Protein AF-A0A7R9Q0D7-F1 (afdb_monomer)

Secondary structure (DSSP, 8-state):
---HHHHHHHHHHHHHHHHHHHHHTTHHHHT-SS--SSPPEEEETTTEEEPTT----HHHHSSPPEEE----TT-EEEEEEEETTSS-SSS-TTPSEEEEEEEEEETT-GGGSEEEE------PPTTS-PPP-EEEEEE-TTS--PPPPGGGS-TT--TT--HHHHHHHTT---S-EEE-TTS-B--TT-B--HHHH-SPPEEE----TT-EEEEEEEESSSSBTTB-TTPPEEEEEEEEEETT-GGGSEEEEPPPP--PPTTS--EEEEEEEEEESS---S-----SHHHHTT--HHHHHHHTT--SEEEEEEEEE---HHHHHHHHHHHHHHTT-TTTT-SS--SSPPEEEETTTEEEPTT----TTTTSSPPEEE----TT-EEEEEEEESSSSBTTB-TT-SEEEEEEEEEETT-GGGSEEEE------PPTTS----EEEEEEEETT----PPPP-SS--SS--HHHHHHHTT-SS-TT-HHHHT-SS--SEE-EEE-TTS-B--TT-B--TTTTSSPPEEE----TT-EEEEEEEES-S-TTT--EEEEEEEEEETT-GGGSEEEE------PPTTS-EEEEEEEEEE-SS---S------HHHHBT--HHHHHHHTT--S--EEEEEEEE--GGG-

pLDDT: mean 83.41, std 13.66, range [27.3, 98.31]

Sequence (643 aa):
FIDLTIVKMFVTVLGYLACIVFQNDHIVPDVINACPSTTSKITFPGKVAVNLGTHLTPDQTSQQPQVEWPTKCGGLYTLAMVDPDAPSRAEPTLRNWRHWLVMNIPGNKINKGDIISAFEGPEPPAGSGYHRYVFLVYEQKQGYIKPPSRDDDDDDHRGSFSIKDFATKYNLGEPVAITFSNNISVNLGNKLTPTQVKSQPRVEWPVVPGSLYTLTMLDLDVPSRANPAHRSVKHWMVINIPDANITDGYILDTFLESLPPRGSGLHRYVTLIYRQSHRIEGLVRNDTIESRLMFNMTKFALDNQLGEPVAGNFYHAQWDEYVDVVETDMMFRGAGIVPDVIDASPRERVKVTFPNNITVNLGTHLTPAQTSQQPAVEWPTVQCALYTLALVDLDAPSRADPIYRNVRHWLVMNIPGKQISYGNIIAGFVGPAPPVGTGVHRYVFLVYEQKQGYIEPPPRDDVNRHNFSMEDFATNYTLGEPQDKIVPDVLDACPRYTLKITFPSKASAKLGNELTLAQVKDEPRVVWPTTCGSLYTLAMMDADIPVTLRSAKHWLVVNIPGNNITDGDILAGFIPSGPPEGSGIHRYVTVVYRQPHRIDGLIRNDTIESRVSFDVTKFARNYKLGKPLAGNFYHAQWEKSSA

Solvent-accessible surface area (backbone atoms only — not comparable to full-atom values): 35718 Å² total; per-residue (Å²): 135,84,59,71,66,61,55,54,53,52,46,52,54,49,13,52,57,46,32,54,52,34,46,74,71,38,39,38,67,76,59,38,87,50,61,61,81,54,68,69,48,40,32,24,75,90,72,51,67,60,55,93,91,64,90,77,53,45,81,63,40,54,50,80,57,51,64,45,57,93,64,54,91,92,32,27,22,34,42,38,30,35,22,61,17,29,65,17,60,90,59,38,83,25,38,19,26,56,30,24,31,34,35,52,11,54,44,64,42,61,95,69,25,52,74,69,39,70,76,50,48,60,75,77,48,93,88,38,69,81,68,58,77,46,79,48,78,35,59,35,82,84,47,83,66,87,76,79,60,72,89,82,52,53,88,87,64,35,51,57,40,54,64,55,59,49,31,58,76,68,60,38,74,76,64,41,48,39,33,22,88,83,74,49,65,60,46,79,66,39,81,48,47,28,76,67,48,52,52,77,58,50,71,46,65,92,66,59,86,90,33,32,23,34,42,40,27,31,32,59,15,35,70,16,56,91,56,38,83,37,33,25,28,59,26,25,29,32,34,54,12,50,44,77,42,63,86,72,22,49,65,42,30,67,77,51,61,61,65,42,44,85,88,29,48,63,31,44,44,40,36,41,30,29,53,39,88,62,82,84,74,94,79,73,66,56,71,49,76,76,70,22,45,53,44,53,66,71,57,53,28,59,80,67,60,37,64,69,68,76,41,60,50,32,32,28,32,34,53,52,75,56,43,57,31,54,53,41,37,51,50,34,39,74,69,55,38,36,62,79,54,38,73,64,60,61,79,68,77,68,46,39,31,23,72,93,77,45,69,58,58,93,89,64,88,77,54,46,80,62,38,52,52,82,56,51,66,48,64,94,70,56,89,91,35,20,24,33,42,38,30,31,30,56,15,30,65,18,61,92,58,39,85,34,27,28,24,53,29,23,30,33,35,53,11,54,52,75,42,61,92,70,21,52,61,32,21,66,80,50,44,61,70,75,53,91,90,38,68,80,70,55,72,46,80,47,77,28,57,30,85,83,46,81,65,91,74,71,79,66,46,78,77,78,31,56,71,41,54,63,49,60,49,27,60,76,67,62,45,50,79,66,82,78,40,51,63,66,79,64,27,90,54,79,44,78,39,71,37,49,37,35,21,86,71,71,41,63,55,58,67,62,41,79,48,53,49,83,40,40,54,54,83,56,51,62,45,65,94,67,53,92,95,36,33,20,33,42,41,27,30,36,60,55,50,62,80,93,42,51,16,31,52,29,26,30,32,34,51,13,51,49,65,44,63,88,71,22,52,60,36,25,67,78,51,55,63,71,52,55,84,88,66,50,76,29,46,41,41,34,41,32,26,49,40,83,63,83,82,77,95,78,70,65,51,76,50,72,79,71,23,39,62,50,53,62,52,60,50,30,58,77,66,58,25,68,68,44,43,23,29,40,25,24,29,28,43,57,62,91,88,73,124

Radius of gyration: 32.62 Å; Cα contacts (8 Å, |Δi|>4): 1388; chains: 1; bounding box: 78×66×90 Å

InterPro domains:
  IPR008914 Phosphatidylethanolamine-binding protein [PF01161] (58-143)
  IPR008914 Phosphatidylethanolamine-binding protein [PF01161] (195-304)
  IPR008914 Phosphatidylethanolamine-binding protein [PF01161] (370-467)
  IPR008914 Phosphatidylethanolamine-binding protein [PF01161] (524-632)
  IPR035810 Phosphatidylethanolamine-binding protein, eukaryotic [PTHR11362] (23-182)
  IPR035810 Phosphatidylethanolamine-binding protein, eukaryotic [cd00866] (41-180)
  IPR035810 Phosphatidylethanolamine-binding protein, eukaryotic [cd00866] (175-315)
  IPR035810 Phosphatidylethanolamine-binding protein, eukaryotic [cd00866] (350-482)
  IPR035810 Phosphatidylethanolamine-binding protein, eukaryotic [cd00866] (498-634)
  IPR036610 PEBP-like superfamily [G3DSA:3.90.280.10] (21-180)
  IPR036610 PEBP-like superfamily [G3DSA:3.90.280.10] (181-329)
  IPR036610 PEBP-like superfamily [G3DSA:3.90.280.10] (330-483)
  IPR036610 PEBP-like superfamily [G3DSA:3.90.280.10] (484-643)
  IPR036610 PEBP-like superfamily [SSF49777] (25-180)
  IPR036610 PEBP-like superfamily [SSF49777] (178-325)
  IPR036610 PEBP-like superfamily [SSF49777] (335-482)
  IPR036610 PEBP-like superfamily [SSF49777] (485-642)

Foldseek 3Di:
DPDPVVVVVVFQVQQVVQQVLCVVVPVVPLAPQGGDRGDKWKAFPVGPTDDRPDDDDLVRFQDHIQIADDFDQQWWKKKWKWWQQPQAVVCSVQGTQTQFIWGRQGTRNRVPTHGLAHHGTDDHDDPRPDIDIDMDMFIQPVHDDDDDDNVVRPNVNRTPDRVPVVCVVRVRDHAKWWADPVRDTFGFAAEDELVRQVDHTQIDGDWDAQWWKKKWKWWQAPLAVVCRPFPTFTQWIWTRQHGRNSVPTHTQEHHHGDQHDVPRPKIKIKMFMFIAPDGDDDRDRDHDRVVRTPDDVVVVCVVRVTDDTSGMGMYIYHDDLVSVQVVQQVLCVVVVVDPNQPPGGDSWDKWKAFPPRRTDDRPDDDDLVRQADHIQIDDDWDAQWFKKKWKFWQAPQAVVCRVQGGFTQWIWTRHGTRNRVPTHTQEHHGGDDHDPPRDDIDIDMDMWTQPVHDDDDDHRDHDPRTPDRPHVVCVVRVTHQDSPCCVPQQFVDDAPAAKWWAAPLRDTFDAAAEDELVRQQDDTQIDDAFDAQWWKWKWKKWQQDPVVQRIFTQFIWTRHHTRNRVPTHTQEHHGTPADDPPSFKIKIKMFMFIAPDGDDDHDRDHDRVVGTPDRVNVVCVVRVRPHTHYMTIYMYDHDPVPD

Organism: NCBI:txid1979941

Mean predicted aligned error: 18.7 Å

Structure (mmCIF, N/CA/C/O backbone):
data_AF-A0A7R9Q0D7-F1
#
_entry.id   AF-A0A7R9Q0D7-F1
#
loop_
_atom_site.group_PDB
_atom_site.id
_atom_site.type_symbol
_atom_site.label_atom_id
_atom_site.label_alt_id
_atom_site.label_comp_id
_atom_site.label_asym_id
_atom_site.label_entity_id
_atom_site.label_seq_id
_atom_site.pdbx_PDB_ins_code
_atom_site.Cartn_x
_atom_site.Cartn_y
_atom_site.Cartn_z
_atom_site.occupancy
_atom_site.B_iso_or_equiv
_atom_site.auth_seq_id
_atom_site.auth_comp_id
_atom_site.auth_asym_id
_atom_site.auth_atom_id
_atom_site.pdbx_PDB_model_num
ATOM 1 N N . PHE A 1 1 ? -9.836 -10.255 54.513 1.00 37.41 1 PHE A N 1
ATOM 2 C CA . PHE A 1 1 ? -9.331 -9.587 53.301 1.00 37.41 1 PHE A CA 1
ATOM 3 C C . PHE A 1 1 ? -9.140 -10.654 52.240 1.00 37.41 1 PHE A C 1
ATOM 5 O O . PHE A 1 1 ? -8.289 -11.510 52.423 1.00 37.41 1 PHE A O 1
ATOM 12 N N . ILE A 1 2 ? -10.004 -10.697 51.222 1.00 29.50 2 ILE A N 1
ATOM 13 C CA . ILE A 1 2 ? -9.836 -11.626 50.096 1.00 29.50 2 ILE A CA 1
ATOM 14 C C . ILE A 1 2 ? -8.770 -11.015 49.181 1.00 29.50 2 ILE A C 1
ATOM 16 O O . ILE A 1 2 ? -8.876 -9.847 48.812 1.00 29.50 2 ILE A O 1
ATOM 20 N N . ASP A 1 3 ? -7.728 -11.786 48.887 1.00 31.64 3 ASP A N 1
ATOM 21 C CA . ASP A 1 3 ? -6.591 -11.394 48.055 1.00 31.64 3 ASP A CA 1
ATOM 22 C C . ASP A 1 3 ? -7.054 -11.049 46.624 1.00 31.64 3 ASP A C 1
ATOM 24 O O . ASP A 1 3 ? -7.633 -11.886 45.922 1.00 31.64 3 ASP A O 1
ATOM 28 N N . LEU A 1 4 ? -6.811 -9.806 46.181 1.00 33.47 4 LEU A N 1
ATOM 29 C CA . LEU A 1 4 ? -7.185 -9.318 44.844 1.00 33.47 4 LEU A CA 1
ATOM 30 C C . LEU A 1 4 ? -6.533 -10.130 43.709 1.00 33.47 4 LEU A C 1
ATOM 32 O O . LEU A 1 4 ? -7.026 -10.104 42.578 1.00 33.47 4 LEU A O 1
ATOM 36 N N . THR A 1 5 ? -5.450 -10.854 43.993 1.00 30.14 5 THR A N 1
ATOM 37 C CA . THR A 1 5 ? -4.728 -11.695 43.029 1.00 30.14 5 THR A CA 1
ATOM 38 C C . THR A 1 5 ? -5.518 -12.965 42.700 1.00 30.14 5 THR A C 1
ATOM 40 O O . THR A 1 5 ? -5.656 -13.323 41.530 1.00 30.14 5 THR A O 1
ATOM 43 N N . ILE A 1 6 ? -6.144 -13.584 43.709 1.00 29.55 6 ILE A N 1
ATOM 44 C CA . ILE A 1 6 ? -6.984 -14.786 43.564 1.00 29.55 6 ILE A CA 1
ATOM 45 C C . ILE A 1 6 ? -8.292 -14.443 42.833 1.00 29.55 6 ILE A C 1
ATOM 47 O O . ILE A 1 6 ? -8.719 -15.177 41.943 1.00 29.55 6 ILE A O 1
ATOM 51 N N . VAL A 1 7 ? -8.890 -13.282 43.129 1.00 32.16 7 VAL A N 1
ATOM 52 C CA . VAL A 1 7 ? -10.113 -12.808 42.451 1.00 32.16 7 VAL A CA 1
ATOM 53 C C . VAL A 1 7 ? -9.859 -12.542 40.960 1.00 32.16 7 VAL A C 1
ATOM 55 O O . VAL A 1 7 ? -10.667 -12.936 40.123 1.00 32.16 7 VAL A O 1
ATOM 58 N N . LYS A 1 8 ? -8.717 -11.941 40.594 1.00 30.94 8 LYS A N 1
ATOM 59 C CA . LYS A 1 8 ? -8.343 -11.714 39.183 1.00 30.94 8 LYS A CA 1
ATOM 60 C C . LYS A 1 8 ? -8.054 -13.016 38.420 1.00 30.94 8 LYS A C 1
ATOM 62 O O . LYS A 1 8 ? -8.395 -13.107 37.240 1.00 30.94 8 LYS A O 1
ATOM 67 N N . MET A 1 9 ? -7.471 -14.021 39.078 1.00 27.30 9 MET A N 1
ATOM 68 C CA . MET A 1 9 ? -7.206 -15.337 38.479 1.00 27.30 9 MET A CA 1
ATOM 69 C C . MET A 1 9 ? -8.518 -16.087 38.175 1.00 27.30 9 MET A C 1
ATOM 71 O O . MET A 1 9 ? -8.692 -16.586 37.065 1.00 27.30 9 MET A O 1
ATOM 75 N N . PHE A 1 10 ? -9.490 -16.061 39.098 1.00 30.64 10 PHE A N 1
ATOM 76 C CA . PHE A 1 10 ? -10.822 -16.656 38.903 1.00 30.64 10 PHE A CA 1
ATOM 77 C C . PHE A 1 10 ? -11.641 -15.977 37.791 1.00 30.64 10 PHE A C 1
ATOM 79 O O . PHE A 1 10 ? -12.272 -16.665 36.991 1.00 30.64 10 PHE A O 1
ATOM 86 N N . VAL A 1 11 ? -11.604 -14.641 37.692 1.00 35.97 11 VAL A N 1
ATOM 87 C CA . VAL A 1 11 ? -12.316 -13.888 36.636 1.00 35.97 11 VAL A CA 1
ATOM 88 C C . VAL A 1 11 ? -11.766 -14.208 35.237 1.00 35.97 11 VAL A C 1
ATOM 90 O O . VAL A 1 11 ? -12.535 -14.318 34.285 1.00 35.97 11 VAL A O 1
ATOM 93 N N . THR A 1 12 ? -10.453 -14.424 35.114 1.00 34.31 12 THR A N 1
ATOM 94 C CA . THR A 1 12 ? -9.795 -14.726 33.827 1.00 34.31 12 THR A CA 1
ATOM 95 C C . THR A 1 12 ? -10.097 -16.155 33.344 1.00 34.31 12 THR A C 1
ATOM 97 O O . THR A 1 12 ? -10.335 -16.365 32.158 1.00 34.31 12 THR A O 1
ATOM 100 N N . VAL A 1 13 ? -10.169 -17.135 34.257 1.00 33.62 13 VAL A N 1
ATOM 101 C CA . VAL A 1 13 ? -10.522 -18.536 33.935 1.00 33.62 13 VAL A CA 1
ATOM 102 C C . VAL A 1 13 ? -12.002 -18.682 33.547 1.00 33.62 13 VAL A C 1
ATOM 104 O O . VAL A 1 13 ? -12.325 -19.426 32.622 1.00 33.62 13 VAL A O 1
ATOM 107 N N . LEU A 1 14 ? -12.906 -17.936 34.195 1.00 41.06 14 LEU A N 1
ATOM 108 C CA . LEU A 1 14 ? -14.337 -17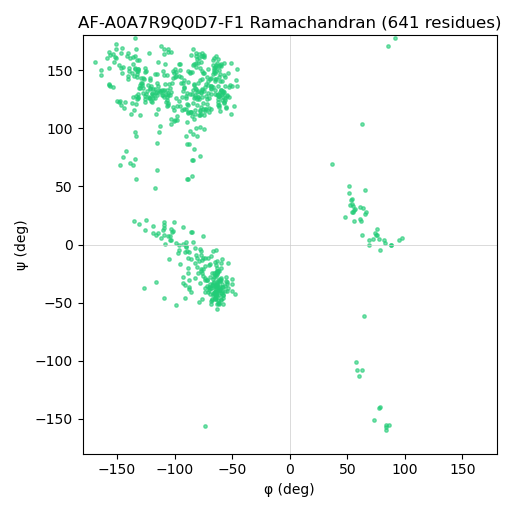.930 33.855 1.00 41.06 14 LEU A CA 1
ATOM 109 C C . LEU A 1 14 ? -14.618 -17.284 32.488 1.00 41.06 14 LEU A C 1
ATOM 111 O O . LEU A 1 14 ? -15.444 -17.802 31.740 1.00 41.06 14 LEU A O 1
ATOM 115 N N . GLY A 1 15 ? -13.902 -16.212 32.120 1.00 42.94 15 GLY A N 1
ATOM 116 C CA . GLY A 1 15 ? -13.989 -15.617 30.778 1.00 42.94 15 GLY A CA 1
ATOM 117 C C . GLY A 1 15 ? -13.531 -16.568 29.660 1.00 42.94 15 GLY A C 1
ATOM 118 O O . GLY A 1 15 ? -14.134 -16.603 28.589 1.00 42.94 15 GLY A O 1
ATOM 119 N N . TYR A 1 16 ? -12.519 -17.400 29.925 1.00 42.44 16 TYR A N 1
ATOM 120 C CA . TYR A 1 16 ? -12.013 -18.403 28.979 1.00 42.44 16 TYR A CA 1
ATOM 121 C C . TYR A 1 16 ? -13.014 -19.544 28.727 1.00 42.44 16 TYR A C 1
ATOM 123 O O . TYR A 1 16 ? -13.344 -19.840 27.579 1.00 42.44 16 TYR A O 1
ATOM 131 N N . LEU A 1 17 ? -13.574 -20.129 29.795 1.00 52.03 17 LEU A N 1
ATOM 132 C CA . LEU A 1 17 ? -14.649 -21.130 29.699 1.00 52.03 17 LEU A CA 1
ATOM 133 C C . LEU A 1 17 ? -15.884 -20.568 28.985 1.00 52.03 17 LEU A C 1
ATOM 135 O O . LEU A 1 17 ? -16.524 -21.272 28.204 1.00 52.03 17 LEU A O 1
ATOM 139 N N . ALA A 1 18 ? -16.189 -19.288 29.204 1.00 57.88 18 ALA A N 1
ATOM 140 C CA . ALA A 1 18 ? -17.302 -18.634 28.540 1.00 57.88 18 ALA A CA 1
ATOM 141 C C . ALA A 1 18 ? -17.120 -18.513 27.034 1.00 57.88 18 ALA A C 1
ATOM 143 O O . ALA A 1 18 ? -18.061 -18.770 26.287 1.00 57.88 18 ALA A O 1
ATOM 144 N N . CYS A 1 19 ? -15.913 -18.179 26.579 1.00 59.66 19 CYS A N 1
ATOM 145 C CA . CYS A 1 19 ? -15.644 -18.068 25.154 1.00 59.66 19 CYS A CA 1
ATOM 146 C C . CYS A 1 19 ? -15.791 -19.412 24.427 1.00 59.66 19 CYS A C 1
ATOM 148 O O . CYS A 1 19 ? -16.388 -19.457 23.354 1.00 59.66 19 CYS A O 1
ATOM 150 N N . ILE A 1 20 ? -15.338 -20.511 25.042 1.00 62.56 20 ILE A N 1
ATOM 151 C CA . ILE A 1 20 ? -15.506 -21.864 24.489 1.00 62.56 20 ILE A CA 1
ATOM 152 C C . ILE A 1 20 ? -16.993 -22.196 24.311 1.00 62.56 20 ILE A C 1
ATOM 154 O O . ILE A 1 20 ? -17.395 -22.651 23.243 1.00 62.56 20 ILE A O 1
ATOM 158 N N . VAL A 1 21 ? -17.826 -21.927 25.323 1.00 68.19 21 VAL A N 1
ATOM 159 C CA . VAL A 1 21 ? -19.276 -22.177 25.229 1.00 68.19 21 VAL A CA 1
ATOM 160 C C . VAL A 1 21 ? -19.921 -21.280 24.168 1.00 68.19 21 VAL A C 1
ATOM 162 O O . VAL A 1 21 ? -20.683 -21.765 23.339 1.00 68.19 21 VAL A O 1
ATOM 165 N N . PHE A 1 22 ? -19.562 -19.994 24.116 1.00 71.88 22 PHE A N 1
ATOM 166 C CA . PHE A 1 22 ? -20.100 -19.053 23.128 1.00 71.88 22 PHE A CA 1
ATOM 167 C C . PHE A 1 22 ? -19.745 -19.434 21.685 1.00 71.88 22 PHE A C 1
ATOM 169 O O . PHE A 1 22 ? -20.544 -19.199 20.781 1.00 71.88 22 PHE A O 1
ATOM 176 N N . GLN A 1 23 ? -18.569 -20.015 21.453 1.00 72.19 23 GLN A N 1
ATOM 177 C CA . GLN A 1 23 ? -18.167 -20.509 20.136 1.00 72.19 23 GLN A CA 1
ATOM 178 C C . GLN A 1 23 ? -18.863 -21.828 19.785 1.00 72.19 23 GLN A C 1
ATOM 180 O O . GLN A 1 23 ? -19.406 -21.952 18.689 1.00 72.19 23 GLN A O 1
ATOM 185 N N . ASN A 1 24 ? -18.891 -22.789 20.715 1.00 77.56 24 ASN A N 1
ATOM 186 C CA . ASN A 1 24 ? -19.519 -24.097 20.503 1.00 77.56 24 ASN A CA 1
ATOM 187 C C . ASN A 1 24 ? -21.022 -23.978 20.236 1.00 77.56 24 ASN A C 1
ATOM 189 O O . ASN A 1 24 ? -21.552 -24.649 19.354 1.00 77.56 24 ASN A O 1
ATOM 193 N N . ASP A 1 25 ? -21.694 -23.080 20.952 1.00 77.56 25 ASP A N 1
ATOM 194 C CA . ASP A 1 25 ? -23.118 -22.825 20.767 1.00 77.56 25 ASP A CA 1
ATOM 195 C C . ASP A 1 25 ? -23.393 -21.802 19.665 1.00 77.56 25 ASP A C 1
ATOM 197 O O . ASP A 1 25 ? -24.527 -21.354 19.544 1.00 77.56 25 ASP A O 1
ATOM 201 N N . HIS A 1 26 ? -22.400 -21.424 18.852 1.00 79.44 26 HIS A N 1
ATOM 202 C CA . HIS A 1 26 ? -22.506 -20.453 17.756 1.00 79.44 26 HIS A CA 1
ATOM 203 C C . HIS A 1 26 ? -23.035 -19.068 18.163 1.00 79.44 26 HIS A C 1
ATOM 205 O O . HIS A 1 26 ? -23.486 -18.311 17.311 1.00 79.44 26 HIS A O 1
ATOM 211 N N . ILE A 1 27 ? -22.968 -18.693 19.444 1.00 82.31 27 ILE A N 1
ATOM 212 C CA . ILE A 1 27 ? -23.267 -17.322 19.897 1.00 82.31 27 ILE A CA 1
ATOM 213 C C . ILE A 1 27 ? -22.290 -16.336 19.251 1.00 82.31 27 ILE A C 1
ATOM 215 O O . ILE A 1 27 ? -22.683 -15.255 18.809 1.00 82.31 27 ILE A O 1
ATOM 219 N N . VAL A 1 28 ? -21.028 -16.751 19.134 1.00 74.25 28 VAL A N 1
ATOM 220 C CA . VAL A 1 28 ? -20.072 -16.195 18.178 1.00 74.25 28 VAL A CA 1
ATOM 221 C C . VAL A 1 28 ? -20.050 -17.133 16.959 1.00 74.25 28 VAL A C 1
ATOM 223 O O . VAL A 1 28 ? -19.706 -18.303 17.131 1.00 74.25 28 VAL A O 1
ATOM 226 N N . PRO A 1 29 ? -20.392 -16.684 15.736 1.00 71.75 29 PRO A N 1
ATOM 227 C CA . PRO A 1 29 ? -20.649 -15.302 15.333 1.00 71.75 29 PRO A CA 1
ATOM 228 C C . PRO A 1 29 ? -22.137 -14.902 15.263 1.00 71.75 29 PRO A C 1
ATOM 230 O O . PRO A 1 29 ? -22.401 -13.774 14.854 1.00 71.75 29 PRO A O 1
ATOM 233 N N . ASP A 1 30 ? -23.113 -15.766 15.578 1.00 77.50 30 ASP A N 1
ATOM 234 C CA . ASP A 1 30 ? -24.532 -15.498 15.260 1.00 77.50 30 ASP A CA 1
ATOM 235 C C . ASP A 1 30 ? -25.084 -14.234 15.934 1.00 77.50 30 ASP A C 1
ATOM 237 O O . ASP A 1 30 ? -25.852 -13.489 15.327 1.00 77.50 30 ASP A O 1
ATOM 241 N N . VAL A 1 31 ? -24.692 -13.994 17.187 1.00 80.25 31 VAL A N 1
ATOM 242 C CA . VAL A 1 31 ? -25.268 -12.958 18.058 1.00 80.25 31 VAL A CA 1
ATOM 243 C C . VAL A 1 31 ? -24.289 -11.810 18.265 1.00 80.25 31 VAL A C 1
ATOM 245 O O . VAL A 1 31 ? -24.657 -10.651 18.102 1.00 80.25 31 VAL A O 1
ATOM 248 N N . ILE A 1 32 ? -23.026 -12.119 18.559 1.00 73.88 32 ILE A N 1
ATOM 249 C CA . ILE A 1 32 ? -21.953 -11.139 18.787 1.00 73.88 32 ILE A CA 1
ATOM 250 C C . ILE A 1 32 ? -20.699 -11.515 17.996 1.00 73.88 32 ILE A C 1
ATOM 252 O O . ILE A 1 32 ? -20.531 -12.663 17.588 1.00 73.88 32 ILE A O 1
ATOM 256 N N . ASN A 1 33 ? -19.820 -10.543 17.747 1.00 63.25 33 ASN A N 1
ATOM 257 C CA . ASN A 1 33 ? -18.661 -10.745 16.872 1.00 63.25 33 ASN A CA 1
ATOM 258 C C . ASN A 1 33 ? -17.425 -11.283 17.603 1.00 63.25 33 ASN A C 1
ATOM 260 O O . ASN A 1 33 ? -16.553 -11.867 16.963 1.00 63.25 33 ASN A O 1
ATOM 264 N N . ALA A 1 34 ? -17.356 -11.134 18.927 1.00 63.03 34 ALA A N 1
ATOM 265 C CA . ALA A 1 34 ? -16.311 -11.742 19.738 1.00 63.03 34 ALA A CA 1
ATOM 266 C C . ALA A 1 34 ? -16.777 -12.024 21.172 1.00 63.03 34 ALA A C 1
ATOM 268 O O . ALA A 1 34 ? -17.782 -11.495 21.647 1.00 63.03 34 ALA A O 1
ATOM 269 N N . CYS A 1 35 ? -16.040 -12.903 21.849 1.00 62.56 35 CYS A N 1
ATOM 270 C CA . CYS A 1 35 ? -16.367 -13.353 23.194 1.00 62.56 35 CYS A CA 1
ATOM 271 C C . CYS A 1 35 ? -16.276 -12.213 24.223 1.00 62.56 35 CYS A C 1
ATOM 273 O O . CYS A 1 35 ? -15.342 -11.405 24.165 1.00 62.56 35 CYS A O 1
ATOM 275 N N . PRO A 1 36 ? -17.183 -12.169 25.212 1.00 64.56 36 PRO A N 1
ATOM 276 C CA . PRO A 1 36 ? -17.055 -11.246 26.328 1.00 64.56 36 PRO A CA 1
ATOM 277 C C . PRO A 1 36 ? -15.833 -11.607 27.188 1.00 64.56 36 PRO A C 1
ATOM 279 O O . PRO A 1 36 ? -15.492 -12.775 27.361 1.00 64.56 36 PRO A O 1
ATOM 282 N N . SER A 1 37 ? -15.181 -10.598 27.766 1.00 56.44 37 SER A N 1
ATOM 283 C CA . SER A 1 37 ? -13.986 -10.775 28.608 1.00 56.44 37 SER A CA 1
ATOM 284 C C . SER A 1 37 ? -14.289 -11.275 30.028 1.00 56.44 37 SER A C 1
ATOM 286 O O . SER A 1 37 ? -13.369 -11.538 30.801 1.00 56.44 37 SER A O 1
ATOM 288 N N . THR A 1 38 ? -15.570 -11.382 30.394 1.00 61.16 38 THR A N 1
ATOM 289 C CA . THR A 1 38 ? -16.049 -11.862 31.695 1.00 61.16 38 THR A CA 1
ATOM 290 C C . THR A 1 38 ? -17.483 -12.384 31.584 1.00 61.16 38 THR A C 1
ATOM 292 O O . THR A 1 38 ? -18.180 -12.108 30.608 1.00 61.16 38 THR A O 1
ATOM 295 N N . THR A 1 39 ? -17.940 -13.116 32.598 1.00 66.25 39 THR A N 1
ATOM 296 C CA . THR A 1 39 ? -19.304 -13.652 32.693 1.00 66.25 39 THR A CA 1
ATOM 297 C C . THR A 1 39 ? -20.166 -12.827 33.641 1.00 66.25 39 THR A C 1
ATOM 299 O O . THR A 1 39 ? -19.729 -12.488 34.743 1.00 66.25 39 THR A O 1
ATOM 302 N N . SER A 1 40 ? -21.422 -12.581 33.270 1.00 76.88 40 SER A N 1
ATOM 303 C CA . SER A 1 40 ? -22.460 -12.171 34.219 1.00 76.88 40 S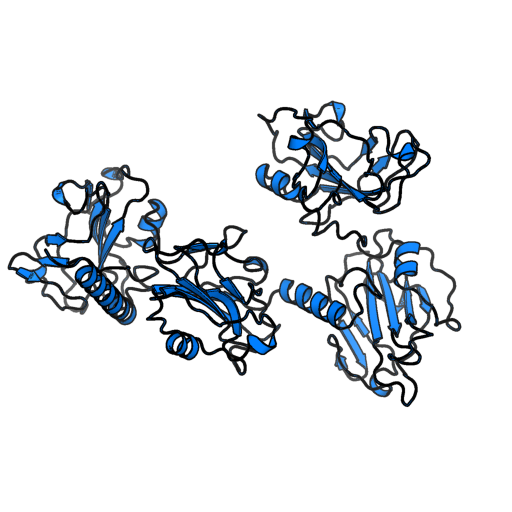ER A CA 1
ATOM 304 C C . SER A 1 40 ? -22.965 -13.377 35.010 1.00 76.88 40 SER A C 1
ATOM 306 O O . SER A 1 40 ? -23.150 -14.457 34.452 1.00 76.88 40 SER A O 1
ATOM 308 N N . LYS A 1 41 ? -23.240 -13.190 36.298 1.00 81.56 41 LYS A N 1
ATOM 309 C CA . LYS A 1 41 ? -23.922 -14.171 37.139 1.00 81.56 41 LYS A CA 1
ATOM 310 C C . LYS A 1 41 ? -25.425 -13.927 37.059 1.00 81.56 41 LYS A C 1
ATOM 312 O O . LYS A 1 41 ? -25.886 -12.847 37.418 1.00 81.56 41 LYS A O 1
ATOM 317 N N . ILE A 1 42 ? -26.178 -14.930 36.614 1.00 83.50 42 ILE A N 1
ATOM 318 C CA . ILE A 1 42 ? -27.642 -14.876 36.507 1.00 83.50 42 ILE A CA 1
ATOM 319 C C . ILE A 1 42 ? -28.248 -15.824 37.542 1.00 83.50 42 ILE A C 1
ATOM 321 O O . ILE A 1 42 ? -27.794 -16.957 37.705 1.00 83.50 42 ILE A O 1
ATOM 325 N N . THR A 1 43 ? -29.249 -15.359 38.283 1.00 85.56 43 THR A N 1
ATOM 326 C CA . THR A 1 43 ? -29.982 -16.169 39.265 1.00 85.56 43 THR A CA 1
ATOM 327 C C . THR A 1 43 ? -31.476 -15.916 39.125 1.00 85.56 43 THR A C 1
ATOM 329 O O . THR A 1 43 ? -31.943 -14.806 39.382 1.00 85.56 43 THR A O 1
ATOM 332 N N . PHE A 1 44 ? -32.230 -16.944 38.743 1.00 84.38 44 PHE A N 1
ATOM 333 C CA . PHE A 1 44 ? -33.689 -16.869 38.702 1.00 84.38 44 PHE A CA 1
ATOM 334 C C . PHE A 1 44 ? -34.294 -17.001 40.115 1.00 84.38 44 PHE A C 1
ATOM 336 O O . PHE A 1 44 ? -33.681 -17.626 40.999 1.00 84.38 44 PHE A O 1
ATOM 343 N N . PRO A 1 45 ? -35.480 -16.412 40.371 1.00 82.69 45 PRO A N 1
ATOM 344 C CA . PRO A 1 45 ? -36.209 -16.603 41.625 1.00 82.69 45 PRO A CA 1
ATOM 345 C C . PRO A 1 45 ? -36.354 -18.092 41.978 1.00 82.69 45 PRO A C 1
ATOM 347 O O . PRO A 1 45 ? -36.592 -18.926 41.114 1.00 82.69 45 PRO A O 1
ATOM 350 N N . GLY A 1 46 ? -36.135 -18.441 43.250 1.00 75.38 46 GLY A N 1
ATOM 351 C CA . GLY A 1 46 ? -35.959 -19.840 43.680 1.00 75.38 46 GLY A CA 1
ATOM 352 C C . GLY A 1 46 ? -34.496 -20.308 43.766 1.00 75.38 46 GLY A C 1
ATOM 353 O O . GLY A 1 46 ? -34.251 -21.459 44.113 1.00 75.38 46 GLY A O 1
ATOM 354 N N . LYS A 1 47 ? -33.525 -19.405 43.536 1.00 59.84 47 LYS A N 1
ATOM 355 C CA . LYS A 1 47 ? -32.062 -19.627 43.629 1.00 59.84 47 LYS A CA 1
ATOM 356 C C . LYS A 1 47 ? -31.488 -20.600 42.592 1.00 59.84 47 LYS A C 1
ATOM 358 O O . LYS A 1 47 ? -30.441 -21.201 42.830 1.00 59.84 47 LYS A O 1
ATOM 363 N N . VAL A 1 48 ? -32.119 -20.720 41.426 1.00 66.56 48 VAL A N 1
ATOM 364 C CA . VAL A 1 48 ? -31.522 -21.443 40.296 1.00 66.56 48 VAL A CA 1
ATOM 365 C C . VAL A 1 48 ? -30.420 -20.561 39.704 1.00 66.56 48 VAL A C 1
ATOM 367 O O . VAL A 1 48 ? -30.692 -19.593 38.992 1.00 66.56 48 VAL A O 1
ATOM 370 N N . ALA A 1 49 ? -29.170 -20.845 40.074 1.00 68.50 49 ALA A N 1
ATOM 371 C CA . ALA A 1 49 ? -28.004 -20.201 39.482 1.00 68.50 49 ALA A CA 1
ATOM 372 C C . ALA A 1 49 ? -27.795 -20.745 38.064 1.00 68.50 49 ALA A C 1
ATOM 374 O O . ALA A 1 49 ? -27.746 -21.959 37.862 1.00 68.50 49 ALA A O 1
ATOM 375 N N . VAL A 1 50 ? -27.673 -19.848 37.091 1.00 70.38 50 VAL A N 1
ATOM 376 C CA . VAL A 1 50 ? -27.471 -20.220 35.689 1.00 70.38 50 VAL A CA 1
ATOM 377 C C . VAL A 1 50 ? -25.976 -20.355 35.426 1.00 70.38 50 VAL A C 1
ATOM 379 O O . VAL A 1 50 ? -25.233 -19.383 35.565 1.00 70.38 50 VAL A O 1
ATOM 382 N N . ASN A 1 51 ? -25.539 -21.546 35.016 1.00 71.88 51 ASN A N 1
ATOM 383 C CA . ASN A 1 51 ? -24.227 -21.738 34.400 1.00 71.88 51 ASN A CA 1
ATOM 384 C C . ASN A 1 51 ? -24.372 -21.700 32.873 1.00 71.88 51 ASN A C 1
ATOM 386 O O . ASN A 1 51 ? -25.437 -22.007 32.332 1.00 71.88 51 ASN A O 1
ATOM 390 N N . LEU A 1 52 ? -23.302 -21.348 32.166 1.00 68.50 52 LEU A N 1
ATOM 391 C CA . LEU A 1 52 ? -23.303 -21.309 30.702 1.00 68.50 52 LEU A CA 1
ATOM 392 C C . LEU A 1 52 ? -23.688 -22.670 30.104 1.00 68.50 52 LEU A C 1
ATOM 394 O O . LEU A 1 52 ? -23.167 -23.698 30.530 1.00 68.50 52 LEU A O 1
ATOM 398 N N . GLY A 1 53 ? -24.620 -22.660 29.147 1.00 67.38 53 GLY A N 1
ATOM 399 C CA . GLY A 1 53 ? -25.145 -23.869 28.500 1.00 67.38 53 GLY A CA 1
ATOM 400 C C . GLY A 1 53 ? -26.123 -24.698 29.351 1.00 67.38 53 GLY A C 1
ATOM 401 O O . GLY A 1 53 ? -26.489 -25.799 28.955 1.00 67.38 53 GLY A O 1
ATOM 402 N N . THR A 1 54 ? -26.560 -24.214 30.521 1.00 77.94 54 THR A N 1
ATOM 403 C CA . THR A 1 54 ? -27.530 -24.951 31.357 1.00 77.94 54 THR A CA 1
ATOM 404 C C . THR A 1 54 ? -28.919 -24.946 30.720 1.00 77.94 54 THR A C 1
ATOM 406 O O . THR A 1 54 ? -29.446 -23.885 30.395 1.00 77.94 54 THR A O 1
ATOM 409 N N . HIS A 1 55 ? -29.546 -26.119 30.607 1.00 84.00 55 HIS A N 1
ATOM 410 C CA . HIS A 1 55 ? -30.946 -26.228 30.196 1.00 84.00 55 HIS A CA 1
ATOM 411 C C . HIS A 1 55 ? -31.881 -25.925 31.370 1.00 84.00 55 HIS A C 1
ATOM 413 O O . HIS A 1 55 ? -31.771 -26.544 32.429 1.00 84.00 55 HIS A O 1
ATOM 419 N N . LEU A 1 56 ? -32.813 -24.998 31.162 1.00 85.38 56 LEU A N 1
ATOM 420 C CA . LEU A 1 56 ? -33.848 -24.616 32.122 1.00 85.38 56 LEU A CA 1
ATOM 421 C C . LEU A 1 56 ? -35.225 -24.738 31.469 1.00 85.38 56 LEU A C 1
ATOM 423 O O . LEU A 1 56 ? -35.349 -24.607 30.251 1.00 85.38 56 LEU A O 1
ATOM 427 N N . THR A 1 57 ? -36.254 -24.997 32.274 1.00 88.06 57 THR A N 1
ATOM 428 C CA . THR A 1 57 ? -37.641 -25.030 31.793 1.00 88.06 57 THR A CA 1
ATOM 429 C C . THR A 1 57 ? -38.246 -23.620 31.752 1.00 88.06 57 THR A C 1
ATOM 431 O O . THR A 1 57 ? -37.828 -22.773 32.546 1.00 88.06 57 THR A O 1
ATOM 434 N N . PRO A 1 58 ? -39.256 -23.363 30.897 1.00 89.31 58 PRO A N 1
ATOM 435 C CA . PRO A 1 58 ? -39.992 -22.091 30.887 1.00 89.31 58 PRO A CA 1
ATOM 436 C C . PRO A 1 58 ? -40.499 -21.669 32.275 1.00 89.31 58 PRO A C 1
ATOM 438 O O . PRO A 1 58 ? -40.349 -20.518 32.676 1.00 89.31 58 PRO A O 1
ATOM 441 N N . ASP A 1 59 ? -40.995 -22.617 33.076 1.00 88.94 59 ASP A N 1
ATOM 442 C CA . ASP A 1 59 ? -41.451 -22.335 34.443 1.00 88.94 59 ASP A CA 1
ATOM 443 C C . ASP A 1 59 ? -40.331 -21.769 35.333 1.00 88.94 59 ASP A C 1
ATOM 445 O O . ASP A 1 59 ? -40.554 -20.813 36.082 1.00 88.94 59 ASP A O 1
ATOM 449 N N . GLN A 1 60 ? -39.112 -22.320 35.228 1.00 86.62 60 GLN A N 1
ATOM 450 C CA . GLN A 1 60 ? -37.940 -21.876 35.997 1.00 86.62 60 GLN A CA 1
ATOM 451 C C . GLN A 1 60 ? -37.461 -20.478 35.595 1.00 86.62 60 GLN A C 1
ATOM 453 O O . GLN A 1 60 ? -36.809 -19.806 36.396 1.00 86.62 60 GLN A O 1
ATOM 458 N N . THR A 1 61 ? -37.760 -20.047 34.370 1.00 89.50 61 THR A N 1
ATOM 459 C CA . THR A 1 61 ? -37.294 -18.782 33.788 1.00 89.50 61 THR A CA 1
ATOM 460 C C . THR A 1 61 ? -38.411 -17.756 33.581 1.00 89.50 61 THR A C 1
ATOM 462 O O . THR A 1 61 ? -38.160 -16.669 33.063 1.00 89.50 61 THR A O 1
ATOM 465 N N . SER A 1 62 ? -39.625 -18.063 34.048 1.00 86.88 62 SER A N 1
ATOM 466 C CA . SER A 1 62 ? -40.831 -17.237 33.895 1.00 86.88 62 SER A CA 1
ATOM 467 C C . SER A 1 62 ? -40.757 -15.875 34.595 1.00 86.88 62 SER A C 1
ATOM 469 O O . SER A 1 62 ? -41.461 -14.941 34.220 1.00 86.88 62 SER A O 1
ATOM 471 N N . GLN A 1 63 ? -39.918 -15.744 35.624 1.00 89.62 63 GLN A N 1
ATOM 472 C CA . GLN A 1 63 ? -39.764 -14.520 36.412 1.00 89.62 63 GLN A CA 1
ATOM 473 C C . GLN A 1 63 ? -38.417 -13.849 36.135 1.00 89.62 63 GLN A C 1
ATOM 475 O O . GLN A 1 63 ? -37.406 -14.527 35.969 1.00 89.62 63 GLN A O 1
ATOM 480 N N . GLN A 1 64 ? -38.379 -12.513 36.159 1.00 93.00 64 GLN A N 1
ATOM 481 C CA . GLN A 1 64 ? -37.156 -11.746 35.902 1.00 93.00 64 GLN A CA 1
ATOM 482 C C . GLN A 1 64 ? -36.005 -12.180 36.838 1.00 93.00 64 GLN A C 1
ATOM 484 O O . GLN A 1 64 ? -36.177 -12.181 38.063 1.00 93.00 64 GLN A O 1
ATOM 489 N N . PRO A 1 65 ? -34.813 -12.509 36.304 1.00 91.50 65 PRO A N 1
ATOM 490 C CA . PRO A 1 65 ? -33.682 -12.924 37.119 1.00 91.50 65 PRO A CA 1
ATOM 491 C C . PRO A 1 65 ? -32.967 -11.737 37.772 1.00 91.50 65 PRO A C 1
ATOM 493 O O . PRO A 1 65 ? -33.023 -10.593 37.313 1.00 91.50 65 PRO A O 1
ATOM 496 N N . GLN A 1 66 ? -32.204 -12.033 38.822 1.00 89.94 66 GLN A N 1
ATOM 497 C CA . GLN A 1 66 ? -31.126 -11.159 39.274 1.00 89.94 66 GLN A CA 1
ATOM 498 C C . GLN A 1 66 ? -29.902 -11.373 38.384 1.00 89.94 66 GLN A C 1
ATOM 500 O O . GLN A 1 66 ? -29.504 -12.514 38.140 1.00 89.94 66 GLN A O 1
ATOM 505 N N . VAL A 1 67 ? -29.304 -10.279 37.912 1.00 89.25 67 VAL A N 1
ATOM 506 C CA . VAL A 1 67 ? -28.111 -10.307 37.061 1.00 89.25 67 VAL A CA 1
ATOM 507 C C . VAL A 1 67 ? -27.032 -9.440 37.702 1.00 89.25 67 VAL A C 1
ATOM 509 O O . VAL A 1 67 ? -27.246 -8.259 37.969 1.00 89.25 67 VAL A O 1
ATOM 512 N N . GLU A 1 68 ? -25.873 -10.035 37.962 1.00 83.94 68 GLU A N 1
ATOM 513 C CA . GLU A 1 68 ? -24.715 -9.380 38.570 1.00 83.94 68 GLU A CA 1
ATOM 514 C C . GLU A 1 68 ? -23.516 -9.459 37.616 1.00 83.94 68 GLU A C 1
ATOM 516 O O . GLU A 1 68 ? -23.234 -10.507 37.037 1.00 83.94 68 GLU A O 1
ATOM 521 N N . TRP A 1 69 ? -22.773 -8.365 37.464 1.00 82.81 69 TRP A N 1
ATOM 522 C CA . TRP A 1 69 ? -21.524 -8.317 36.697 1.00 82.81 69 TRP A CA 1
ATOM 523 C C . TRP A 1 69 ? -20.499 -7.417 37.395 1.00 82.81 69 TRP A C 1
ATOM 525 O O . TRP A 1 69 ? -20.872 -6.608 38.250 1.00 82.81 69 TRP A O 1
ATOM 535 N N . PRO A 1 70 ? -19.202 -7.528 37.057 1.00 75.31 70 PRO A N 1
ATOM 536 C CA . PRO A 1 70 ? -18.191 -6.597 37.545 1.00 75.31 70 PRO A CA 1
ATOM 537 C C . PRO A 1 70 ? -18.453 -5.163 37.059 1.00 75.31 70 PRO A C 1
ATOM 539 O O . PRO A 1 70 ? -18.598 -4.927 35.861 1.00 75.31 70 PRO A O 1
ATOM 542 N N . THR A 1 71 ? -18.462 -4.191 37.975 1.00 75.31 71 THR A N 1
ATOM 543 C CA . THR A 1 71 ? -18.752 -2.778 37.667 1.00 75.31 71 THR A CA 1
ATOM 544 C C . THR A 1 71 ? -17.566 -1.865 37.960 1.00 75.31 71 THR A C 1
ATOM 546 O O . THR A 1 71 ? -16.860 -2.064 38.950 1.00 75.31 71 THR A O 1
ATOM 549 N N . LYS A 1 72 ? -17.398 -0.796 37.178 1.00 71.31 72 LYS A N 1
ATOM 550 C CA . LYS A 1 72 ? -16.497 0.323 37.483 1.00 71.31 72 LYS A CA 1
ATOM 551 C C . LYS A 1 72 ? -17.217 1.381 38.316 1.00 71.31 72 LYS A C 1
ATOM 553 O O . LYS A 1 72 ? -18.426 1.576 38.184 1.00 71.31 72 LYS A O 1
ATOM 558 N N . CYS A 1 73 ? -16.468 2.082 39.167 1.00 67.62 73 CYS A N 1
ATOM 559 C CA . CYS A 1 73 ? -17.007 3.187 39.958 1.00 67.62 73 CYS A CA 1
ATOM 560 C C . CYS A 1 73 ? -17.576 4.271 39.027 1.00 67.62 73 CYS A C 1
ATOM 562 O O . CYS A 1 73 ? -16.873 4.743 38.138 1.00 67.62 73 CYS A O 1
ATOM 564 N N . GLY A 1 74 ? -18.852 4.622 39.208 1.00 77.25 74 GLY A N 1
ATOM 565 C CA . GLY A 1 74 ? -19.552 5.602 38.367 1.00 77.25 74 GLY A CA 1
ATOM 566 C C . GLY A 1 74 ? -19.897 5.132 36.946 1.00 77.25 74 GLY A C 1
ATOM 567 O O . GLY A 1 74 ? -20.409 5.931 36.170 1.00 77.25 74 GLY A O 1
ATOM 568 N N . GLY A 1 75 ? -19.637 3.867 36.594 1.00 81.69 75 GLY A N 1
ATOM 569 C CA . GLY A 1 75 ? -19.925 3.332 35.261 1.00 81.69 75 GLY A CA 1
ATOM 570 C C . GLY A 1 75 ? -21.422 3.137 34.999 1.00 81.69 75 GLY A C 1
ATOM 571 O O . GLY A 1 75 ? -22.171 2.737 35.896 1.00 81.69 75 GLY A O 1
ATOM 572 N N . LEU A 1 76 ? -21.833 3.381 33.752 1.00 91.69 76 LEU A N 1
ATOM 573 C CA . LEU A 1 76 ? -23.165 3.068 33.233 1.00 91.69 76 LEU A CA 1
ATOM 574 C C . LEU A 1 76 ? -23.098 1.861 32.296 1.00 91.69 76 LEU A C 1
ATOM 576 O O . LEU A 1 76 ? -22.114 1.684 31.578 1.00 91.69 76 LEU A O 1
ATOM 580 N N . TYR A 1 77 ? -24.148 1.045 32.302 1.00 91.31 77 TYR A N 1
ATOM 581 C CA . TYR A 1 77 ? -24.192 -0.215 31.568 1.00 91.31 77 TYR A CA 1
ATOM 582 C C . TYR A 1 77 ? -25.506 -0.392 30.806 1.00 91.31 77 TYR A C 1
ATOM 584 O O . TYR A 1 77 ? -26.555 0.090 31.230 1.00 91.31 77 TYR A O 1
ATOM 592 N N . THR A 1 78 ? -25.438 -1.123 29.698 1.00 93.19 78 THR A N 1
ATOM 593 C CA . THR A 1 78 ? -26.600 -1.651 28.975 1.00 93.19 78 THR A CA 1
ATOM 594 C C . THR A 1 78 ? -26.656 -3.164 29.166 1.00 93.19 78 THR A C 1
ATOM 596 O O . THR A 1 78 ? -25.640 -3.834 28.988 1.00 93.19 78 THR A O 1
ATOM 599 N N . LEU A 1 79 ? -27.830 -3.698 29.501 1.00 93.69 79 LEU A N 1
ATOM 600 C CA . LEU A 1 79 ? -28.119 -5.129 29.599 1.00 93.69 79 LEU A CA 1
ATOM 601 C C . LEU A 1 79 ? -29.111 -5.521 28.503 1.00 93.69 79 LEU A C 1
ATOM 603 O O . LEU A 1 79 ? -30.161 -4.892 28.382 1.00 93.69 79 LEU A O 1
ATOM 607 N N . ALA A 1 80 ? -28.807 -6.585 27.765 1.00 92.81 80 ALA A N 1
ATOM 608 C CA . ALA A 1 80 ? -29.713 -7.203 26.805 1.00 92.81 80 ALA A CA 1
ATOM 609 C C . ALA A 1 80 ? -29.854 -8.708 27.074 1.00 92.81 80 ALA A C 1
ATOM 611 O O . ALA A 1 80 ? -28.871 -9.374 27.396 1.00 92.81 80 ALA A O 1
ATOM 612 N N . MET A 1 81 ? -31.062 -9.243 26.903 1.00 93.44 81 MET A N 1
ATOM 613 C CA . MET A 1 81 ? -31.342 -10.675 26.797 1.00 93.44 81 MET A CA 1
ATOM 614 C C . MET A 1 81 ? -31.975 -10.941 25.434 1.00 93.44 81 MET A C 1
ATOM 616 O O . MET A 1 81 ? -33.001 -10.340 25.105 1.00 93.44 81 MET A O 1
ATOM 620 N N . VAL A 1 82 ? -31.358 -11.816 24.641 1.00 93.44 82 VAL A N 1
ATOM 621 C CA . VAL A 1 82 ? -31.777 -12.091 23.260 1.00 93.44 82 VAL A CA 1
ATOM 622 C C . VAL A 1 82 ? -31.864 -13.586 22.967 1.00 93.44 82 VAL A C 1
ATOM 624 O O . VAL A 1 82 ? -31.068 -14.366 23.490 1.00 93.44 82 VAL A O 1
ATOM 627 N N . ASP A 1 83 ? -32.806 -13.961 22.108 1.00 94.50 83 ASP A N 1
ATOM 628 C CA . ASP A 1 83 ? -32.997 -15.319 21.594 1.00 94.50 83 ASP A CA 1
ATOM 629 C C . ASP A 1 83 ? -32.689 -15.367 20.083 1.00 94.50 83 ASP A C 1
ATOM 631 O O . ASP A 1 83 ? -33.508 -14.924 19.270 1.00 94.50 83 ASP A O 1
ATOM 635 N N . PRO A 1 84 ? -31.508 -15.861 19.660 1.00 93.06 84 PRO A N 1
ATOM 636 C CA . PRO A 1 84 ? -31.194 -16.070 18.247 1.00 93.06 84 PRO A CA 1
ATOM 637 C C . PRO A 1 84 ? -31.990 -17.176 17.558 1.00 93.06 84 PRO A C 1
ATOM 639 O O . PRO A 1 84 ? -31.870 -17.333 16.342 1.00 93.06 84 PRO A O 1
ATOM 642 N N . ASP A 1 85 ? -32.731 -17.985 18.297 1.00 95.12 85 ASP A N 1
ATOM 643 C CA . ASP A 1 85 ? -33.376 -19.182 17.783 1.00 95.12 85 ASP A CA 1
ATOM 644 C C . ASP A 1 85 ? -34.877 -18.988 17.569 1.00 95.12 85 ASP A C 1
ATOM 646 O O . ASP A 1 85 ? -35.544 -19.920 17.156 1.00 95.12 85 ASP A O 1
ATOM 650 N N . ALA A 1 86 ? -35.437 -17.798 17.777 1.00 92.75 86 ALA A N 1
ATOM 651 C CA . ALA A 1 86 ? -36.853 -17.554 17.511 1.00 92.75 86 ALA A CA 1
ATOM 652 C C . ALA A 1 86 ? -37.202 -17.598 16.000 1.00 92.75 86 ALA A C 1
ATOM 654 O O . ALA A 1 86 ? -36.504 -16.967 15.196 1.00 92.75 86 ALA A O 1
ATOM 655 N N . PRO A 1 87 ? -38.314 -18.249 15.581 1.00 92.44 87 PRO A N 1
ATOM 656 C CA . PRO A 1 87 ? -39.224 -19.093 16.369 1.00 92.44 87 PRO A CA 1
ATOM 657 C C . PRO A 1 87 ? -38.738 -20.541 16.560 1.00 92.44 87 PRO A C 1
ATOM 659 O O . PRO A 1 87 ? -39.275 -21.242 17.411 1.00 92.44 87 PRO A O 1
ATOM 662 N N . SER A 1 88 ? -37.768 -21.008 15.771 1.00 94.12 88 SER A N 1
ATOM 663 C CA . SER A 1 88 ? -37.034 -22.251 16.038 1.00 94.12 88 SER A CA 1
ATOM 664 C C . SER A 1 88 ? -35.587 -22.149 15.561 1.00 94.12 88 SER A C 1
ATOM 666 O O . SER A 1 88 ? -35.293 -21.460 14.584 1.00 94.12 88 SER A O 1
ATOM 668 N N . ARG A 1 89 ? -34.667 -22.883 16.197 1.00 89.31 89 ARG A N 1
ATOM 669 C CA . ARG A 1 89 ? -33.251 -22.887 15.786 1.00 89.31 89 ARG A CA 1
ATOM 670 C C . ARG A 1 89 ? -33.050 -23.376 14.346 1.00 89.31 89 ARG A C 1
ATOM 672 O O . ARG A 1 89 ? -32.093 -22.965 13.694 1.00 89.31 89 ARG A O 1
ATOM 679 N N . ALA A 1 90 ? -33.929 -24.258 13.866 1.00 90.19 90 ALA A N 1
ATOM 680 C CA . ALA A 1 90 ? -33.899 -24.774 12.499 1.00 90.19 90 ALA A CA 1
ATOM 681 C C . ALA A 1 90 ? -34.337 -23.718 11.468 1.00 90.19 90 ALA A C 1
ATOM 683 O O . ALA A 1 90 ? -33.767 -23.652 10.382 1.00 90.19 90 ALA A O 1
ATOM 684 N N . GLU A 1 91 ? -35.303 -22.870 11.830 1.00 91.31 91 GLU A N 1
ATOM 685 C CA . GLU A 1 91 ? -35.853 -21.808 10.982 1.00 91.31 91 GLU A CA 1
ATOM 686 C C . GLU A 1 91 ? -35.983 -20.492 11.778 1.00 91.31 91 GLU A C 1
ATOM 688 O O . GLU A 1 91 ? -37.093 -20.102 12.152 1.00 91.31 91 GLU A O 1
ATOM 693 N N . PRO A 1 92 ? -34.867 -19.792 12.072 1.00 92.31 92 PRO A N 1
ATOM 694 C CA . PRO A 1 92 ? -34.849 -18.661 13.000 1.00 92.31 92 PRO A CA 1
ATOM 695 C C . PRO A 1 92 ? -35.241 -17.342 12.309 1.00 92.31 92 PRO A C 1
ATOM 697 O O . PRO A 1 92 ? -34.466 -16.385 12.249 1.00 92.31 92 PRO A O 1
ATOM 700 N N . THR A 1 93 ? -36.443 -17.291 11.733 1.00 91.62 93 THR A N 1
ATOM 701 C CA . THR A 1 93 ? -36.949 -16.153 10.941 1.00 91.62 93 THR A CA 1
ATOM 702 C C . THR A 1 93 ? -37.147 -14.864 11.741 1.00 91.62 93 THR A C 1
ATOM 704 O O . THR A 1 93 ? -37.260 -13.799 11.142 1.00 91.62 93 THR A O 1
ATOM 707 N N . LEU A 1 94 ? -37.153 -14.939 13.076 1.00 89.69 94 LEU A N 1
ATOM 708 C CA . LEU A 1 94 ? -37.324 -13.800 13.981 1.00 89.69 94 LEU A CA 1
ATOM 709 C C . LEU A 1 94 ? -36.031 -13.451 14.736 1.00 89.69 94 LEU A C 1
ATOM 711 O O . LEU A 1 94 ? -36.076 -12.686 15.701 1.00 89.69 94 LEU A O 1
ATOM 715 N N . ARG A 1 95 ? -34.875 -13.982 14.310 1.00 89.94 95 ARG A N 1
ATOM 716 C CA . ARG A 1 95 ? -33.571 -13.747 14.947 1.00 89.94 95 ARG A CA 1
ATOM 717 C C . ARG A 1 95 ? -33.189 -12.254 14.987 1.00 89.94 95 ARG A C 1
ATOM 719 O O . ARG A 1 95 ? -33.150 -11.610 13.947 1.00 89.94 95 ARG A O 1
ATOM 726 N N . ASN A 1 96 ? -32.755 -11.695 16.118 1.00 89.62 96 ASN A N 1
ATOM 727 C CA . ASN A 1 96 ? -32.940 -12.209 17.479 1.00 89.62 96 ASN A CA 1
ATOM 728 C C . ASN A 1 96 ? -34.289 -11.724 18.027 1.00 89.62 96 ASN A C 1
ATOM 730 O O . ASN A 1 96 ? -34.687 -10.597 17.739 1.00 89.62 96 ASN A O 1
ATOM 734 N N . TRP A 1 97 ? -34.940 -12.513 18.879 1.00 92.12 97 TRP A N 1
ATOM 735 C CA . TRP A 1 97 ? -36.053 -12.020 19.689 1.00 92.12 97 TRP A CA 1
ATOM 736 C C . TRP A 1 97 ? -35.522 -11.327 20.944 1.00 92.12 97 TRP A C 1
ATOM 738 O O . TRP A 1 97 ? -34.709 -11.881 21.688 1.00 92.12 97 TRP A O 1
ATOM 748 N N . ARG A 1 98 ? -35.941 -10.084 21.173 1.00 93.12 98 ARG A N 1
ATOM 749 C CA . ARG A 1 98 ? -35.497 -9.246 22.292 1.00 93.12 98 ARG A CA 1
ATOM 750 C C . ARG A 1 98 ? -36.351 -9.504 23.537 1.00 93.12 98 ARG A C 1
ATOM 752 O O . ARG A 1 98 ? -37.414 -8.915 23.705 1.00 93.12 98 ARG A O 1
ATOM 759 N N . HIS A 1 99 ? -35.851 -10.338 24.446 1.00 92.88 99 HIS A N 1
ATOM 760 C CA . HIS A 1 99 ? -36.531 -10.673 25.706 1.00 92.88 99 HIS A CA 1
ATOM 761 C C . HIS A 1 99 ? -36.399 -9.585 26.772 1.00 92.88 99 HIS A C 1
ATOM 763 O O . HIS A 1 99 ? -37.301 -9.396 27.582 1.00 92.88 99 HIS A O 1
ATOM 769 N N . TRP A 1 100 ? -35.277 -8.867 26.802 1.00 93.56 100 TRP A N 1
ATOM 770 C CA . TRP A 1 100 ? -35.052 -7.819 27.796 1.00 93.56 100 TRP A CA 1
ATOM 771 C C . TRP A 1 100 ? -34.031 -6.807 27.288 1.00 93.56 100 TRP A C 1
ATOM 773 O O . TRP A 1 100 ? -33.006 -7.206 26.735 1.00 93.56 100 TRP A O 1
ATOM 783 N N . LEU A 1 101 ? -34.279 -5.510 27.481 1.00 92.94 101 LEU A N 1
ATOM 784 C CA . LEU A 1 101 ? -33.311 -4.461 27.156 1.00 92.94 101 LEU A CA 1
ATOM 785 C C . LEU A 1 101 ? -33.426 -3.299 28.143 1.00 92.94 101 LEU A C 1
ATOM 787 O O . LEU A 1 101 ? -34.475 -2.662 28.251 1.00 92.94 101 LEU A O 1
ATOM 791 N N . VAL A 1 102 ? -32.334 -3.008 28.847 1.00 94.00 102 VAL A N 1
ATOM 792 C CA . VAL A 1 102 ? -32.252 -1.919 29.828 1.00 94.00 102 VAL A CA 1
ATOM 793 C C . VAL A 1 102 ? -30.965 -1.135 29.596 1.00 94.00 102 VAL A C 1
ATOM 795 O O . VAL A 1 102 ? -29.881 -1.714 29.547 1.00 94.00 102 VAL A O 1
ATOM 798 N N . MET A 1 103 ? -31.079 0.182 29.462 1.00 94.38 103 MET A N 1
ATOM 799 C CA . MET A 1 103 ? -29.959 1.103 29.255 1.00 94.38 103 MET A CA 1
ATOM 800 C C . MET A 1 103 ? -29.659 1.900 30.526 1.00 94.38 103 MET A C 1
ATOM 802 O O . MET A 1 103 ? -30.443 1.912 31.472 1.00 94.38 103 MET A O 1
ATOM 806 N N . ASN A 1 104 ? -28.522 2.597 30.547 1.00 96.12 104 ASN A N 1
ATOM 807 C CA . ASN A 1 104 ? -28.151 3.554 31.593 1.00 96.12 104 ASN A CA 1
ATOM 808 C C . ASN A 1 104 ? -28.197 2.984 33.017 1.00 96.12 104 ASN A C 1
ATOM 810 O O . ASN A 1 104 ? -28.524 3.692 33.965 1.00 96.12 104 ASN A O 1
ATOM 814 N N . ILE A 1 105 ? -27.846 1.711 33.185 1.00 96.06 105 ILE A N 1
ATOM 815 C CA . ILE A 1 105 ? -27.828 1.042 34.485 1.00 96.06 105 ILE A CA 1
ATOM 816 C C . ILE A 1 105 ? -26.623 1.557 35.287 1.00 96.06 105 ILE A C 1
ATOM 818 O O . ILE A 1 105 ? -25.487 1.316 34.873 1.00 96.06 105 ILE A O 1
ATOM 822 N N . PRO A 1 106 ? -26.810 2.230 36.438 1.00 94.50 106 PRO A N 1
ATOM 823 C CA . PRO A 1 106 ? -25.692 2.663 37.268 1.00 94.50 106 PRO A CA 1
ATOM 824 C C . PRO A 1 106 ? -25.092 1.473 38.019 1.00 94.50 106 PRO A C 1
ATOM 826 O O . PRO A 1 106 ? -25.712 0.899 38.923 1.00 94.50 106 PRO A O 1
ATOM 829 N N . GLY A 1 107 ? -23.866 1.101 37.647 1.00 89.88 107 GLY A N 1
ATOM 830 C CA . GLY A 1 107 ? -23.227 -0.129 38.107 1.00 89.88 107 GLY A CA 1
ATOM 831 C C . GLY A 1 107 ? -24.039 -1.359 37.692 1.00 89.88 107 GLY A C 1
ATOM 832 O O . GLY A 1 107 ? -24.151 -1.664 36.513 1.00 89.88 107 GLY A O 1
ATOM 833 N N . ASN A 1 108 ? -24.608 -2.062 38.668 1.00 86.75 108 ASN A N 1
ATOM 834 C CA . ASN A 1 108 ? -25.464 -3.239 38.479 1.00 86.75 108 ASN A CA 1
ATOM 835 C C . ASN A 1 108 ? -26.889 -3.021 39.030 1.00 86.75 108 ASN A C 1
ATOM 837 O O . ASN A 1 108 ? -27.639 -3.970 39.251 1.00 86.75 108 ASN A O 1
ATOM 841 N N . LYS A 1 109 ? -27.282 -1.765 39.283 1.00 93.06 109 LYS A N 1
ATOM 842 C CA . LYS A 1 109 ? -28.602 -1.416 39.831 1.00 93.06 109 LYS A CA 1
ATOM 843 C C . LYS A 1 109 ? -29.638 -1.340 38.711 1.00 93.06 109 LYS A C 1
ATOM 845 O O . LYS A 1 109 ? -30.053 -0.252 38.323 1.00 93.06 109 LYS A O 1
ATOM 850 N N . ILE A 1 110 ? -30.037 -2.495 38.176 1.00 92.62 110 ILE A N 1
ATOM 851 C CA . ILE A 1 110 ? -30.924 -2.609 36.999 1.00 92.62 110 ILE A CA 1
ATOM 852 C C . ILE A 1 110 ? -32.228 -1.817 37.175 1.00 92.62 110 ILE A C 1
ATOM 854 O O . ILE A 1 110 ? -32.678 -1.151 36.253 1.00 92.62 110 ILE A O 1
ATOM 858 N N . ASN A 1 111 ? -32.788 -1.800 38.387 1.00 92.50 111 ASN A N 1
ATOM 859 C CA . ASN A 1 111 ? -33.995 -1.039 38.736 1.00 92.50 111 ASN A CA 1
ATOM 860 C C . ASN A 1 111 ? -33.839 0.496 38.686 1.00 92.50 111 ASN A C 1
ATOM 862 O O . ASN A 1 111 ? -34.803 1.217 38.934 1.00 92.50 111 ASN A O 1
ATOM 866 N N . LYS A 1 112 ? -32.626 1.000 38.446 1.00 94.81 112 LYS A N 1
ATOM 867 C CA . LYS A 1 112 ? -32.318 2.418 38.237 1.00 94.81 112 LYS A CA 1
ATOM 868 C C . LYS A 1 112 ? -31.952 2.737 36.784 1.00 94.81 112 LYS A C 1
ATOM 870 O O . LYS A 1 112 ? -31.626 3.888 36.519 1.00 94.81 112 LYS A O 1
ATOM 875 N N . GLY A 1 113 ? -31.957 1.745 35.893 1.00 94.50 113 GLY A N 1
ATOM 876 C CA . GLY A 1 113 ? -31.758 1.946 34.461 1.00 94.50 113 GLY A CA 1
ATOM 877 C C . GLY A 1 113 ? -33.049 2.327 33.734 1.00 94.50 113 GLY A C 1
ATOM 878 O O . GLY A 1 113 ? -34.150 2.197 34.272 1.00 94.50 113 GLY A O 1
ATOM 879 N N . ASP A 1 114 ? -32.892 2.762 32.490 1.00 94.06 114 ASP A N 1
ATOM 880 C CA . ASP A 1 114 ? -33.977 3.063 31.564 1.00 94.06 114 ASP A CA 1
ATOM 881 C C . ASP A 1 114 ? -34.415 1.767 30.865 1.00 94.06 114 ASP A C 1
ATOM 883 O O . ASP A 1 114 ? -33.666 1.181 30.080 1.00 94.06 114 ASP A O 1
ATOM 887 N N . ILE A 1 115 ? -35.618 1.284 31.181 1.00 92.06 115 ILE A N 1
ATOM 888 C CA . ILE A 1 115 ? -36.172 0.053 30.601 1.00 92.06 115 ILE A CA 1
ATOM 889 C C . ILE A 1 115 ? -36.681 0.362 29.192 1.00 92.06 115 ILE A C 1
ATOM 891 O O . ILE A 1 115 ? -37.629 1.131 29.042 1.00 92.06 115 ILE A O 1
ATOM 895 N N . ILE A 1 116 ? -36.060 -0.253 28.185 1.00 89.62 116 ILE A N 1
ATOM 896 C CA . ILE A 1 116 ? -36.451 -0.122 26.775 1.00 89.62 116 ILE A CA 1
ATOM 897 C C . ILE A 1 116 ? -37.448 -1.214 26.400 1.00 89.62 116 ILE A C 1
ATOM 899 O O . ILE A 1 116 ? -38.485 -0.935 25.819 1.00 89.62 116 ILE A O 1
ATOM 903 N N . SER A 1 117 ? -37.168 -2.455 26.796 1.00 89.06 117 SER A N 1
ATOM 904 C CA . SER A 1 117 ? -38.113 -3.569 26.685 1.00 89.06 117 SER A CA 1
ATOM 905 C C . SER A 1 117 ? -38.141 -4.295 28.012 1.00 89.06 117 SER A C 1
ATOM 907 O O . SER A 1 117 ? -37.083 -4.675 28.520 1.00 89.06 117 SER A O 1
ATOM 909 N N . ALA A 1 118 ? -39.331 -4.459 28.592 1.00 91.44 118 ALA A N 1
ATOM 910 C CA . ALA A 1 118 ? -39.499 -5.176 29.851 1.00 91.44 118 ALA A CA 1
ATOM 911 C C . ALA A 1 118 ? -39.113 -6.652 29.688 1.00 91.44 118 ALA A C 1
ATOM 913 O O . ALA A 1 118 ? -39.162 -7.182 28.576 1.00 91.44 118 ALA A O 1
ATOM 914 N N . PHE A 1 119 ? -38.711 -7.291 30.789 1.00 93.00 119 PHE A N 1
ATOM 915 C CA . PHE A 1 119 ? -38.350 -8.704 30.782 1.00 93.00 119 PHE A CA 1
ATOM 916 C C . PHE A 1 119 ? -39.558 -9.553 30.384 1.00 93.00 119 PHE A C 1
ATOM 918 O O . PHE A 1 119 ? -40.603 -9.485 31.028 1.00 93.00 119 PHE A O 1
ATOM 925 N N . GLU A 1 120 ? -39.367 -10.374 29.362 1.00 92.38 120 GLU A N 1
ATOM 926 C CA . GLU A 1 120 ? -40.290 -11.413 28.930 1.00 92.38 120 GLU A CA 1
ATOM 927 C C . GLU A 1 120 ? -39.601 -12.770 29.094 1.00 92.38 120 GLU A C 1
ATOM 929 O O . GLU A 1 120 ? -38.475 -12.965 28.625 1.00 92.38 120 GLU A O 1
ATOM 934 N N . GLY A 1 121 ? -40.249 -13.696 29.802 1.00 90.50 121 GLY A N 1
ATOM 935 C CA . GLY A 1 121 ? -39.692 -15.019 30.073 1.00 90.50 121 GLY A CA 1
ATOM 936 C C . GLY A 1 121 ? -39.502 -15.853 28.795 1.00 90.50 121 GLY A C 1
ATOM 937 O O . GLY A 1 121 ? -40.221 -15.656 27.818 1.00 90.50 121 GLY A O 1
ATOM 938 N N . PRO A 1 122 ? -38.542 -16.791 28.772 1.00 92.19 122 PRO A N 1
ATOM 939 C CA . PRO A 1 122 ? -38.441 -17.808 27.728 1.00 92.19 122 PRO A CA 1
ATOM 940 C C . PRO A 1 122 ? -39.722 -18.641 27.567 1.00 92.19 122 PRO A C 1
ATOM 942 O O . PRO A 1 122 ? -40.082 -19.391 28.472 1.00 92.19 122 PRO A O 1
ATOM 945 N N . GLU A 1 123 ? -40.354 -18.582 26.395 1.00 90.25 123 GLU A N 1
ATOM 946 C CA . GLU A 1 123 ? -41.505 -19.424 26.032 1.00 90.25 123 GLU A CA 1
ATOM 947 C C . GLU A 1 123 ? -41.346 -19.963 24.593 1.00 90.25 123 GLU A C 1
ATOM 949 O O . GLU A 1 123 ? -42.045 -19.536 23.672 1.00 90.25 123 GLU A O 1
ATOM 954 N N . PRO A 1 124 ? -40.369 -20.860 24.344 1.00 91.31 124 PRO A N 1
ATOM 955 C CA . PRO A 1 124 ? -40.134 -21.386 23.003 1.00 91.31 124 PRO A CA 1
ATOM 956 C C . PRO A 1 124 ? -41.342 -22.218 22.519 1.00 91.31 124 PRO A C 1
ATOM 958 O O . PRO A 1 124 ? -41.908 -22.981 23.311 1.00 91.31 124 PRO A O 1
ATOM 961 N N . PRO A 1 125 ? -41.738 -22.124 21.233 1.00 92.62 125 PRO A N 1
ATOM 962 C CA . PRO A 1 125 ? -42.887 -22.859 20.705 1.00 92.62 125 PRO A CA 1
ATOM 963 C C . PRO A 1 125 ? -42.787 -24.381 20.885 1.00 92.62 125 PRO A C 1
ATOM 965 O O . PRO A 1 125 ? -41.722 -24.987 20.759 1.00 92.62 125 PRO A O 1
ATOM 968 N N . ALA A 1 126 ? -43.925 -25.042 21.113 1.00 91.00 126 ALA A N 1
ATOM 969 C CA . ALA A 1 126 ? -43.960 -26.497 21.240 1.00 91.00 126 ALA A CA 1
ATOM 970 C C . ALA A 1 126 ? -43.388 -27.180 19.981 1.00 91.00 126 ALA A C 1
ATOM 972 O O . ALA A 1 126 ? -43.885 -26.990 18.873 1.00 91.00 126 ALA A O 1
ATOM 973 N N . GLY A 1 127 ? -42.343 -27.993 20.160 1.00 89.06 127 GLY A N 1
ATOM 974 C CA . GLY A 1 127 ? -41.668 -28.698 19.067 1.00 89.06 127 GLY A CA 1
ATOM 975 C C . GLY A 1 127 ? -40.536 -27.924 18.375 1.00 89.06 127 GLY A C 1
ATOM 976 O O . GLY A 1 127 ? -39.901 -28.502 17.497 1.00 89.06 127 GLY A O 1
ATOM 977 N N . SER A 1 128 ? -40.223 -26.682 18.775 1.00 92.44 128 SER A N 1
ATOM 978 C CA . SER A 1 128 ? -39.112 -25.898 18.195 1.00 92.44 128 SER A CA 1
ATOM 979 C C . SER A 1 128 ? -37.715 -26.346 18.657 1.00 92.44 128 SER A C 1
ATOM 981 O O . SER A 1 128 ? -36.703 -25.952 18.071 1.00 92.44 128 SER A O 1
ATOM 983 N N . GLY A 1 129 ? -37.653 -27.199 19.685 1.00 91.25 129 GLY A N 1
ATOM 984 C CA . GLY A 1 129 ? -36.414 -27.660 20.310 1.00 91.25 129 GLY A CA 1
ATOM 985 C C . GLY A 1 129 ? -35.878 -26.678 21.356 1.00 91.25 129 GLY A C 1
ATOM 986 O O . GLY A 1 129 ? -36.616 -25.868 21.909 1.00 91.25 129 GLY A O 1
ATOM 987 N N . TYR A 1 130 ? -34.583 -26.773 21.668 1.00 89.38 130 TYR A N 1
ATOM 988 C CA . TYR A 1 130 ? -33.929 -25.848 22.598 1.00 89.38 130 TYR A CA 1
ATOM 989 C C . TYR A 1 130 ? -33.572 -24.530 21.909 1.00 89.38 130 TYR A C 1
ATOM 991 O O . TYR A 1 130 ? -32.929 -24.535 20.857 1.00 89.38 130 TYR A O 1
ATOM 999 N N . HIS A 1 131 ? -33.932 -23.419 22.550 1.00 92.94 131 HIS A N 1
ATOM 1000 C CA . HIS A 1 131 ? -33.508 -22.072 22.179 1.00 92.94 131 HIS A CA 1
ATOM 1001 C C . HIS A 1 131 ? -32.359 -21.609 23.075 1.00 92.94 131 HIS A C 1
ATOM 1003 O O . HIS A 1 131 ? -32.311 -21.918 24.271 1.00 92.94 131 HIS A O 1
ATOM 1009 N N . ARG A 1 132 ? -31.423 -20.859 22.496 1.00 93.25 132 ARG A N 1
ATOM 1010 C CA . ARG A 1 132 ? -30.340 -20.188 23.217 1.00 93.25 132 ARG A CA 1
ATOM 1011 C C . ARG A 1 132 ? -30.858 -18.846 23.730 1.00 93.25 132 ARG A C 1
ATOM 1013 O O . ARG A 1 132 ? -31.357 -18.052 22.953 1.00 93.25 132 ARG A O 1
ATOM 1020 N N . TYR A 1 133 ? -30.672 -18.549 25.013 1.00 90.06 133 TYR A N 1
ATOM 1021 C CA . TYR A 1 133 ? -31.003 -17.239 25.588 1.00 90.06 133 TYR A CA 1
ATOM 1022 C C . TYR A 1 133 ? -29.731 -16.567 26.095 1.00 90.06 133 TYR A C 1
ATOM 1024 O O . TYR A 1 133 ? -29.094 -17.039 27.038 1.00 90.06 133 TYR A O 1
ATOM 1032 N N . VAL A 1 134 ? -29.335 -15.476 25.445 1.00 89.88 134 VAL A N 1
ATOM 1033 C CA . VAL A 1 134 ? -28.023 -14.850 25.631 1.00 89.88 134 VAL A CA 1
ATOM 1034 C C . VAL A 1 134 ? -28.169 -13.554 26.412 1.00 89.88 134 VAL A C 1
ATOM 1036 O O . VAL A 1 134 ? -28.809 -12.617 25.941 1.00 89.88 134 VAL A O 1
ATOM 1039 N N . PHE A 1 135 ? -27.531 -13.483 27.580 1.00 89.62 135 PHE A N 1
ATOM 1040 C CA . PHE A 1 135 ? -27.380 -12.247 28.345 1.00 89.62 135 PHE A CA 1
ATOM 1041 C C . PHE A 1 135 ? -26.089 -11.536 27.934 1.00 89.62 135 PHE A C 1
ATOM 1043 O O . PHE A 1 135 ? -25.008 -12.126 27.971 1.00 89.62 135 PHE A O 1
ATOM 1050 N N . LEU A 1 136 ? -26.198 -10.265 27.558 1.00 89.12 136 LEU A N 1
ATOM 1051 C CA . LEU A 1 136 ? -25.091 -9.422 27.117 1.00 89.12 136 LEU A CA 1
ATOM 1052 C C . LEU A 1 136 ? -25.082 -8.133 27.932 1.00 89.12 136 LEU A C 1
ATOM 1054 O O . LEU A 1 136 ? -26.108 -7.467 28.064 1.00 89.12 136 LEU A O 1
ATOM 1058 N N . VAL A 1 137 ? -23.915 -7.774 28.465 1.00 88.31 137 VAL A N 1
ATOM 1059 C CA . VAL A 1 137 ? -23.716 -6.534 29.219 1.00 88.31 137 VAL A CA 1
ATOM 1060 C C . VAL A 1 137 ? -22.633 -5.707 28.544 1.00 88.31 137 VAL A C 1
ATOM 1062 O O . VAL A 1 137 ? -21.514 -6.183 28.357 1.00 88.31 137 VAL A O 1
ATOM 1065 N N . TYR A 1 138 ? -22.953 -4.455 28.232 1.00 85.38 138 TYR A N 1
ATOM 1066 C CA . TYR A 1 138 ? -22.034 -3.493 27.636 1.00 85.38 138 TYR A CA 1
ATOM 1067 C C . TYR A 1 138 ? -21.759 -2.344 28.603 1.00 85.38 138 TYR A C 1
ATOM 1069 O O . TYR A 1 138 ? -22.680 -1.801 29.212 1.00 85.38 138 TYR A O 1
ATOM 1077 N N . GLU A 1 139 ? -20.497 -1.938 28.722 1.00 85.12 139 GLU A N 1
ATOM 1078 C CA . GLU A 1 139 ? -20.125 -0.695 29.403 1.00 85.12 139 GLU A CA 1
ATOM 1079 C C . GLU A 1 139 ? -20.363 0.500 28.469 1.00 85.12 139 GLU A C 1
ATOM 1081 O O . GLU A 1 139 ? -19.847 0.538 27.352 1.00 85.12 139 GLU A O 1
ATOM 1086 N N . GLN A 1 140 ? -21.105 1.506 28.930 1.00 87.50 140 GLN A N 1
ATOM 1087 C CA . GLN A 1 140 ? -21.378 2.722 28.165 1.00 87.50 140 GLN A CA 1
ATOM 1088 C C . GLN A 1 140 ? -20.231 3.722 28.329 1.00 87.50 140 GLN A C 1
ATOM 1090 O O . GLN A 1 140 ? -20.199 4.514 29.274 1.00 87.50 140 GLN A O 1
ATOM 1095 N N . LYS A 1 141 ? -19.282 3.707 27.390 1.00 79.94 141 LYS A N 1
ATOM 1096 C CA . LYS A 1 141 ? -18.081 4.565 27.442 1.00 79.94 141 LYS A CA 1
ATOM 1097 C C . LYS A 1 141 ? -18.395 6.059 27.315 1.00 79.94 141 LYS A C 1
ATOM 1099 O O . LYS A 1 141 ? -17.668 6.891 27.842 1.00 79.94 141 LYS A O 1
ATOM 1104 N N . GLN A 1 142 ? -19.487 6.388 26.637 1.00 81.56 142 GLN A N 1
ATOM 1105 C CA . GLN A 1 142 ? -19.990 7.747 26.419 1.00 81.56 142 GLN A CA 1
ATOM 1106 C C . GLN A 1 142 ? -20.840 8.295 27.578 1.00 81.56 142 GLN A C 1
ATOM 1108 O O . GLN A 1 142 ? -21.361 9.403 27.480 1.00 81.56 142 GLN A O 1
ATOM 1113 N N . GLY A 1 143 ? -21.005 7.541 28.668 1.00 86.94 143 GLY A N 1
ATOM 1114 C CA . GLY A 1 143 ? -21.870 7.938 29.776 1.00 86.94 143 GLY A CA 1
ATOM 1115 C C . GLY A 1 143 ? -23.353 7.718 29.471 1.00 86.94 143 GLY A C 1
ATOM 1116 O O . GLY A 1 143 ? -23.726 6.683 28.916 1.00 86.94 143 GLY A O 1
ATOM 1117 N N . TYR A 1 144 ? -24.205 8.654 29.903 1.00 92.94 144 TYR A N 1
ATOM 1118 C CA . TYR A 1 144 ? -25.660 8.546 29.763 1.00 92.94 144 TYR A CA 1
ATOM 1119 C C . TYR A 1 144 ? -26.075 8.650 28.293 1.00 92.94 144 TYR A C 1
ATOM 1121 O O . TYR A 1 144 ? -25.695 9.585 27.591 1.00 92.94 144 TYR A O 1
ATOM 1129 N N . ILE A 1 145 ? -26.879 7.696 27.838 1.00 91.50 145 ILE A N 1
ATOM 1130 C CA . ILE A 1 145 ? -27.402 7.626 26.477 1.00 91.50 145 ILE A CA 1
ATOM 1131 C C . ILE A 1 145 ? -28.875 8.001 26.532 1.00 91.50 145 ILE A C 1
ATOM 1133 O O . ILE A 1 145 ? -29.632 7.394 27.278 1.00 91.50 145 ILE A O 1
ATOM 1137 N N . LYS A 1 146 ? -29.320 8.968 25.731 1.00 90.56 146 LYS A N 1
ATOM 1138 C CA . LYS A 1 146 ? -30.750 9.286 25.666 1.00 90.56 146 LYS A CA 1
ATOM 1139 C C . LYS A 1 146 ? -31.526 8.058 25.141 1.00 90.56 146 LYS A C 1
ATOM 1141 O O . LYS A 1 146 ? -31.226 7.631 24.022 1.00 90.56 146 LYS A O 1
ATOM 1146 N N . PRO A 1 147 ? -32.485 7.496 25.903 1.00 84.50 147 PRO A N 1
ATOM 1147 C CA . PRO A 1 147 ? -33.250 6.340 25.451 1.00 84.50 147 PRO A CA 1
ATOM 1148 C C . PRO A 1 147 ? -34.128 6.701 24.235 1.00 84.50 147 PRO A C 1
ATOM 1150 O O . PRO A 1 147 ? -34.515 7.870 24.092 1.00 84.50 147 PRO A O 1
ATOM 1153 N N . PRO A 1 148 ? -34.410 5.738 23.335 1.00 79.88 148 PRO A N 1
ATOM 1154 C CA . PRO A 1 148 ? -35.352 5.924 22.228 1.00 79.88 148 PRO A CA 1
ATOM 1155 C C . PRO A 1 148 ? -36.751 6.330 22.727 1.00 79.88 148 PRO A C 1
ATOM 1157 O O . PRO A 1 148 ? -37.097 6.112 23.890 1.00 79.88 148 PRO A O 1
ATOM 1160 N N . SER A 1 149 ? -37.537 6.985 21.863 1.00 67.25 149 SER A N 1
ATOM 1161 C CA . SER A 1 149 ? -38.910 7.375 22.203 1.00 67.25 149 SER A CA 1
ATOM 1162 C C . SER A 1 149 ? -39.793 6.125 22.294 1.00 67.25 149 SER A C 1
ATOM 1164 O O . SER A 1 149 ? -39.604 5.183 21.530 1.00 67.25 149 SER A O 1
ATOM 1166 N N . ARG A 1 150 ? -40.741 6.098 23.240 1.00 56.19 150 ARG A N 1
ATOM 1167 C CA . ARG A 1 150 ? -41.613 4.932 23.475 1.00 56.19 150 ARG A CA 1
ATOM 1168 C C . ARG A 1 150 ? -42.514 4.588 22.283 1.00 56.19 150 ARG A C 1
ATOM 1170 O O . ARG A 1 150 ? -42.916 3.441 22.174 1.00 56.19 150 ARG A O 1
ATOM 1177 N N . ASP A 1 151 ? -42.780 5.552 21.403 1.00 50.50 151 ASP A N 1
ATOM 1178 C CA . ASP A 1 151 ? -43.598 5.356 20.200 1.00 50.50 151 ASP A CA 1
ATOM 1179 C C . ASP A 1 151 ? -42.813 4.667 19.060 1.00 50.50 151 ASP A C 1
ATOM 1181 O O . ASP A 1 151 ? -43.421 4.180 18.111 1.00 50.50 151 ASP A O 1
ATOM 1185 N N . ASP A 1 152 ? -41.475 4.592 19.152 1.00 47.16 152 ASP A N 1
ATOM 1186 C CA . ASP A 1 152 ? -40.598 3.937 18.163 1.00 47.16 152 ASP A CA 1
ATOM 1187 C C . ASP A 1 152 ? -40.199 2.494 18.550 1.00 47.16 152 ASP A C 1
ATOM 1189 O O . ASP A 1 152 ? -39.553 1.801 17.765 1.00 47.16 152 ASP A O 1
ATOM 1193 N N . ASP A 1 153 ? -40.537 2.046 19.764 1.00 53.84 153 ASP A N 1
ATOM 1194 C CA . ASP A 1 153 ? -40.133 0.757 20.351 1.00 53.84 153 ASP A CA 1
ATOM 1195 C C . ASP A 1 153 ? -41.356 0.071 20.993 1.00 53.84 153 ASP A C 1
ATOM 1197 O O . ASP A 1 153 ? -41.377 -0.243 22.184 1.00 53.84 153 ASP A O 1
ATOM 1201 N N . ASP A 1 154 ? -42.403 -0.125 20.187 1.00 54.16 154 ASP A N 1
ATOM 1202 C CA . ASP A 1 154 ? -43.613 -0.836 20.604 1.00 54.16 154 ASP A CA 1
ATOM 1203 C C . ASP A 1 154 ? -43.255 -2.276 21.017 1.00 54.16 154 ASP A C 1
ATOM 1205 O O . ASP A 1 154 ? -42.521 -2.974 20.304 1.00 54.16 154 ASP A O 1
ATOM 1209 N N . ASP A 1 155 ? -43.764 -2.729 22.168 1.00 52.50 155 ASP A N 1
ATOM 1210 C CA . ASP A 1 155 ? -43.498 -4.068 22.730 1.00 52.50 155 ASP A CA 1
ATOM 1211 C C . ASP A 1 155 ? -43.930 -5.202 21.768 1.00 52.50 155 ASP A C 1
ATOM 1213 O O . ASP A 1 155 ? -43.496 -6.344 21.926 1.00 52.50 155 ASP A O 1
ATOM 1217 N N . ASP A 1 156 ? -44.694 -4.863 20.725 1.00 57.31 156 ASP A N 1
ATOM 1218 C CA . ASP A 1 156 ? -45.156 -5.730 19.640 1.00 57.31 156 ASP A CA 1
ATOM 1219 C C . ASP A 1 156 ? -44.077 -6.057 18.571 1.00 57.31 156 ASP A C 1
ATOM 1221 O O . ASP A 1 156 ? -44.287 -6.937 17.735 1.00 57.31 156 ASP A O 1
ATOM 1225 N N . HIS A 1 157 ? -42.894 -5.415 18.591 1.00 68.69 157 HIS A N 1
ATOM 1226 C CA . HIS A 1 157 ? -41.816 -5.604 17.592 1.00 68.69 157 HIS A CA 1
ATOM 1227 C C . HIS A 1 157 ? -40.508 -6.171 18.181 1.00 68.69 157 HIS A C 1
ATOM 1229 O O . HIS A 1 157 ? -39.410 -5.668 17.930 1.00 68.69 157 HIS A O 1
ATOM 1235 N N . ARG A 1 158 ? -40.594 -7.240 18.980 1.00 85.62 158 ARG A N 1
ATOM 1236 C CA . ARG A 1 158 ? -39.416 -7.863 19.626 1.00 85.62 158 ARG A CA 1
ATOM 1237 C C . ARG A 1 158 ? -38.555 -8.726 18.707 1.00 85.62 158 ARG A C 1
ATOM 1239 O O . ARG A 1 158 ? -37.373 -8.916 19.000 1.00 85.62 158 ARG A O 1
ATOM 1246 N N . GLY A 1 159 ? -39.125 -9.260 17.630 1.00 86.88 159 GLY A N 1
ATOM 1247 C CA . GLY A 1 159 ? -38.403 -10.067 16.646 1.00 86.88 159 GLY A CA 1
ATOM 1248 C C . GLY A 1 159 ? -37.494 -9.237 15.735 1.00 86.88 159 GLY A C 1
ATOM 1249 O O . GLY A 1 159 ? -37.651 -8.028 15.600 1.00 86.88 159 GLY A O 1
ATOM 1250 N N . SER A 1 160 ? -36.559 -9.904 15.055 1.00 87.44 160 SER A N 1
ATOM 1251 C CA . SER A 1 160 ? -35.603 -9.282 14.118 1.00 87.44 160 SER A CA 1
ATOM 1252 C C . SER A 1 160 ? -34.666 -8.241 14.750 1.00 87.44 160 SER A C 1
ATOM 1254 O O . SER A 1 160 ? -34.103 -7.388 14.063 1.00 87.44 160 SER A O 1
ATOM 1256 N N . PHE A 1 161 ? -34.460 -8.302 16.067 1.00 88.81 161 PHE A N 1
ATOM 1257 C CA . PHE A 1 161 ? -33.554 -7.405 16.768 1.00 88.81 161 PHE A CA 1
ATOM 1258 C C . PHE A 1 161 ? -32.087 -7.797 16.531 1.00 88.81 161 PHE A C 1
ATOM 1260 O O . PHE A 1 161 ? -31.654 -8.924 16.794 1.00 88.81 161 PHE A O 1
ATOM 1267 N N . SER A 1 162 ? -31.284 -6.830 16.088 1.00 85.94 162 SER A N 1
ATOM 1268 C CA . SER A 1 162 ? -29.840 -6.982 15.904 1.00 85.94 162 SER A CA 1
ATOM 1269 C C . SER A 1 162 ? -29.084 -6.296 17.038 1.00 85.94 162 SER A C 1
ATOM 1271 O O . SER A 1 162 ? -28.931 -5.072 17.062 1.00 85.94 162 SER A O 1
ATOM 1273 N N . ILE A 1 163 ? -28.562 -7.088 17.982 1.00 85.00 163 ILE A N 1
ATOM 1274 C CA . ILE A 1 163 ? -27.742 -6.547 19.076 1.00 85.00 163 ILE A CA 1
ATOM 1275 C C . ILE A 1 163 ? -26.431 -5.929 18.562 1.00 85.00 163 ILE A C 1
ATOM 1277 O O . ILE A 1 163 ? -25.919 -4.990 19.166 1.00 85.00 163 ILE A O 1
ATOM 1281 N N . LYS A 1 164 ? -25.927 -6.385 17.408 1.00 82.19 164 LYS A N 1
ATOM 1282 C CA . LYS A 1 164 ? -24.743 -5.821 16.741 1.00 82.19 164 LYS A CA 1
ATOM 1283 C C . LYS A 1 164 ? -25.005 -4.411 16.220 1.00 82.19 164 LYS A C 1
ATOM 1285 O O . LYS A 1 164 ? -24.213 -3.501 16.472 1.00 82.19 164 LYS A O 1
ATOM 1290 N N . ASP A 1 165 ? -26.136 -4.214 15.545 1.00 83.31 165 ASP A N 1
ATOM 1291 C CA . ASP A 1 165 ? -26.515 -2.894 15.031 1.00 83.31 165 ASP A CA 1
ATOM 1292 C C . ASP A 1 165 ? -26.843 -1.948 16.180 1.00 83.31 165 ASP A C 1
ATOM 1294 O O . ASP A 1 165 ? -26.457 -0.782 16.150 1.00 83.31 165 ASP A O 1
ATOM 1298 N N . PHE A 1 166 ? -27.473 -2.459 17.240 1.00 85.12 166 PHE A N 1
ATOM 1299 C CA . PHE A 1 166 ? -27.712 -1.697 18.460 1.00 85.12 166 PHE A CA 1
ATOM 1300 C C . PHE A 1 166 ? -26.399 -1.254 19.126 1.00 85.12 166 PHE A C 1
ATOM 1302 O O . PHE A 1 166 ? -26.217 -0.068 19.410 1.00 85.12 166 PHE A O 1
ATOM 1309 N N . ALA A 1 167 ? -25.453 -2.178 19.329 1.00 82.00 167 ALA A N 1
ATOM 1310 C CA . ALA A 1 167 ? -24.143 -1.873 19.901 1.00 82.00 167 ALA A CA 1
ATOM 1311 C C . ALA A 1 167 ? -23.360 -0.872 19.042 1.00 82.00 167 ALA A C 1
ATOM 1313 O O . ALA A 1 167 ? -22.712 0.023 19.583 1.00 82.00 167 ALA A O 1
ATOM 1314 N N . THR A 1 168 ? -23.482 -0.963 17.718 1.00 78.31 168 THR A N 1
ATOM 1315 C CA . THR A 1 168 ? -22.875 -0.014 16.778 1.00 78.31 168 THR A CA 1
ATOM 1316 C C . THR A 1 168 ? -23.536 1.365 16.868 1.00 78.31 168 THR A C 1
ATOM 1318 O O . THR A 1 168 ? -22.847 2.363 17.073 1.00 78.31 168 THR A O 1
ATOM 1321 N N . LYS A 1 169 ? -24.873 1.431 16.791 1.00 82.56 169 LYS A N 1
ATOM 1322 C CA . LYS A 1 169 ? -25.675 2.667 16.859 1.00 82.56 169 LYS A CA 1
ATOM 1323 C C . LYS A 1 169 ? -25.371 3.482 18.113 1.00 82.56 169 LYS A C 1
ATOM 1325 O O . LYS A 1 169 ? -25.300 4.707 18.050 1.00 82.56 169 LYS A O 1
ATOM 1330 N N . TYR A 1 170 ? -25.185 2.802 19.241 1.00 81.94 170 TYR A N 1
ATOM 1331 C CA . TYR A 1 170 ? -24.931 3.428 20.535 1.00 81.94 170 TYR A CA 1
ATOM 1332 C C . TYR A 1 170 ? -23.462 3.357 20.980 1.00 81.94 170 TYR A C 1
ATOM 1334 O O . TYR A 1 170 ? -23.175 3.649 22.136 1.00 81.94 170 TYR A O 1
ATOM 1342 N N . ASN A 1 171 ? -22.527 3.010 20.087 1.00 75.12 171 ASN A N 1
ATOM 1343 C CA . ASN A 1 171 ? -21.082 2.972 20.349 1.00 75.12 171 ASN A CA 1
ATOM 1344 C C . ASN A 1 171 ? -20.680 2.175 21.612 1.00 75.12 171 ASN A C 1
ATOM 1346 O O . ASN A 1 171 ? -19.867 2.609 22.428 1.00 75.12 171 ASN A O 1
ATOM 1350 N N . LEU A 1 172 ? -21.271 0.996 21.791 1.00 75.56 172 LEU A N 1
ATOM 1351 C CA . LEU A 1 172 ? -21.057 0.133 22.956 1.00 75.56 172 LEU A CA 1
ATOM 1352 C C . LEU A 1 172 ? -19.754 -0.700 22.869 1.00 75.56 172 LEU A C 1
ATOM 1354 O O . LEU A 1 172 ? -19.302 -1.234 23.882 1.00 75.56 172 LEU A O 1
ATOM 1358 N N . GLY A 1 173 ? -19.105 -0.735 21.694 1.00 63.06 173 GLY A N 1
ATOM 1359 C CA . GLY A 1 173 ? -17.795 -1.360 21.438 1.00 63.06 173 GLY A CA 1
ATOM 1360 C C . GLY A 1 173 ? -17.820 -2.867 21.116 1.00 63.06 173 GLY A C 1
ATOM 1361 O O . GLY A 1 173 ? -18.845 -3.522 21.269 1.00 63.06 173 GLY A O 1
ATOM 1362 N N . GLU A 1 174 ? -16.664 -3.405 20.693 1.00 56.28 174 GLU A N 1
ATOM 1363 C CA . GLU A 1 174 ? -16.399 -4.826 20.367 1.00 56.28 174 GLU A CA 1
ATOM 1364 C C . GLU A 1 174 ? -15.031 -5.283 20.955 1.00 56.28 174 GLU A C 1
ATOM 1366 O O . GLU A 1 174 ? -14.148 -4.439 21.165 1.00 56.28 174 GLU A O 1
ATOM 1371 N N . PRO A 1 175 ? -14.797 -6.586 21.223 1.00 49.91 175 PRO A N 1
ATOM 1372 C CA . PRO A 1 175 ? -13.475 -7.128 21.557 1.00 49.91 175 PRO A CA 1
ATOM 1373 C C . PRO A 1 175 ? -12.538 -7.155 20.332 1.00 49.91 175 PRO A C 1
ATOM 1375 O O . PRO A 1 175 ? -12.803 -7.827 19.346 1.00 49.91 175 PRO A O 1
ATOM 1378 N N . VAL A 1 176 ? -11.406 -6.455 20.441 1.00 51.84 176 VAL A N 1
ATOM 1379 C CA . VAL A 1 176 ? -10.338 -6.266 19.434 1.00 51.84 176 VAL A CA 1
ATOM 1380 C C . VAL A 1 176 ? -10.735 -5.550 18.143 1.00 51.84 176 VAL A C 1
ATOM 1382 O O . VAL A 1 176 ? -11.254 -6.154 17.207 1.00 51.84 176 VAL A O 1
ATOM 1385 N N . ALA A 1 177 ? -10.354 -4.275 18.034 1.00 64.19 177 ALA A N 1
ATOM 1386 C CA . ALA A 1 177 ? -10.503 -3.499 16.807 1.00 64.19 177 ALA A CA 1
ATOM 1387 C C . ALA A 1 177 ? -9.162 -3.417 16.063 1.00 64.19 177 ALA A C 1
ATOM 1389 O O . ALA A 1 177 ? -8.193 -2.861 16.578 1.00 64.19 177 ALA A O 1
ATOM 1390 N N . ILE A 1 178 ? -9.109 -3.949 14.839 1.00 71.75 178 ILE A N 1
ATOM 1391 C CA . ILE A 1 178 ? -8.001 -3.723 13.901 1.00 71.75 178 ILE A CA 1
ATOM 1392 C C . ILE A 1 178 ? -8.514 -2.756 12.841 1.00 71.75 178 ILE A C 1
ATOM 1394 O O . ILE A 1 178 ? -9.495 -3.060 12.165 1.00 71.75 178 ILE A O 1
ATOM 1398 N N . THR A 1 179 ? -7.880 -1.594 12.706 1.00 69.62 179 THR A N 1
ATOM 1399 C CA . THR A 1 179 ? -8.275 -0.564 11.737 1.00 69.62 179 THR A CA 1
ATOM 1400 C C . THR A 1 179 ? -7.064 -0.075 10.956 1.00 69.62 179 THR A C 1
ATOM 1402 O O . THR A 1 179 ? -6.060 0.333 11.537 1.00 69.62 179 THR A O 1
ATOM 1405 N N . PHE A 1 180 ? -7.151 -0.110 9.633 1.00 71.56 180 PHE A N 1
ATOM 1406 C CA . PHE A 1 180 ? -6.119 0.380 8.726 1.00 71.56 180 PHE A CA 1
ATOM 1407 C C . PHE A 1 180 ? -6.205 1.903 8.544 1.00 71.56 180 PHE A C 1
ATOM 1409 O O . PHE A 1 180 ? -7.219 2.531 8.848 1.00 71.56 180 PHE A O 1
ATOM 1416 N N . SER A 1 181 ? -5.129 2.517 8.042 1.00 55.94 181 SER A N 1
ATOM 1417 C CA . SER A 1 181 ? -4.981 3.982 7.913 1.00 55.94 181 SER A CA 1
ATOM 1418 C C . SER A 1 181 ? -6.045 4.674 7.040 1.00 55.94 181 SER A C 1
ATOM 1420 O O . SER A 1 181 ? -6.229 5.888 7.114 1.00 55.94 181 SER A O 1
ATOM 1422 N N . ASN A 1 182 ? -6.771 3.902 6.236 1.00 52.66 182 ASN A N 1
ATOM 1423 C CA . ASN A 1 182 ? -7.898 4.306 5.396 1.00 52.66 182 ASN A CA 1
ATOM 1424 C C . ASN A 1 182 ? -9.273 4.149 6.086 1.00 52.66 182 ASN A C 1
ATOM 1426 O O . ASN A 1 182 ? -10.293 4.183 5.402 1.00 52.66 182 ASN A O 1
ATOM 1430 N N . ASN A 1 183 ? -9.310 3.973 7.413 1.00 55.47 183 ASN A N 1
ATOM 1431 C CA . ASN A 1 183 ? -10.509 3.690 8.216 1.00 55.47 183 ASN A CA 1
ATOM 1432 C C . ASN A 1 183 ? -11.219 2.370 7.863 1.00 55.47 183 ASN A C 1
ATOM 1434 O O . ASN A 1 183 ? -12.394 2.195 8.184 1.00 55.47 183 ASN A O 1
ATOM 1438 N N . ILE A 1 184 ? -10.528 1.427 7.217 1.00 63.50 184 ILE A N 1
ATOM 1439 C CA . ILE A 1 184 ? -11.050 0.075 7.008 1.00 63.50 184 ILE A CA 1
ATOM 1440 C C . ILE A 1 184 ? -10.839 -0.739 8.279 1.00 63.50 184 ILE A C 1
ATOM 1442 O O . ILE A 1 184 ? -9.703 -0.939 8.711 1.00 63.50 184 ILE A O 1
ATOM 1446 N N . SER A 1 185 ? -11.928 -1.232 8.861 1.00 69.06 185 SER A N 1
ATOM 1447 C CA . SER A 1 185 ? -11.887 -2.121 10.021 1.00 69.06 185 SER A CA 1
ATOM 1448 C C . SER A 1 185 ? -11.935 -3.593 9.609 1.00 69.06 185 SER A C 1
ATOM 1450 O O . SER A 1 185 ? -12.610 -3.982 8.651 1.00 69.06 185 SER A O 1
ATOM 1452 N N . VAL A 1 186 ? -11.213 -4.427 10.353 1.00 66.44 186 VAL A N 1
ATOM 1453 C CA . VAL A 1 186 ? -11.282 -5.882 10.225 1.00 66.44 186 VAL A CA 1
ATOM 1454 C C . VAL A 1 186 ? -12.478 -6.392 11.015 1.00 66.44 186 VAL A C 1
ATOM 1456 O O . VAL A 1 186 ? -12.503 -6.322 12.244 1.00 66.44 186 VAL A O 1
ATOM 1459 N N . ASN A 1 187 ? -13.435 -6.964 10.294 1.00 65.44 187 ASN A N 1
ATOM 1460 C CA . ASN A 1 187 ? -14.489 -7.784 10.873 1.00 65.44 187 ASN A CA 1
ATOM 1461 C C . ASN A 1 187 ? -14.073 -9.248 10.748 1.00 65.44 187 ASN A C 1
ATOM 1463 O O . ASN A 1 187 ? -13.466 -9.618 9.745 1.00 65.44 187 ASN A O 1
ATOM 1467 N N . LEU A 1 188 ? -14.423 -10.079 11.728 1.00 58.47 188 LEU A N 1
ATOM 1468 C CA . LEU A 1 188 ? -13.977 -11.469 11.787 1.00 58.47 188 LEU A CA 1
ATOM 1469 C C . LEU A 1 188 ? -14.239 -12.214 10.464 1.00 58.47 188 LEU A C 1
ATOM 1471 O O . LEU A 1 188 ? -15.382 -12.453 10.076 1.00 58.47 188 LEU A O 1
ATOM 1475 N N . GLY A 1 189 ? -13.161 -12.570 9.765 1.00 63.50 189 GLY A N 1
ATOM 1476 C CA . GLY A 1 189 ? -13.188 -13.318 8.511 1.00 63.50 189 GLY A CA 1
ATOM 1477 C C . GLY A 1 189 ? -13.608 -12.529 7.268 1.00 63.50 189 GLY A C 1
ATOM 1478 O O . GLY A 1 189 ? -13.774 -13.145 6.210 1.00 63.50 189 GLY A O 1
ATOM 1479 N N . ASN A 1 190 ? -13.760 -11.202 7.339 1.00 75.31 190 ASN A N 1
ATOM 1480 C CA . ASN A 1 190 ? -14.098 -10.398 6.164 1.00 75.31 190 ASN A CA 1
ATOM 1481 C C . ASN A 1 190 ? -13.006 -10.473 5.081 1.00 75.31 190 ASN A C 1
ATOM 1483 O O . ASN A 1 190 ? -11.864 -10.856 5.333 1.00 75.31 190 ASN A O 1
ATOM 1487 N N . LYS A 1 191 ? -13.380 -10.151 3.840 1.00 88.38 191 LYS A N 1
ATOM 1488 C CA . LYS A 1 191 ? -12.447 -10.098 2.709 1.00 88.38 191 LYS A CA 1
ATOM 1489 C C . LYS A 1 191 ? -11.993 -8.660 2.506 1.00 88.38 191 LYS A C 1
ATOM 1491 O O . LYS A 1 191 ? -12.837 -7.792 2.298 1.00 88.38 191 LYS A O 1
ATOM 1496 N N . LEU A 1 192 ? -10.687 -8.437 2.538 1.00 83.62 192 LEU A N 1
ATOM 1497 C CA . LEU A 1 192 ? -10.047 -7.153 2.281 1.00 83.62 192 LEU A CA 1
ATOM 1498 C C . LEU A 1 192 ? -9.001 -7.327 1.173 1.00 83.62 192 LEU A C 1
ATOM 1500 O O . LEU A 1 192 ? -8.417 -8.397 1.018 1.00 83.62 192 LEU A O 1
ATOM 1504 N N . THR A 1 193 ? -8.786 -6.288 0.376 1.00 88.19 193 THR A N 1
ATOM 1505 C CA . THR A 1 193 ? -7.776 -6.297 -0.697 1.00 88.19 193 THR A CA 1
ATOM 1506 C C . THR A 1 193 ? -6.396 -5.919 -0.151 1.00 88.19 193 THR A C 1
ATOM 1508 O O . THR A 1 193 ? -6.340 -5.099 0.771 1.00 88.19 193 THR A O 1
ATOM 1511 N N . PRO A 1 194 ? -5.286 -6.436 -0.714 1.00 87.81 194 PRO A N 1
ATOM 1512 C CA . PRO A 1 194 ? -3.929 -5.984 -0.394 1.00 87.81 194 PRO A CA 1
ATOM 1513 C C . PRO A 1 194 ? -3.798 -4.456 -0.409 1.00 87.81 194 PRO A C 1
ATOM 1515 O O . PRO A 1 194 ? -3.277 -3.875 0.542 1.00 87.81 194 PRO A O 1
ATOM 1518 N N . THR A 1 195 ? -4.397 -3.783 -1.398 1.00 80.75 195 THR A N 1
ATOM 1519 C CA . THR A 1 195 ? -4.452 -2.312 -1.465 1.00 80.75 195 THR A CA 1
ATOM 1520 C C . THR A 1 195 ? -5.074 -1.671 -0.216 1.00 80.75 195 THR A C 1
ATOM 1522 O O . THR A 1 195 ? -4.609 -0.625 0.244 1.00 80.75 195 THR A O 1
ATOM 1525 N N . GLN A 1 196 ? -6.132 -2.267 0.348 1.00 78.44 196 GLN A N 1
ATOM 1526 C CA . GLN A 1 196 ? -6.800 -1.760 1.553 1.00 78.44 196 GLN A CA 1
ATOM 1527 C C . GLN A 1 196 ? -5.989 -1.993 2.831 1.00 78.44 196 GLN A C 1
ATOM 1529 O O . GLN A 1 196 ? -6.129 -1.201 3.763 1.00 78.44 196 GLN A O 1
ATOM 1534 N N . VAL A 1 197 ? -5.167 -3.045 2.877 1.00 82.94 197 VAL A N 1
ATOM 1535 C CA . VAL A 1 197 ? -4.443 -3.489 4.084 1.00 82.94 197 VAL A CA 1
ATOM 1536 C C . VAL A 1 197 ? -2.927 -3.263 4.021 1.00 82.94 197 VAL A C 1
ATOM 1538 O O . VAL A 1 197 ? -2.184 -3.770 4.858 1.00 82.94 197 VAL A O 1
ATOM 1541 N N . LYS A 1 198 ? -2.455 -2.483 3.044 1.00 80.19 198 LYS A N 1
ATOM 1542 C CA . LYS A 1 198 ? -1.025 -2.239 2.790 1.00 80.19 198 LYS A CA 1
ATOM 1543 C C . LYS A 1 198 ? -0.272 -1.526 3.917 1.00 80.19 198 LYS A C 1
ATOM 1545 O O . LYS A 1 198 ? 0.937 -1.639 4.021 1.00 80.19 198 LYS A O 1
ATOM 1550 N N . SER A 1 199 ? -0.960 -0.759 4.762 1.00 78.94 199 SER A N 1
ATOM 1551 C CA . SER A 1 199 ? -0.324 -0.032 5.870 1.00 78.94 199 SER A CA 1
ATOM 1552 C C . SER A 1 199 ? -0.397 -0.827 7.168 1.00 78.94 199 SER A C 1
ATOM 1554 O O . SER A 1 199 ? -1.410 -1.476 7.409 1.00 78.94 199 SER A O 1
ATOM 1556 N N . GLN A 1 200 ? 0.571 -0.662 8.070 1.00 85.81 200 GLN A N 1
ATOM 1557 C CA . GLN A 1 200 ? 0.456 -1.197 9.429 1.00 85.81 200 GLN A CA 1
ATOM 1558 C C . GLN A 1 200 ? -0.867 -0.742 10.086 1.00 85.81 200 GLN A C 1
ATOM 1560 O O . GLN A 1 200 ? -1.154 0.461 10.100 1.00 85.81 200 GLN A O 1
ATOM 1565 N N . PRO A 1 201 ? -1.694 -1.663 10.612 1.00 84.94 201 PRO A N 1
ATOM 1566 C CA . PRO A 1 201 ? -2.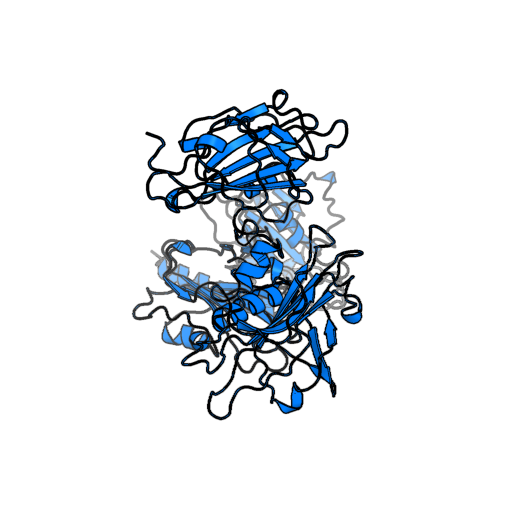965 -1.303 11.219 1.00 84.94 201 PRO A CA 1
ATOM 1567 C C . PRO A 1 201 ? -2.787 -0.767 12.642 1.00 84.94 201 PRO A C 1
ATOM 1569 O O . PRO A 1 201 ? -1.851 -1.116 13.363 1.00 84.94 201 PRO A O 1
ATOM 1572 N N . ARG A 1 202 ? -3.760 0.028 13.086 1.00 81.50 202 ARG A N 1
ATOM 1573 C CA . ARG A 1 202 ? -4.005 0.289 14.503 1.00 81.50 202 ARG A CA 1
ATOM 1574 C C . ARG A 1 202 ? -4.713 -0.919 15.100 1.00 81.50 202 ARG A C 1
ATOM 1576 O O . ARG A 1 202 ? -5.708 -1.376 14.543 1.00 81.50 202 ARG A O 1
ATOM 1583 N N . VAL A 1 203 ? -4.218 -1.409 16.231 1.00 83.88 203 VAL A N 1
ATOM 1584 C CA . VAL A 1 203 ? -4.804 -2.548 16.943 1.00 83.88 203 VAL A CA 1
ATOM 1585 C C . VAL A 1 203 ? -5.147 -2.112 18.358 1.00 83.88 203 VAL A C 1
ATOM 1587 O O . VAL A 1 203 ? -4.302 -1.574 19.066 1.00 83.88 203 VAL A O 1
ATOM 1590 N N . GLU A 1 204 ? -6.395 -2.324 18.756 1.00 75.06 204 GLU A N 1
ATOM 1591 C CA . GLU A 1 204 ? -6.895 -2.037 20.097 1.00 75.06 204 GLU A CA 1
ATOM 1592 C C . GLU A 1 204 ? -7.442 -3.305 20.724 1.00 75.06 204 GLU A C 1
ATOM 1594 O O . GLU A 1 204 ? -8.091 -4.089 20.044 1.00 75.06 204 GLU A O 1
ATOM 1599 N N . TRP A 1 205 ? -7.247 -3.481 22.026 1.00 76.94 205 TRP A N 1
ATOM 1600 C CA . TRP A 1 205 ? -7.838 -4.565 22.808 1.00 76.94 205 TRP A CA 1
ATOM 1601 C C . TRP A 1 205 ? -8.131 -4.086 24.236 1.00 76.94 205 TRP A C 1
ATOM 1603 O O . TRP A 1 205 ? -7.626 -3.041 24.655 1.00 76.94 205 TRP A O 1
ATOM 1613 N N . PRO A 1 206 ? -8.944 -4.822 25.011 1.00 66.81 206 PRO A N 1
ATOM 1614 C CA . PRO A 1 206 ? -9.114 -4.543 26.432 1.00 66.81 206 PRO A CA 1
ATOM 1615 C C . PRO A 1 206 ? -7.792 -4.693 27.203 1.00 66.81 206 PRO A C 1
ATOM 1617 O O . PRO A 1 206 ? -7.216 -5.778 27.276 1.00 66.81 206 PRO A O 1
ATOM 1620 N N . VAL A 1 207 ? -7.327 -3.600 27.807 1.00 72.25 207 VAL A N 1
ATOM 1621 C CA . VAL A 1 207 ? -6.064 -3.548 28.556 1.00 72.25 207 VAL A CA 1
ATOM 1622 C C . VAL A 1 207 ? -6.289 -3.781 30.045 1.00 72.25 207 VAL A C 1
ATOM 1624 O O . VAL A 1 207 ? -7.211 -3.228 30.646 1.00 72.25 207 VAL A O 1
ATOM 1627 N N . VAL A 1 208 ? -5.391 -4.548 30.661 1.00 75.44 208 VAL A N 1
ATOM 1628 C CA . VAL A 1 208 ? -5.213 -4.609 32.112 1.00 75.44 208 VAL A CA 1
ATOM 1629 C C . VAL A 1 208 ? -4.047 -3.684 32.480 1.00 75.44 208 VAL A C 1
ATOM 1631 O O . VAL A 1 208 ? -2.913 -4.037 32.156 1.00 75.44 208 VAL A O 1
ATOM 1634 N N . PRO A 1 209 ? -4.294 -2.547 33.161 1.00 76.69 209 PRO A N 1
ATOM 1635 C CA . PRO A 1 209 ? -3.262 -1.552 33.447 1.00 76.69 209 PRO A CA 1
ATOM 1636 C C . PRO A 1 209 ? -2.004 -2.134 34.102 1.00 76.69 209 PRO A C 1
ATOM 1638 O O . PRO A 1 209 ? -2.105 -2.961 35.015 1.00 76.69 209 PRO A O 1
ATOM 1641 N N . GLY A 1 210 ? -0.838 -1.684 33.643 1.00 79.94 210 GLY A N 1
ATOM 1642 C CA . GLY A 1 210 ? 0.482 -2.127 34.088 1.00 79.94 210 GLY A CA 1
ATOM 1643 C C . GLY A 1 210 ? 0.901 -3.501 33.557 1.00 79.94 210 GLY A C 1
ATOM 1644 O O . GLY A 1 210 ? 1.844 -4.085 34.086 1.00 79.94 210 GLY A O 1
ATOM 1645 N N . SER A 1 211 ? 0.199 -4.054 32.562 1.00 86.94 211 SER A N 1
ATOM 1646 C CA . SER A 1 211 ? 0.545 -5.359 31.979 1.00 86.94 211 SER A CA 1
ATOM 1647 C C . SER A 1 211 ? 1.395 -5.216 30.724 1.00 86.94 211 SER A C 1
ATOM 1649 O O . SER A 1 211 ? 1.313 -4.215 30.019 1.00 86.94 211 SER A O 1
ATOM 1651 N N . LEU A 1 212 ? 2.168 -6.258 30.419 1.00 95.69 212 LEU A N 1
ATOM 1652 C CA . LEU A 1 212 ? 2.867 -6.391 29.145 1.00 95.69 212 LEU A CA 1
ATOM 1653 C C . LEU A 1 212 ? 2.089 -7.308 28.201 1.00 95.69 212 LEU A C 1
ATOM 1655 O O . LEU A 1 212 ? 1.447 -8.263 28.647 1.00 95.69 212 LEU A O 1
ATOM 1659 N N . TYR A 1 213 ? 2.181 -7.041 26.903 1.00 95.50 213 TYR A N 1
ATOM 1660 C CA . TYR A 1 213 ? 1.526 -7.826 25.863 1.00 95.50 213 TYR A CA 1
ATOM 1661 C C . TYR A 1 213 ? 2.478 -8.184 24.719 1.00 95.50 213 TYR A C 1
ATOM 1663 O O . TYR A 1 213 ? 3.418 -7.454 24.408 1.00 95.50 213 TYR A O 1
ATOM 1671 N N . THR A 1 214 ? 2.195 -9.313 24.079 1.00 97.50 214 THR A N 1
ATOM 1672 C CA . THR A 1 214 ? 2.749 -9.711 22.786 1.00 97.50 214 THR A CA 1
ATOM 1673 C C . THR A 1 214 ? 1.644 -9.626 21.739 1.00 97.50 214 THR A C 1
ATOM 1675 O O . THR A 1 214 ? 0.581 -10.218 21.917 1.00 97.50 214 THR A O 1
ATOM 1678 N N . LEU A 1 215 ? 1.901 -8.918 20.645 1.00 97.06 215 LEU A N 1
ATOM 1679 C CA . LEU A 1 215 ? 1.084 -8.910 19.437 1.00 97.06 215 LEU A CA 1
ATOM 1680 C C . LEU A 1 215 ? 1.784 -9.744 18.369 1.00 97.06 215 LEU A C 1
ATOM 1682 O O . LEU A 1 215 ? 2.978 -9.567 18.130 1.00 97.06 215 LEU A O 1
ATOM 1686 N N . THR A 1 216 ? 1.033 -10.602 17.684 1.00 96.31 216 THR A N 1
ATOM 1687 C CA . THR A 1 216 ? 1.494 -11.270 16.465 1.00 96.31 216 THR A CA 1
ATOM 1688 C C . THR A 1 216 ? 0.442 -11.185 15.365 1.00 96.31 216 THR A C 1
ATOM 1690 O O . THR A 1 216 ? -0.750 -11.247 15.649 1.00 96.31 216 THR A O 1
ATOM 1693 N N . MET A 1 217 ? 0.880 -11.052 14.116 1.00 95.88 217 MET A N 1
ATOM 1694 C CA . MET A 1 217 ? 0.072 -11.202 12.911 1.00 95.88 217 MET A CA 1
ATOM 1695 C C . MET A 1 217 ? 0.724 -12.251 12.013 1.00 95.88 217 MET A C 1
ATOM 1697 O O . MET A 1 217 ? 1.923 -12.162 11.741 1.00 95.88 217 MET A O 1
ATOM 1701 N N . LEU A 1 218 ? -0.053 -13.231 11.560 1.00 94.19 218 LEU A N 1
ATOM 1702 C CA . LEU A 1 218 ? 0.428 -14.420 10.858 1.00 94.19 218 LEU A CA 1
ATOM 1703 C C . LEU A 1 218 ? -0.341 -14.650 9.556 1.00 94.19 218 LEU A C 1
ATOM 1705 O O . LEU A 1 218 ? -1.566 -14.560 9.558 1.00 94.19 218 LEU A O 1
ATOM 1709 N N . ASP A 1 219 ? 0.359 -15.031 8.489 1.00 94.25 219 ASP A N 1
ATOM 1710 C CA . ASP A 1 219 ? -0.242 -15.622 7.288 1.00 94.25 219 ASP A CA 1
ATOM 1711 C C . ASP A 1 219 ? -0.176 -17.152 7.384 1.00 94.25 219 ASP A C 1
ATOM 1713 O O . ASP A 1 219 ? 0.901 -17.748 7.495 1.00 94.25 219 ASP A O 1
ATOM 1717 N N . LEU A 1 220 ? -1.342 -17.797 7.380 1.00 92.00 220 LEU A N 1
ATOM 1718 C CA . LEU A 1 220 ? -1.468 -19.246 7.557 1.00 92.00 220 LEU A CA 1
ATOM 1719 C C . LEU A 1 220 ? -1.428 -20.043 6.249 1.00 92.00 220 LEU A C 1
ATOM 1721 O O . LEU A 1 220 ? -1.537 -21.274 6.286 1.00 92.00 220 LEU A O 1
ATOM 1725 N N . ASP A 1 221 ? -1.316 -19.363 5.111 1.00 89.62 221 ASP A N 1
ATOM 1726 C CA . ASP A 1 221 ? -1.607 -19.932 3.801 1.00 89.62 221 ASP A CA 1
ATOM 1727 C C . ASP A 1 221 ? -0.440 -19.792 2.811 1.00 89.62 221 ASP A C 1
ATOM 1729 O O . ASP A 1 221 ? -0.614 -20.061 1.635 1.00 89.62 221 ASP A O 1
ATOM 1733 N N . VAL A 1 222 ? 0.774 -19.432 3.238 1.00 85.00 222 VAL A N 1
ATOM 1734 C CA . VAL A 1 222 ? 1.933 -19.323 2.325 1.00 85.00 222 VAL A CA 1
ATOM 1735 C C . VAL A 1 222 ? 2.459 -20.702 1.881 1.00 85.00 222 VAL A C 1
ATOM 1737 O O . VAL A 1 222 ? 2.684 -21.564 2.737 1.00 85.00 222 VAL A O 1
ATOM 1740 N N . PRO A 1 223 ? 2.765 -20.919 0.580 1.00 86.00 223 PRO A N 1
ATOM 1741 C CA . PRO A 1 223 ? 2.597 -19.990 -0.550 1.00 86.00 223 PRO A CA 1
ATOM 1742 C C . PRO A 1 223 ? 1.176 -19.917 -1.122 1.00 86.00 223 PRO A C 1
ATOM 1744 O O . PRO A 1 223 ? 0.871 -18.964 -1.830 1.00 86.00 223 PRO A O 1
ATOM 1747 N N . SER A 1 224 ? 0.331 -20.916 -0.860 1.00 88.62 224 SER A N 1
ATOM 1748 C CA . SER A 1 224 ? -1.093 -20.884 -1.208 1.00 88.62 224 SER A CA 1
ATOM 1749 C C . SER A 1 224 ? -1.928 -21.667 -0.202 1.00 88.62 224 SER A C 1
ATOM 1751 O O . SER A 1 224 ? -1.460 -22.643 0.385 1.00 88.62 224 SER A O 1
ATOM 1753 N N . ARG A 1 225 ? -3.209 -21.323 -0.070 1.00 83.06 225 ARG A N 1
ATOM 1754 C CA . ARG A 1 225 ? -4.131 -22.053 0.814 1.00 83.06 225 ARG A CA 1
ATOM 1755 C C . ARG A 1 225 ? -4.277 -23.533 0.445 1.00 83.06 225 ARG A C 1
ATOM 1757 O O . ARG A 1 225 ? -4.513 -24.363 1.319 1.00 83.06 225 ARG A O 1
ATOM 1764 N N . ALA A 1 226 ? -4.141 -23.861 -0.840 1.00 88.12 226 ALA A N 1
ATOM 1765 C CA . ALA A 1 226 ? -4.182 -25.237 -1.329 1.00 88.12 226 ALA A CA 1
ATOM 1766 C C . ALA A 1 226 ? -2.922 -26.037 -0.954 1.00 88.12 226 ALA A C 1
ATOM 1768 O O . ALA A 1 226 ? -3.001 -27.245 -0.749 1.00 88.12 226 ALA A O 1
ATOM 1769 N N . ASN A 1 227 ? -1.771 -25.369 -0.843 1.00 90.88 227 ASN A N 1
ATOM 1770 C CA . ASN A 1 227 ? -0.496 -25.972 -0.470 1.00 90.88 227 ASN A CA 1
ATOM 1771 C C . ASN A 1 227 ? 0.307 -25.012 0.426 1.00 90.88 227 ASN A C 1
ATOM 1773 O O . ASN A 1 227 ? 1.196 -24.315 -0.073 1.00 90.88 227 ASN A O 1
ATOM 1777 N N . PRO A 1 228 ? -0.003 -24.938 1.734 1.00 89.62 228 PRO A N 1
ATOM 1778 C CA . PRO A 1 228 ? 0.572 -23.935 2.621 1.00 89.62 228 PRO A CA 1
ATOM 1779 C C . PRO A 1 228 ? 1.886 -24.436 3.241 1.00 89.62 228 PRO A C 1
ATOM 1781 O O . PRO A 1 228 ? 2.028 -24.536 4.460 1.00 89.62 228 PRO A O 1
ATOM 1784 N N . ALA A 1 229 ? 2.839 -24.816 2.388 1.00 87.88 229 ALA A N 1
ATOM 1785 C CA . ALA A 1 229 ? 4.085 -25.477 2.775 1.00 87.88 229 ALA A CA 1
ATOM 1786 C C . ALA A 1 229 ? 4.987 -24.641 3.703 1.00 87.88 229 ALA A C 1
ATOM 1788 O O . ALA A 1 229 ? 5.812 -25.209 4.412 1.00 87.88 229 ALA A O 1
ATOM 1789 N N . HIS A 1 230 ? 4.842 -23.311 3.717 1.00 84.44 230 HIS A N 1
ATOM 1790 C CA . HIS A 1 230 ? 5.685 -22.403 4.505 1.00 84.44 230 HIS A CA 1
ATOM 1791 C C . HIS A 1 230 ? 4.948 -21.772 5.695 1.00 84.44 230 HIS A C 1
ATOM 1793 O O . HIS A 1 230 ? 5.482 -20.865 6.340 1.00 84.44 230 HIS A O 1
ATOM 1799 N N . ARG A 1 231 ? 3.723 -22.224 5.997 1.00 85.31 231 ARG A N 1
ATOM 1800 C CA . ARG A 1 231 ? 2.934 -21.679 7.107 1.00 85.31 231 ARG A CA 1
ATOM 1801 C C . ARG A 1 231 ? 3.577 -21.972 8.474 1.00 85.31 231 ARG A C 1
ATOM 1803 O O . ARG A 1 231 ? 4.155 -23.036 8.671 1.00 85.31 231 ARG A O 1
ATOM 1810 N N . SER A 1 232 ? 3.418 -21.113 9.476 1.00 91.44 232 SER A N 1
ATOM 1811 C CA . SER A 1 232 ? 2.801 -19.777 9.402 1.00 91.44 232 SER A CA 1
ATOM 1812 C C . SER A 1 232 ? 3.883 -18.736 9.137 1.00 91.44 232 SER A C 1
ATOM 1814 O O . SER A 1 232 ? 4.968 -18.850 9.698 1.00 91.44 232 SER A O 1
ATOM 1816 N N . VAL A 1 233 ? 3.619 -17.723 8.317 1.00 90.31 233 VAL A N 1
ATOM 1817 C CA . VAL A 1 233 ? 4.585 -16.640 8.085 1.00 90.31 233 VAL A CA 1
ATOM 1818 C C . VAL A 1 233 ? 4.298 -15.488 9.033 1.00 90.31 233 VAL A C 1
ATOM 1820 O O . VAL A 1 233 ? 3.169 -15.005 9.090 1.00 90.31 233 VAL A O 1
ATOM 1823 N N . LYS A 1 234 ? 5.307 -15.031 9.780 1.00 94.88 234 LYS A N 1
ATOM 1824 C CA . LYS A 1 234 ? 5.177 -13.825 10.609 1.00 94.88 234 LYS A CA 1
ATOM 1825 C C . LYS A 1 234 ? 5.040 -12.597 9.717 1.00 94.88 234 LYS A C 1
ATOM 1827 O O . LYS A 1 234 ? 5.978 -12.244 9.006 1.00 94.88 234 LYS A O 1
ATOM 1832 N N . HIS A 1 235 ? 3.901 -11.923 9.802 1.00 93.00 235 HIS A N 1
ATOM 1833 C CA . HIS A 1 235 ? 3.680 -10.616 9.191 1.00 93.00 235 HIS A CA 1
ATOM 1834 C C . HIS A 1 235 ? 4.022 -9.482 10.143 1.00 93.00 235 HIS A C 1
ATOM 1836 O O . HIS A 1 235 ? 4.545 -8.474 9.702 1.00 93.00 235 HIS A O 1
ATOM 1842 N N . TRP A 1 236 ? 3.784 -9.630 11.442 1.00 96.12 236 TRP A N 1
ATOM 1843 C CA . TRP A 1 236 ? 4.123 -8.597 12.417 1.00 96.12 236 TRP A CA 1
ATOM 1844 C C . TRP A 1 236 ? 4.286 -9.226 13.792 1.00 96.12 236 TRP A C 1
ATOM 1846 O O . TRP A 1 236 ? 3.488 -10.089 14.159 1.00 96.12 236 TRP A O 1
ATOM 1856 N N . MET A 1 237 ? 5.300 -8.823 14.554 1.00 96.75 237 MET A N 1
ATOM 1857 C CA . MET A 1 237 ? 5.477 -9.319 15.912 1.00 96.75 237 MET A CA 1
ATOM 1858 C C . MET A 1 237 ? 6.123 -8.276 16.815 1.00 96.75 237 MET A C 1
ATOM 1860 O O . MET A 1 237 ? 7.235 -7.806 16.564 1.00 96.75 237 MET A O 1
ATOM 1864 N N . VAL A 1 238 ? 5.428 -7.941 17.899 1.00 97.75 238 VAL A N 1
ATOM 1865 C CA . VAL A 1 238 ? 5.891 -6.986 18.908 1.00 97.75 238 VAL A CA 1
ATOM 1866 C C . VAL A 1 238 ? 5.671 -7.606 20.279 1.00 97.75 238 VAL A C 1
ATOM 1868 O O . VAL A 1 238 ? 4.563 -8.026 20.598 1.00 97.75 238 VAL A O 1
ATOM 1871 N N . ILE A 1 239 ? 6.724 -7.676 21.083 1.00 98.06 239 ILE A N 1
ATOM 1872 C CA . ILE A 1 239 ? 6.687 -8.195 22.455 1.00 98.06 239 ILE A CA 1
ATOM 1873 C C . ILE A 1 239 ? 6.861 -7.049 23.446 1.00 98.06 239 ILE A C 1
ATOM 1875 O O . ILE A 1 239 ? 7.267 -5.949 23.076 1.00 98.06 239 ILE A O 1
ATOM 1879 N N . ASN A 1 240 ? 6.620 -7.311 24.727 1.00 97.81 240 ASN A N 1
ATOM 1880 C CA . ASN A 1 240 ? 6.821 -6.349 25.808 1.00 97.81 240 ASN A CA 1
ATOM 1881 C C . ASN A 1 240 ? 6.074 -5.024 25.586 1.00 97.81 240 ASN A C 1
ATOM 1883 O O . ASN A 1 240 ? 6.572 -3.977 25.986 1.00 97.81 240 ASN A O 1
ATOM 1887 N N . ILE A 1 241 ? 4.899 -5.063 24.953 1.00 97.25 241 ILE A N 1
ATOM 1888 C CA . ILE A 1 241 ? 4.045 -3.892 24.736 1.00 97.25 241 ILE A CA 1
ATOM 1889 C C . ILE A 1 241 ? 3.476 -3.469 26.093 1.00 97.25 241 ILE A C 1
ATOM 1891 O O . ILE A 1 241 ? 2.696 -4.241 26.659 1.00 97.25 241 ILE A O 1
ATOM 1895 N N . PRO A 1 242 ? 3.823 -2.292 26.635 1.00 94.38 242 PRO A N 1
ATOM 1896 C CA . PRO A 1 242 ? 3.208 -1.814 27.862 1.00 94.38 242 PRO A CA 1
ATOM 1897 C C . PRO A 1 242 ? 1.765 -1.394 27.581 1.00 94.38 242 PRO A C 1
ATOM 1899 O O . PRO A 1 242 ? 1.497 -0.578 26.697 1.00 94.38 242 PRO A O 1
ATOM 1902 N N . ASP A 1 243 ? 0.830 -1.960 28.342 1.00 85.19 243 ASP A N 1
ATOM 1903 C CA . ASP A 1 243 ? -0.601 -1.691 28.234 1.00 85.19 243 ASP A CA 1
ATOM 1904 C C . ASP A 1 243 ? -1.161 -1.987 26.828 1.00 85.19 243 ASP A C 1
ATOM 1906 O O . ASP A 1 243 ? -1.405 -3.139 26.483 1.00 85.19 243 ASP A O 1
ATOM 1910 N N . ALA A 1 244 ? -1.364 -0.968 25.996 1.00 79.81 244 ALA A N 1
ATOM 1911 C CA . ALA A 1 244 ? -1.616 -1.125 24.559 1.00 79.81 244 ALA A CA 1
ATOM 1912 C C . ALA A 1 244 ? -0.804 -0.128 23.723 1.00 79.81 244 ALA A C 1
ATOM 1914 O O . ALA A 1 244 ? -1.150 0.156 22.574 1.00 79.81 244 ALA A O 1
ATOM 1915 N N . ASN A 1 245 ? 0.280 0.423 24.280 1.00 87.62 245 ASN A N 1
ATOM 1916 C CA . ASN A 1 245 ? 1.156 1.308 23.530 1.00 87.62 245 ASN A CA 1
ATOM 1917 C C . ASN A 1 245 ? 2.158 0.491 22.711 1.00 87.62 245 ASN A C 1
ATOM 1919 O O . ASN A 1 245 ? 3.298 0.278 23.114 1.00 87.62 245 ASN A O 1
ATOM 1923 N N . ILE A 1 246 ? 1.711 0.023 21.545 1.00 90.44 246 ILE A N 1
ATOM 1924 C CA . ILE A 1 246 ? 2.512 -0.809 20.634 1.00 90.44 246 ILE A CA 1
ATOM 1925 C C . ILE A 1 246 ? 3.849 -0.141 20.271 1.00 90.44 246 ILE A C 1
ATOM 1927 O O . ILE A 1 246 ? 4.843 -0.839 20.091 1.00 90.44 246 ILE A O 1
ATOM 1931 N N . THR A 1 247 ? 3.888 1.195 20.207 1.00 88.75 247 THR A N 1
ATOM 1932 C CA . THR A 1 247 ? 5.095 1.982 19.891 1.00 88.75 247 THR A CA 1
ATOM 1933 C C . THR A 1 247 ? 6.211 1.798 20.918 1.00 88.75 247 THR A C 1
ATOM 1935 O O . THR A 1 247 ? 7.382 1.849 20.555 1.00 88.75 247 THR A O 1
ATOM 1938 N N . ASP A 1 248 ? 5.853 1.545 22.177 1.00 92.38 248 ASP A N 1
ATOM 1939 C CA . ASP A 1 248 ? 6.806 1.341 23.274 1.00 92.38 248 ASP A CA 1
ATOM 1940 C C . ASP A 1 248 ? 7.200 -0.141 23.433 1.00 92.38 248 ASP A C 1
ATOM 1942 O O . ASP A 1 248 ? 8.002 -0.493 24.301 1.00 92.38 248 ASP A O 1
ATOM 1946 N N . GLY A 1 249 ? 6.625 -1.030 22.615 1.00 93.81 249 GLY A N 1
ATOM 1947 C CA . GLY A 1 249 ? 6.972 -2.445 22.579 1.00 93.81 249 GLY A CA 1
ATOM 1948 C C . GLY A 1 249 ? 8.299 -2.716 21.864 1.00 93.81 249 GLY A C 1
ATOM 1949 O O . GLY A 1 249 ? 8.805 -1.918 21.076 1.00 93.81 249 GLY A O 1
ATOM 1950 N N . TYR A 1 250 ? 8.864 -3.895 22.106 1.00 96.00 250 TYR A N 1
ATOM 1951 C CA . TYR A 1 250 ? 10.049 -4.376 21.406 1.00 96.00 250 TYR A CA 1
ATOM 1952 C C . TYR A 1 250 ? 9.645 -5.116 20.126 1.00 96.00 250 TYR A C 1
ATOM 1954 O O . TYR A 1 250 ? 9.026 -6.181 20.172 1.00 96.00 250 TYR A O 1
ATOM 1962 N N . ILE A 1 251 ? 9.984 -4.545 18.971 1.00 94.12 251 ILE A N 1
ATOM 1963 C CA . ILE A 1 251 ? 9.647 -5.102 17.655 1.00 94.12 251 ILE A CA 1
ATOM 1964 C C . ILE A 1 251 ? 10.602 -6.259 17.328 1.00 94.12 251 ILE A C 1
ATOM 1966 O O . ILE A 1 251 ? 11.797 -6.034 17.129 1.00 94.12 251 ILE A O 1
ATOM 1970 N N . LEU A 1 252 ? 10.068 -7.481 17.236 1.00 93.88 252 LEU A N 1
ATOM 1971 C CA . LEU A 1 252 ? 10.806 -8.655 16.750 1.00 93.88 252 LEU A CA 1
ATOM 1972 C C . LEU A 1 252 ? 10.761 -8.766 15.230 1.00 93.88 252 LEU A C 1
ATOM 1974 O O . LEU A 1 252 ? 11.778 -9.061 14.606 1.00 93.88 252 LEU A O 1
ATOM 1978 N N . ASP A 1 253 ? 9.592 -8.494 14.657 1.00 91.56 253 ASP A N 1
ATOM 1979 C CA . ASP A 1 253 ? 9.340 -8.561 13.225 1.00 91.56 253 ASP A CA 1
ATOM 1980 C C . ASP A 1 253 ? 8.510 -7.336 12.846 1.00 91.56 253 ASP A C 1
ATOM 1982 O O . ASP A 1 253 ? 7.428 -7.120 13.402 1.00 91.56 253 ASP A O 1
ATOM 1986 N N . THR A 1 254 ? 9.007 -6.509 11.926 1.00 86.56 254 THR A N 1
ATOM 1987 C CA . THR A 1 254 ? 8.249 -5.339 11.454 1.00 86.56 254 THR A CA 1
ATOM 1988 C C . THR A 1 254 ? 6.998 -5.757 10.699 1.00 86.56 254 THR A C 1
ATOM 1990 O O . THR A 1 254 ? 6.874 -6.900 10.259 1.00 86.56 254 THR A O 1
ATOM 1993 N N . PHE A 1 255 ? 6.041 -4.842 10.570 1.00 88.00 255 PHE A N 1
ATOM 1994 C CA . PHE A 1 255 ? 4.848 -5.110 9.783 1.00 88.00 255 PHE A CA 1
ATOM 1995 C C . PHE A 1 255 ? 5.219 -5.360 8.312 1.00 88.00 255 PHE A C 1
ATOM 1997 O O . PHE A 1 255 ? 5.820 -4.508 7.663 1.00 88.00 255 PHE A O 1
ATOM 2004 N N . LEU A 1 256 ? 4.834 -6.530 7.811 1.00 85.56 256 LEU A N 1
ATOM 2005 C CA . LEU A 1 256 ? 4.914 -6.955 6.423 1.00 85.56 256 LEU A CA 1
ATOM 2006 C C . LEU A 1 256 ? 3.517 -6.865 5.808 1.00 85.56 256 LEU A C 1
ATOM 2008 O O . LEU A 1 256 ? 2.540 -7.390 6.355 1.00 85.56 256 LEU A O 1
ATOM 2012 N N . GLU A 1 257 ? 3.436 -6.240 4.643 1.00 85.00 257 GLU A N 1
ATOM 2013 C CA . GLU A 1 257 ? 2.193 -6.096 3.897 1.00 85.00 257 GLU A CA 1
ATOM 2014 C C . GLU A 1 257 ? 1.598 -7.454 3.506 1.00 85.00 257 GLU A C 1
ATOM 2016 O O . GLU A 1 257 ? 2.306 -8.440 3.300 1.00 85.00 257 GLU A O 1
ATOM 2021 N N . SER A 1 258 ? 0.271 -7.515 3.399 1.00 89.19 258 SER A N 1
ATOM 2022 C CA . SER A 1 258 ? -0.431 -8.733 2.982 1.00 89.19 258 SER A CA 1
ATOM 2023 C C . SER A 1 258 ? -0.381 -8.871 1.464 1.00 89.19 258 SER A C 1
ATOM 2025 O O . SER A 1 258 ? -1.224 -8.311 0.768 1.00 89.19 258 SER A O 1
ATOM 2027 N N . LEU A 1 259 ? 0.623 -9.596 0.965 1.00 85.25 259 LEU A N 1
ATOM 2028 C CA . LEU A 1 259 ? 0.947 -9.728 -0.461 1.00 85.25 259 LEU A CA 1
ATOM 2029 C C . LEU A 1 259 ? 0.753 -11.176 -0.961 1.00 85.25 259 LEU A C 1
ATOM 2031 O O . LEU A 1 259 ? 1.727 -11.838 -1.324 1.00 85.25 259 LEU A O 1
ATOM 2035 N N . PRO A 1 260 ? -0.482 -11.712 -0.959 1.00 89.69 260 PRO A N 1
ATOM 2036 C CA . PRO A 1 260 ? -0.750 -13.052 -1.473 1.00 89.69 260 PRO A CA 1
ATOM 2037 C C . PRO A 1 260 ? -0.393 -13.127 -2.972 1.00 89.69 260 PRO A C 1
ATOM 2039 O O . PRO A 1 260 ? -0.875 -12.291 -3.746 1.00 89.69 260 PRO A O 1
ATOM 2042 N N . PRO A 1 261 ? 0.429 -14.104 -3.410 1.00 83.69 261 PRO A N 1
ATOM 2043 C CA . PRO A 1 261 ? 0.866 -14.197 -4.800 1.00 83.69 261 PRO A CA 1
ATOM 2044 C C . PRO A 1 261 ? -0.283 -14.358 -5.799 1.00 83.69 261 PRO A C 1
ATOM 2046 O O . PRO A 1 261 ? -1.336 -14.934 -5.509 1.00 83.69 261 PRO A O 1
ATOM 2049 N N . ARG A 1 262 ? -0.060 -13.917 -7.040 1.00 84.25 262 ARG A N 1
ATOM 2050 C CA . ARG A 1 262 ? -1.045 -14.090 -8.110 1.00 84.25 262 ARG A CA 1
ATOM 2051 C C . ARG A 1 262 ? -1.391 -15.568 -8.301 1.00 84.25 262 ARG A C 1
ATOM 2053 O O . ARG A 1 262 ? -0.527 -16.394 -8.571 1.00 84.25 262 ARG A O 1
ATOM 2060 N N . GLY A 1 263 ? -2.678 -15.894 -8.180 1.00 85.56 263 GLY A N 1
ATOM 2061 C CA . GLY A 1 263 ? -3.181 -17.262 -8.331 1.00 85.56 263 GLY A CA 1
ATOM 2062 C C . GLY A 1 263 ? -3.066 -18.154 -7.086 1.00 85.56 263 GLY A C 1
ATOM 2063 O O . GLY A 1 263 ? -3.496 -19.302 -7.155 1.00 85.56 263 GLY A O 1
ATOM 2064 N N . SER A 1 264 ? -2.564 -17.661 -5.945 1.00 87.62 264 SER A N 1
ATOM 2065 C CA . SER A 1 264 ? -2.479 -18.448 -4.698 1.00 87.62 264 SER A CA 1
ATOM 2066 C C . SER A 1 264 ? -3.821 -18.618 -3.964 1.00 87.62 264 SER A C 1
ATOM 2068 O O . SER A 1 264 ? -3.952 -19.460 -3.069 1.00 87.62 264 SER A O 1
ATOM 2070 N N . GLY A 1 265 ? -4.835 -17.842 -4.358 1.00 92.19 265 GLY A N 1
ATOM 2071 C CA . GLY A 1 265 ? -6.153 -17.809 -3.727 1.00 92.19 265 GLY A CA 1
ATOM 2072 C C . GLY A 1 265 ? -6.207 -16.887 -2.504 1.00 92.19 265 GLY A C 1
ATOM 2073 O O . GLY A 1 265 ? -5.437 -15.939 -2.386 1.00 92.19 265 GLY A O 1
ATOM 2074 N N . LEU A 1 266 ? -7.164 -17.141 -1.606 1.00 90.69 266 LEU A N 1
ATOM 2075 C CA . LEU A 1 266 ? -7.335 -16.367 -0.371 1.00 90.69 266 LEU A CA 1
ATOM 2076 C C . LEU A 1 266 ? -6.376 -16.852 0.718 1.00 90.69 266 LEU A C 1
ATOM 2078 O O . LEU A 1 266 ? -6.423 -18.026 1.086 1.00 90.69 266 LEU A O 1
ATOM 2082 N N . HIS A 1 267 ? -5.609 -15.926 1.283 1.00 91.94 267 HIS A N 1
ATOM 2083 C CA . HIS A 1 267 ? -4.770 -16.100 2.464 1.00 91.94 267 HIS A CA 1
ATOM 2084 C C . HIS A 1 267 ? -5.471 -15.561 3.714 1.00 91.94 267 HIS A C 1
ATOM 2086 O O . HIS A 1 267 ? -6.202 -14.570 3.639 1.00 91.94 267 HIS A O 1
ATOM 2092 N N . ARG A 1 268 ? -5.265 -16.216 4.860 1.00 92.69 268 ARG A N 1
ATOM 2093 C CA . ARG A 1 268 ? -5.788 -15.836 6.178 1.00 92.69 268 ARG A CA 1
ATOM 2094 C C . ARG A 1 268 ? -4.708 -15.132 6.981 1.00 92.69 268 ARG A C 1
ATOM 2096 O O . ARG A 1 268 ? -3.732 -15.762 7.389 1.00 92.69 268 ARG A O 1
ATOM 2103 N N . TYR A 1 269 ? -4.966 -13.864 7.277 1.00 92.00 269 TYR A N 1
ATOM 2104 C CA . TYR A 1 269 ? -4.120 -13.026 8.113 1.00 92.00 269 TYR A CA 1
ATOM 2105 C C . TYR A 1 269 ? -4.712 -12.942 9.513 1.00 92.00 269 TYR A C 1
ATOM 2107 O O . TYR A 1 269 ? -5.737 -12.292 9.722 1.00 92.00 269 TYR A O 1
ATOM 2115 N N . VAL A 1 270 ? -4.089 -13.639 10.460 1.00 85.81 270 VAL A N 1
ATOM 2116 C CA . VAL A 1 270 ? -4.578 -13.800 11.833 1.00 85.81 270 VAL A CA 1
ATOM 2117 C C . VAL A 1 270 ? -3.751 -12.948 12.778 1.00 85.81 270 VAL A C 1
ATOM 2119 O O . VAL A 1 270 ? -2.545 -13.149 12.881 1.00 85.81 270 VAL A O 1
ATOM 2122 N N . THR A 1 271 ? -4.404 -12.046 13.504 1.00 92.12 271 THR A N 1
ATOM 2123 C CA . THR A 1 271 ? -3.785 -11.245 14.561 1.00 92.12 271 THR A CA 1
ATOM 2124 C C . THR A 1 271 ? -4.190 -11.790 15.922 1.00 92.12 271 THR A C 1
ATOM 2126 O O . THR A 1 271 ? -5.379 -11.950 16.195 1.00 92.12 271 THR A O 1
ATOM 2129 N N . LEU A 1 272 ? -3.211 -12.039 16.788 1.00 86.19 272 LEU A N 1
ATOM 2130 C CA . LEU A 1 272 ? -3.402 -12.529 18.151 1.00 86.19 272 LEU A CA 1
ATOM 2131 C C . LEU A 1 272 ? -2.673 -11.627 19.145 1.00 86.19 272 LEU A C 1
ATOM 2133 O O . LEU A 1 272 ? -1.570 -11.148 18.876 1.00 86.19 272 LEU A O 1
ATOM 2137 N N . ILE A 1 273 ? -3.284 -11.440 20.311 1.00 89.12 273 ILE A N 1
ATOM 2138 C CA . ILE A 1 273 ? -2.729 -10.708 21.445 1.00 89.12 273 ILE A CA 1
ATOM 2139 C C . ILE A 1 273 ? -2.607 -11.662 22.626 1.00 89.12 273 ILE A C 1
ATOM 2141 O O . ILE A 1 273 ? -3.578 -12.303 23.024 1.00 89.12 273 ILE A O 1
ATOM 2145 N N . TYR A 1 274 ? -1.427 -11.703 23.228 1.00 90.19 274 TYR A N 1
ATOM 2146 C CA . TYR A 1 274 ? -1.123 -12.477 24.423 1.00 90.19 274 TYR A CA 1
ATOM 2147 C C . TYR A 1 274 ? -0.749 -11.525 25.546 1.00 90.19 274 TYR A C 1
ATOM 2149 O O . TYR A 1 274 ? 0.060 -10.621 25.352 1.00 90.19 274 TYR A O 1
ATOM 2157 N N . ARG A 1 275 ? -1.309 -11.730 26.736 1.00 88.38 275 ARG A N 1
ATOM 2158 C CA . ARG A 1 275 ? -0.826 -11.041 27.934 1.00 88.38 275 ARG A CA 1
ATOM 2159 C C . ARG A 1 275 ? 0.387 -11.791 28.471 1.00 88.38 275 ARG A C 1
ATOM 2161 O O . ARG A 1 275 ? 0.352 -13.012 28.591 1.00 88.38 275 ARG A O 1
ATOM 2168 N N . GLN A 1 276 ? 1.437 -11.063 28.817 1.00 93.44 276 GLN A N 1
ATOM 2169 C CA . GLN A 1 276 ? 2.653 -11.637 29.373 1.00 93.44 276 GLN A CA 1
ATOM 2170 C C . GLN A 1 276 ? 2.596 -11.631 30.902 1.00 93.44 276 GLN A C 1
ATOM 2172 O O . GLN A 1 276 ? 2.178 -10.647 31.518 1.00 93.44 276 GLN A O 1
ATOM 2177 N N . SER A 1 277 ? 3.049 -12.718 31.521 1.00 90.06 277 SER A N 1
ATOM 2178 C CA . SER A 1 277 ? 3.267 -12.790 32.972 1.00 90.06 277 SER A CA 1
ATOM 2179 C C . SER A 1 277 ? 4.551 -12.087 33.415 1.00 90.06 277 SER A C 1
ATOM 2181 O O . SER A 1 277 ? 4.689 -11.739 34.584 1.00 90.06 277 SER A O 1
ATOM 2183 N N . HIS A 1 278 ? 5.492 -11.889 32.494 1.00 93.62 278 HIS A N 1
ATOM 2184 C CA . HIS A 1 278 ? 6.795 -11.274 32.727 1.00 93.62 278 HIS A CA 1
ATOM 2185 C C . HIS A 1 278 ? 7.293 -10.577 31.458 1.00 93.62 278 HIS A C 1
ATOM 2187 O O . HIS A 1 278 ? 6.667 -10.634 30.396 1.00 93.62 278 HIS A O 1
ATOM 2193 N N . ARG A 1 279 ? 8.401 -9.850 31.580 1.00 96.62 279 ARG A N 1
ATOM 2194 C CA . ARG A 1 279 ? 9.090 -9.282 30.424 1.00 96.62 279 ARG A CA 1
ATOM 2195 C C . ARG A 1 279 ? 9.881 -10.390 29.735 1.00 96.62 279 ARG A C 1
ATOM 2197 O O . ARG A 1 279 ? 10.639 -11.094 30.390 1.00 96.62 279 ARG A O 1
ATOM 2204 N N . ILE A 1 280 ? 9.723 -10.513 28.423 1.00 96.94 280 ILE A N 1
ATOM 2205 C CA . ILE A 1 280 ? 10.494 -11.450 27.607 1.00 96.94 280 ILE A CA 1
ATOM 2206 C C . ILE A 1 280 ? 11.856 -10.816 27.312 1.00 96.94 280 ILE A C 1
ATOM 2208 O O . ILE A 1 280 ? 11.919 -9.704 26.782 1.00 96.94 280 ILE A O 1
ATOM 2212 N N . GLU A 1 281 ? 12.937 -11.515 27.641 1.00 94.44 281 GLU A N 1
ATOM 2213 C CA . GLU A 1 281 ? 14.319 -11.059 27.452 1.00 94.44 281 GLU A CA 1
ATOM 2214 C C . GLU A 1 281 ? 15.116 -12.034 26.572 1.00 94.44 281 GLU A C 1
ATOM 2216 O O . GLU A 1 281 ? 14.694 -13.161 26.327 1.00 94.44 281 GLU A O 1
ATOM 2221 N N . GLY A 1 282 ? 16.272 -11.596 26.062 1.00 90.81 282 GLY A N 1
ATOM 2222 C CA . GLY A 1 282 ? 17.195 -12.449 25.298 1.00 90.81 282 GLY A CA 1
ATOM 2223 C C . GLY A 1 282 ? 16.810 -12.720 23.839 1.00 90.81 282 GLY A C 1
ATOM 2224 O O . GLY A 1 282 ? 17.599 -13.317 23.109 1.00 90.81 282 GLY A O 1
ATOM 2225 N N . LEU A 1 283 ? 15.644 -12.256 23.381 1.00 92.62 283 LEU A N 1
ATOM 2226 C CA . LEU A 1 283 ? 15.272 -12.308 21.967 1.00 92.62 283 LEU A CA 1
ATOM 2227 C C . LEU A 1 283 ? 15.897 -11.143 21.198 1.00 92.62 283 LEU A C 1
ATOM 2229 O O . LEU A 1 283 ? 15.825 -9.989 21.619 1.00 92.62 283 LEU A O 1
ATOM 2233 N N . VAL A 1 284 ? 16.484 -11.457 20.045 1.00 89.56 284 VAL A N 1
ATOM 2234 C CA . VAL A 1 284 ? 17.089 -10.480 19.136 1.00 89.56 284 VAL A CA 1
ATOM 2235 C C . VAL A 1 284 ? 16.183 -10.312 17.926 1.00 89.56 284 VAL A C 1
ATOM 2237 O O . VAL A 1 284 ? 15.742 -11.300 17.336 1.00 89.56 284 VAL A O 1
ATOM 2240 N N . ARG A 1 285 ? 15.927 -9.059 17.541 1.00 89.00 285 ARG A N 1
ATOM 2241 C CA . ARG A 1 285 ? 15.233 -8.736 16.293 1.00 89.00 285 ARG A CA 1
ATOM 2242 C C . ARG A 1 285 ? 15.959 -9.382 15.108 1.00 89.00 285 ARG A C 1
ATOM 2244 O O . ARG A 1 285 ? 17.106 -9.043 14.824 1.00 89.00 285 ARG A O 1
ATOM 2251 N N . ASN A 1 286 ? 15.269 -10.279 14.409 1.00 81.31 286 ASN A N 1
ATOM 2252 C CA . ASN A 1 286 ? 15.742 -10.914 13.185 1.00 81.31 286 ASN A CA 1
ATOM 2253 C C . ASN A 1 286 ? 14.618 -10.859 12.155 1.00 81.31 286 ASN A C 1
ATOM 2255 O O . ASN A 1 286 ? 13.739 -11.714 12.138 1.00 81.31 286 ASN A O 1
ATOM 2259 N N . ASP A 1 287 ? 14.653 -9.816 11.337 1.00 78.81 287 ASP A N 1
ATOM 2260 C CA . ASP A 1 287 ? 13.521 -9.355 10.536 1.00 78.81 287 ASP A CA 1
ATOM 2261 C C . ASP A 1 287 ? 13.595 -9.805 9.064 1.00 78.81 287 ASP A C 1
ATOM 2263 O O . ASP A 1 287 ? 12.992 -9.181 8.190 1.00 78.81 287 ASP A O 1
ATOM 2267 N N . THR A 1 288 ? 14.387 -10.843 8.765 1.00 79.44 288 THR A N 1
ATOM 2268 C CA . THR A 1 288 ? 14.554 -11.344 7.393 1.00 79.44 288 THR A CA 1
ATOM 2269 C C . THR A 1 288 ? 13.344 -12.153 6.933 1.00 79.44 288 THR A C 1
ATOM 2271 O O . THR A 1 288 ? 12.509 -12.581 7.726 1.00 79.44 288 THR A O 1
ATOM 2274 N N . ILE A 1 289 ? 13.228 -12.388 5.625 1.00 73.81 289 ILE A N 1
ATOM 2275 C CA . ILE A 1 289 ? 12.138 -13.210 5.085 1.00 73.81 289 ILE A CA 1
ATOM 2276 C C . ILE A 1 289 ? 12.265 -14.650 5.599 1.00 73.81 289 ILE A C 1
ATOM 2278 O O . ILE A 1 289 ? 11.273 -15.252 6.002 1.00 73.81 289 ILE A O 1
ATOM 2282 N N . GLU A 1 290 ? 13.483 -15.189 5.653 1.00 81.25 290 GLU A N 1
ATOM 2283 C CA . GLU A 1 290 ? 13.749 -16.566 6.071 1.00 81.25 290 GLU A CA 1
ATOM 2284 C C . GLU A 1 290 ? 13.382 -16.806 7.539 1.00 81.25 290 GLU A C 1
ATOM 2286 O O . GLU A 1 290 ? 12.834 -17.858 7.864 1.00 81.25 290 GLU A O 1
ATOM 2291 N N . SER A 1 291 ? 13.629 -15.832 8.424 1.00 85.56 291 SER A N 1
ATOM 2292 C CA . SER A 1 291 ? 13.299 -15.942 9.853 1.00 85.56 291 SER A CA 1
ATOM 2293 C C . SER A 1 291 ? 11.789 -15.928 10.128 1.00 85.56 291 SER A C 1
ATOM 2295 O O . SER A 1 291 ? 11.350 -16.285 11.230 1.00 85.56 291 SER A O 1
ATOM 2297 N N . ARG A 1 292 ? 10.988 -15.491 9.148 1.00 90.69 292 ARG A N 1
ATOM 2298 C CA . ARG A 1 292 ? 9.530 -15.384 9.249 1.00 90.69 292 ARG A CA 1
ATOM 2299 C C . ARG A 1 292 ? 8.804 -16.654 8.841 1.00 90.69 292 ARG A C 1
ATOM 2301 O O . ARG A 1 292 ? 7.673 -16.836 9.290 1.00 90.69 292 ARG A O 1
ATOM 2308 N N . LEU A 1 293 ? 9.414 -17.501 8.010 1.00 88.75 293 LEU A N 1
ATOM 2309 C CA . LEU A 1 293 ? 8.791 -18.714 7.476 1.00 88.75 293 LEU A CA 1
ATOM 2310 C C . LEU A 1 293 ? 8.625 -19.798 8.545 1.00 88.75 293 LEU A C 1
ATOM 2312 O O . LEU A 1 293 ? 9.431 -19.913 9.465 1.00 88.75 293 LEU A O 1
ATOM 2316 N N . MET A 1 294 ? 7.599 -20.641 8.378 1.00 89.88 294 MET A N 1
ATOM 2317 C CA . MET A 1 294 ? 7.358 -21.830 9.212 1.00 89.88 294 MET A CA 1
ATOM 2318 C C . MET A 1 294 ? 7.289 -21.537 10.721 1.00 89.88 294 MET A C 1
ATOM 2320 O O . MET A 1 294 ? 7.584 -22.394 11.557 1.00 89.88 294 MET A O 1
ATOM 2324 N N . PHE A 1 295 ? 6.887 -20.321 11.091 1.00 94.44 295 PHE A N 1
ATOM 2325 C CA . PHE A 1 295 ? 6.782 -19.910 12.477 1.00 94.44 295 PHE A CA 1
ATOM 2326 C C . PHE A 1 295 ? 5.674 -20.681 13.197 1.00 94.44 295 PHE A C 1
ATOM 2328 O O . PHE A 1 295 ? 4.556 -20.851 12.696 1.00 94.44 295 PHE A O 1
ATOM 2335 N N . ASN A 1 296 ? 5.992 -21.126 14.411 1.00 92.75 296 ASN A N 1
ATOM 2336 C CA . ASN A 1 296 ? 5.085 -21.865 15.273 1.00 92.75 296 ASN A CA 1
ATOM 2337 C C . ASN A 1 296 ? 4.744 -21.024 16.508 1.00 92.75 296 ASN A C 1
ATOM 2339 O O . ASN A 1 296 ? 5.487 -21.010 17.491 1.00 92.75 296 ASN A O 1
ATOM 2343 N N . MET A 1 297 ? 3.598 -20.342 16.453 1.00 93.19 297 MET A N 1
ATOM 2344 C CA . MET A 1 297 ? 3.139 -19.481 17.544 1.00 93.19 297 MET A CA 1
ATOM 2345 C C . MET A 1 297 ? 2.862 -20.259 18.834 1.00 93.19 297 MET A C 1
ATOM 2347 O O . MET A 1 297 ? 3.150 -19.759 19.914 1.00 93.19 297 MET A O 1
ATOM 2351 N N . THR A 1 298 ? 2.362 -21.494 18.750 1.00 89.06 298 THR A N 1
ATOM 2352 C CA . THR A 1 298 ? 2.121 -22.333 19.934 1.00 89.06 298 THR A CA 1
ATOM 2353 C C . THR A 1 298 ? 3.424 -22.659 20.656 1.00 89.06 298 THR A C 1
ATOM 2355 O O . THR A 1 298 ? 3.499 -22.545 21.877 1.00 89.06 298 THR A O 1
ATOM 2358 N N . LYS A 1 299 ? 4.474 -23.010 19.906 1.00 92.25 299 LYS A N 1
ATOM 2359 C CA . LYS A 1 299 ? 5.806 -23.229 20.474 1.00 92.25 299 LYS A CA 1
ATOM 2360 C C . LYS A 1 299 ? 6.377 -21.940 21.061 1.00 92.25 299 LYS A C 1
ATOM 2362 O O . LYS A 1 299 ? 6.855 -21.962 22.186 1.00 92.25 299 LYS A O 1
ATOM 2367 N N . PHE A 1 300 ? 6.280 -20.822 20.341 1.00 95.31 300 PHE A N 1
ATOM 2368 C CA . PHE A 1 300 ? 6.737 -19.531 20.857 1.00 95.31 300 PHE A CA 1
ATOM 2369 C C . PHE A 1 300 ? 6.034 -19.160 22.168 1.00 95.31 300 PHE A C 1
ATOM 2371 O O . PHE A 1 300 ? 6.688 -18.708 23.106 1.00 95.31 300 PHE A O 1
ATOM 2378 N N . ALA A 1 301 ? 4.716 -19.368 22.240 1.00 91.62 301 ALA A N 1
ATOM 2379 C CA . ALA A 1 301 ? 3.936 -19.130 23.443 1.00 91.62 301 ALA A CA 1
ATOM 2380 C C . ALA A 1 301 ? 4.435 -19.988 24.608 1.00 91.62 301 ALA A C 1
ATOM 2382 O O . ALA A 1 301 ? 4.705 -19.453 25.678 1.00 91.62 301 ALA A O 1
ATOM 2383 N N . LEU A 1 302 ? 4.646 -21.286 24.378 1.00 92.50 302 LEU A N 1
ATOM 2384 C CA . LEU A 1 302 ? 5.166 -22.205 25.387 1.00 92.50 302 LEU A CA 1
ATOM 2385 C C . LEU A 1 302 ? 6.571 -21.807 25.870 1.00 92.50 302 LEU A C 1
ATOM 2387 O O . LEU A 1 302 ? 6.788 -21.670 27.073 1.00 92.50 302 LEU A O 1
ATOM 2391 N N . ASP A 1 303 ? 7.501 -21.580 24.939 1.00 95.19 303 ASP A N 1
ATOM 2392 C CA . ASP A 1 303 ? 8.906 -21.270 25.231 1.00 95.19 303 ASP A CA 1
ATOM 2393 C C . ASP A 1 303 ? 9.044 -19.960 26.029 1.00 95.19 303 ASP A C 1
ATOM 2395 O O . ASP A 1 303 ? 9.932 -19.828 26.871 1.00 95.19 303 ASP A O 1
ATOM 2399 N N . ASN A 1 304 ? 8.129 -19.010 25.813 1.00 94.69 304 ASN A N 1
ATOM 2400 C CA . ASN A 1 304 ? 8.109 -17.715 26.496 1.00 94.69 304 ASN A CA 1
ATOM 2401 C C . ASN A 1 304 ? 7.061 -17.631 27.613 1.00 94.69 304 ASN A C 1
ATOM 2403 O O . ASN A 1 304 ? 6.812 -16.542 28.129 1.00 94.69 304 ASN A O 1
ATOM 2407 N N . GLN A 1 305 ? 6.449 -18.758 27.997 1.00 93.38 305 GLN A N 1
ATOM 2408 C CA . GLN A 1 305 ? 5.428 -18.837 29.050 1.00 93.38 305 GLN A CA 1
ATOM 2409 C C . GLN A 1 305 ? 4.276 -17.838 28.846 1.00 93.38 305 GLN A C 1
ATOM 2411 O O . GLN A 1 305 ? 3.710 -17.297 29.799 1.00 93.38 305 GLN A O 1
ATOM 2416 N N . LEU A 1 306 ? 3.928 -17.578 27.588 1.00 83.06 306 LEU A N 1
ATOM 2417 C CA . LEU A 1 306 ? 2.688 -16.903 27.256 1.00 83.06 306 LEU A CA 1
ATOM 2418 C C . LEU A 1 306 ? 1.533 -17.843 27.603 1.00 83.06 306 LEU A C 1
ATOM 2420 O O . LEU A 1 306 ? 1.582 -19.040 27.322 1.00 83.06 306 LEU A O 1
ATOM 2424 N N . GLY A 1 307 ? 0.494 -17.290 28.227 1.00 77.56 307 GLY A N 1
ATOM 2425 C CA . GLY A 1 307 ? -0.756 -18.013 28.428 1.00 77.56 307 GLY A CA 1
ATOM 2426 C C . GLY A 1 307 ? -1.555 -18.137 27.131 1.00 77.56 307 GLY A C 1
ATOM 2427 O O . GLY A 1 307 ? -1.036 -18.013 26.023 1.00 77.56 307 GLY A O 1
ATOM 2428 N N . GLU A 1 308 ? -2.859 -18.322 27.277 1.00 75.19 308 GLU A N 1
ATOM 2429 C CA . GLU A 1 308 ? -3.795 -18.285 26.156 1.00 75.19 308 GLU A CA 1
ATOM 2430 C C . GLU A 1 308 ? -3.868 -16.875 25.534 1.00 75.19 308 GLU A C 1
ATOM 2432 O O . GLU A 1 308 ? -3.663 -15.873 26.238 1.00 75.19 308 GLU A O 1
ATOM 2437 N N . PRO A 1 309 ? -4.175 -16.756 24.228 1.00 76.50 309 PRO A N 1
ATOM 2438 C CA . PRO A 1 309 ? -4.419 -15.455 23.622 1.00 76.50 309 PRO A CA 1
ATOM 2439 C C . PRO A 1 309 ? -5.615 -14.786 24.310 1.00 76.50 309 PRO A C 1
ATOM 2441 O O . PRO A 1 309 ? -6.678 -15.380 24.478 1.00 76.50 309 PRO A O 1
ATOM 2444 N N . VAL A 1 310 ? -5.450 -13.524 24.697 1.00 72.00 310 VAL A N 1
ATOM 2445 C CA . VAL A 1 310 ? -6.490 -12.728 25.371 1.00 72.00 310 VAL A CA 1
ATOM 2446 C C . VAL A 1 310 ? -7.395 -11.993 24.385 1.00 72.00 310 VAL A C 1
ATOM 2448 O O . VAL A 1 310 ? -8.408 -11.416 24.776 1.00 72.00 310 VAL A 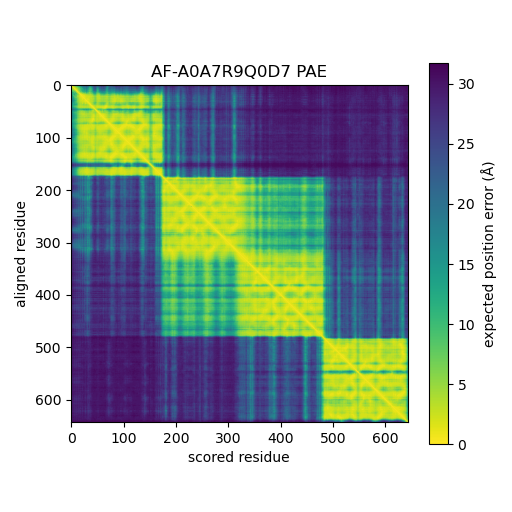O 1
ATOM 2451 N N . ALA A 1 311 ? -6.996 -11.958 23.115 1.00 70.38 311 ALA A N 1
ATOM 2452 C CA . ALA A 1 311 ? -7.643 -11.195 22.066 1.00 70.38 311 ALA A CA 1
ATOM 2453 C C . ALA A 1 311 ? -7.174 -11.702 20.690 1.00 70.38 311 ALA A C 1
ATOM 2455 O O . ALA A 1 311 ? -6.015 -12.087 20.535 1.00 70.38 311 ALA A O 1
ATOM 2456 N N . GLY A 1 312 ? -8.044 -11.678 19.681 1.00 68.69 312 GLY A N 1
ATOM 2457 C CA . GLY A 1 312 ? -7.660 -12.001 18.311 1.00 68.69 312 GLY A CA 1
ATOM 2458 C C . GLY A 1 312 ? -8.734 -11.654 17.287 1.00 68.69 312 GLY A C 1
ATOM 2459 O O . GLY A 1 312 ? -9.908 -11.537 17.627 1.00 68.69 312 GLY A O 1
ATOM 2460 N N . ASN A 1 313 ? -8.317 -11.464 16.039 1.00 75.56 313 ASN A N 1
ATOM 2461 C CA . ASN A 1 313 ? -9.190 -11.206 14.893 1.00 75.56 313 ASN A CA 1
ATOM 2462 C C . ASN A 1 313 ? -8.455 -11.636 13.606 1.00 75.56 313 ASN A C 1
ATOM 2464 O O . ASN A 1 313 ? -7.239 -11.834 13.623 1.00 75.56 313 ASN A O 1
ATOM 2468 N N . PHE A 1 314 ? -9.161 -11.816 12.493 1.00 81.62 314 PHE A N 1
ATOM 2469 C CA . PHE A 1 314 ? -8.536 -12.176 11.221 1.00 81.62 314 PHE A CA 1
ATOM 2470 C C . PHE A 1 314 ? -9.349 -11.694 10.024 1.00 81.62 314 PHE A C 1
ATOM 2472 O O . PHE A 1 314 ? -10.563 -11.526 10.120 1.00 81.62 314 PHE A O 1
ATOM 2479 N N . TYR A 1 315 ? -8.683 -11.541 8.883 1.00 83.31 315 TYR A N 1
ATOM 2480 C CA . TYR A 1 315 ? -9.316 -11.291 7.588 1.00 83.31 315 TYR A CA 1
ATOM 2481 C C . TYR A 1 315 ? -8.716 -12.187 6.506 1.00 83.31 315 TYR A C 1
ATOM 2483 O O . TYR A 1 315 ? -7.681 -12.832 6.695 1.00 83.31 315 TYR A O 1
ATOM 2491 N N . HIS A 1 316 ? -9.385 -12.219 5.357 1.00 88.69 316 HIS A N 1
ATOM 2492 C CA . HIS A 1 316 ? -8.885 -12.849 4.147 1.00 88.69 316 HIS A CA 1
ATOM 2493 C C . HIS A 1 316 ? -8.423 -11.794 3.144 1.00 88.69 316 HIS A C 1
ATOM 2495 O O . HIS A 1 316 ? -9.151 -10.829 2.912 1.00 88.69 316 HIS A O 1
ATOM 2501 N N . ALA A 1 317 ? -7.288 -12.017 2.484 1.00 90.12 317 ALA A N 1
ATOM 2502 C CA . ALA A 1 317 ? -6.904 -11.257 1.296 1.00 90.12 317 ALA A CA 1
ATOM 2503 C C . ALA A 1 317 ? -6.457 -12.191 0.170 1.00 90.12 317 ALA A C 1
ATOM 2505 O O . ALA A 1 317 ? -5.989 -13.299 0.410 1.00 90.12 317 ALA A O 1
ATOM 2506 N N . GLN A 1 318 ? -6.645 -11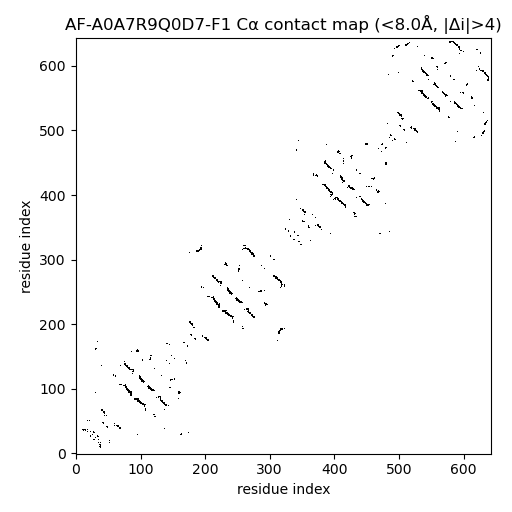.753 -1.068 1.00 94.44 318 GLN A N 1
ATOM 2507 C CA . GLN A 1 318 ? -6.151 -12.417 -2.274 1.00 94.44 318 GLN A CA 1
ATOM 2508 C C . GLN A 1 318 ? -5.531 -11.363 -3.183 1.00 94.44 318 GLN A C 1
ATOM 2510 O O . GLN A 1 318 ? -5.816 -10.180 -3.012 1.00 94.44 318 GLN A O 1
ATOM 2515 N N . TRP A 1 319 ? -4.719 -11.811 -4.136 1.00 92.81 319 TRP A N 1
ATOM 2516 C CA . TRP A 1 319 ? -4.019 -10.948 -5.082 1.00 92.81 319 TRP A CA 1
ATOM 2517 C C . TRP A 1 319 ? -4.924 -9.858 -5.689 1.00 92.81 319 TRP A C 1
ATOM 2519 O O . TRP A 1 319 ? -6.058 -10.135 -6.094 1.00 92.81 319 TRP A O 1
ATOM 2529 N N . ASP A 1 320 ? -4.379 -8.646 -5.768 1.00 86.88 320 ASP A N 1
ATOM 2530 C CA . ASP A 1 320 ? -4.845 -7.519 -6.576 1.00 86.88 320 ASP A CA 1
ATOM 2531 C C . ASP A 1 320 ? -3.634 -6.885 -7.296 1.00 86.88 320 ASP A C 1
ATOM 2533 O O . ASP A 1 320 ? -2.489 -7.307 -7.110 1.00 86.88 320 ASP A O 1
ATOM 2537 N N . GLU A 1 321 ? -3.863 -5.863 -8.120 1.00 80.50 321 GLU A N 1
ATOM 2538 C CA . GLU A 1 321 ? -2.818 -5.231 -8.933 1.00 80.50 321 GLU A CA 1
ATOM 2539 C C . GLU A 1 321 ? -1.703 -4.574 -8.101 1.00 80.50 321 GLU A C 1
ATOM 2541 O O . GLU A 1 321 ? -0.584 -4.411 -8.586 1.00 80.50 321 GLU A O 1
ATOM 2546 N N . TYR A 1 322 ? -1.971 -4.213 -6.843 1.00 79.31 322 TYR A N 1
ATOM 2547 C CA . TYR A 1 322 ? -0.970 -3.614 -5.962 1.00 79.31 322 TYR A CA 1
ATOM 2548 C C . TYR A 1 322 ? 0.153 -4.600 -5.615 1.00 79.31 322 TYR A C 1
ATOM 2550 O O . TYR A 1 322 ? 1.317 -4.201 -5.543 1.00 79.31 322 TYR A O 1
ATOM 2558 N N . VAL A 1 323 ? -0.166 -5.891 -5.482 1.00 80.69 323 VAL A N 1
ATOM 2559 C CA . VAL A 1 323 ? 0.839 -6.938 -5.241 1.00 80.69 323 VAL A CA 1
ATOM 2560 C C . VAL A 1 323 ? 1.872 -6.982 -6.369 1.00 80.69 323 VAL A C 1
ATOM 2562 O O . VAL A 1 323 ? 3.072 -7.069 -6.101 1.00 80.69 323 VAL A O 1
ATOM 2565 N N . ASP A 1 324 ? 1.429 -6.847 -7.623 1.00 79.62 324 ASP A N 1
ATOM 2566 C CA . ASP A 1 324 ? 2.325 -6.848 -8.783 1.00 79.62 324 ASP A CA 1
ATOM 2567 C C . ASP A 1 324 ? 3.285 -5.649 -8.751 1.00 79.62 324 ASP A C 1
ATOM 2569 O O . ASP A 1 324 ? 4.458 -5.806 -9.100 1.00 79.62 324 ASP A O 1
ATOM 2573 N N . VAL A 1 325 ? 2.828 -4.473 -8.304 1.00 75.44 325 VAL A N 1
ATOM 2574 C CA . VAL A 1 325 ? 3.670 -3.270 -8.162 1.00 75.44 325 VAL A CA 1
ATOM 2575 C C . VAL A 1 325 ? 4.784 -3.512 -7.145 1.00 75.44 325 VAL A C 1
ATOM 2577 O O . VAL A 1 325 ? 5.955 -3.288 -7.455 1.00 75.44 325 VAL A O 1
ATOM 2580 N N . VAL A 1 326 ? 4.435 -4.011 -5.955 1.00 71.50 326 VAL A N 1
ATOM 2581 C CA . VAL A 1 326 ? 5.402 -4.242 -4.872 1.00 71.50 326 VAL A CA 1
ATOM 2582 C C . VAL A 1 326 ? 6.414 -5.323 -5.253 1.00 71.50 326 VAL A C 1
ATOM 2584 O O . VAL A 1 326 ? 7.617 -5.119 -5.108 1.00 71.50 326 VAL A O 1
ATOM 2587 N N . GLU A 1 327 ? 5.956 -6.448 -5.806 1.00 78.38 327 GLU A N 1
ATOM 2588 C CA . GLU A 1 327 ? 6.851 -7.521 -6.252 1.00 78.38 327 GLU A CA 1
ATOM 2589 C C . GLU A 1 327 ? 7.760 -7.050 -7.405 1.00 78.38 327 GLU A C 1
ATOM 2591 O O . GLU A 1 327 ? 8.934 -7.418 -7.446 1.00 78.38 327 GLU A O 1
ATOM 2596 N N . THR A 1 328 ? 7.267 -6.190 -8.308 1.00 79.06 328 THR A N 1
ATOM 2597 C CA . THR A 1 328 ? 8.109 -5.610 -9.370 1.00 79.06 328 THR A CA 1
ATOM 2598 C C . THR A 1 328 ? 9.227 -4.771 -8.767 1.00 79.06 328 THR A C 1
ATOM 2600 O O . THR A 1 328 ? 10.385 -4.955 -9.136 1.00 79.06 328 THR A O 1
ATOM 2603 N N . ASP A 1 329 ? 8.909 -3.892 -7.813 1.00 74.81 329 ASP A N 1
ATOM 2604 C CA . ASP A 1 329 ? 9.915 -3.044 -7.176 1.00 74.81 329 ASP A CA 1
ATOM 2605 C C . ASP A 1 329 ? 10.959 -3.855 -6.401 1.00 74.81 329 ASP A C 1
ATOM 2607 O O . ASP A 1 329 ? 12.161 -3.642 -6.579 1.00 74.81 329 ASP A O 1
ATOM 2611 N N . MET A 1 330 ? 10.520 -4.859 -5.637 1.00 71.88 330 MET A N 1
ATOM 2612 C CA . MET A 1 330 ? 11.420 -5.776 -4.933 1.00 71.88 330 MET A CA 1
ATOM 2613 C C . MET A 1 330 ? 12.370 -6.499 -5.894 1.00 71.88 330 MET A C 1
ATOM 2615 O O . MET A 1 330 ? 13.574 -6.554 -5.640 1.00 71.88 330 MET A O 1
ATOM 2619 N N . MET A 1 331 ? 11.859 -7.020 -7.011 1.00 79.06 331 MET A N 1
ATOM 2620 C CA . MET A 1 331 ? 12.668 -7.751 -7.990 1.00 79.06 331 MET A CA 1
ATOM 2621 C C . MET A 1 331 ? 13.650 -6.840 -8.729 1.00 79.06 331 MET A C 1
ATOM 2623 O O . MET A 1 331 ? 14.810 -7.210 -8.900 1.00 79.06 331 MET A O 1
ATOM 2627 N N . PHE A 1 332 ? 13.230 -5.642 -9.141 1.00 80.94 332 PHE A N 1
ATOM 2628 C CA . PHE A 1 332 ? 14.105 -4.696 -9.840 1.00 80.94 332 PHE A CA 1
ATOM 2629 C C . PHE A 1 332 ? 15.225 -4.175 -8.933 1.00 80.94 332 PHE A C 1
ATOM 2631 O O . PHE A 1 332 ? 16.380 -4.106 -9.360 1.00 80.94 332 PHE A O 1
ATOM 2638 N N . ARG A 1 333 ? 14.922 -3.866 -7.667 1.00 77.06 333 ARG A N 1
ATOM 2639 C CA . ARG A 1 333 ? 15.937 -3.482 -6.672 1.00 77.06 333 ARG A CA 1
ATOM 2640 C C . ARG A 1 333 ? 16.855 -4.642 -6.313 1.00 77.06 333 ARG A C 1
ATOM 2642 O O . ARG A 1 333 ? 18.070 -4.482 -6.330 1.00 77.06 333 ARG A O 1
ATOM 2649 N N . GLY A 1 334 ? 16.294 -5.818 -6.031 1.00 72.88 334 GLY A N 1
ATOM 2650 C CA . GLY A 1 334 ? 17.061 -7.016 -5.676 1.00 72.88 334 GLY A CA 1
ATOM 2651 C C . GLY A 1 334 ? 17.977 -7.491 -6.805 1.00 72.88 334 GLY A C 1
ATOM 2652 O O . GLY A 1 334 ? 19.081 -7.972 -6.559 1.00 72.88 334 GLY A O 1
ATOM 2653 N N . ALA A 1 335 ? 17.561 -7.285 -8.056 1.00 80.88 335 ALA A N 1
ATOM 2654 C CA . ALA A 1 335 ? 18.390 -7.532 -9.224 1.00 80.88 335 ALA A CA 1
ATOM 2655 C C . ALA A 1 335 ? 19.432 -6.432 -9.477 1.00 80.88 335 ALA A C 1
ATOM 2657 O O . ALA A 1 335 ? 20.212 -6.587 -10.413 1.00 80.88 335 ALA A O 1
ATOM 2658 N N . GLY A 1 336 ? 19.461 -5.342 -8.698 1.00 79.75 336 GLY A N 1
ATOM 2659 C CA . GLY A 1 336 ? 20.353 -4.200 -8.907 1.00 79.75 336 GLY A CA 1
ATOM 2660 C C . GLY A 1 336 ? 20.089 -3.468 -10.223 1.00 79.75 336 GLY A C 1
ATOM 2661 O O . GLY A 1 336 ? 21.029 -3.012 -10.856 1.00 79.75 336 GLY A O 1
ATOM 2662 N N . ILE A 1 337 ? 18.837 -3.450 -10.689 1.00 83.94 337 ILE A N 1
ATOM 2663 C CA . ILE A 1 337 ? 18.394 -2.663 -11.851 1.00 83.94 337 ILE A CA 1
ATOM 2664 C C . ILE A 1 337 ? 17.996 -1.259 -11.381 1.00 83.94 337 ILE A C 1
ATOM 2666 O O . ILE A 1 337 ? 18.265 -0.276 -12.059 1.00 83.94 337 ILE A O 1
ATOM 2670 N N . VAL A 1 338 ? 17.396 -1.164 -10.192 1.00 75.44 338 VAL A N 1
ATOM 2671 C CA . VAL A 1 338 ? 17.100 0.104 -9.517 1.00 75.44 338 VAL A CA 1
ATOM 2672 C C . VAL A 1 338 ? 18.074 0.295 -8.350 1.00 75.44 338 VAL A C 1
ATOM 2674 O O . VAL A 1 338 ? 18.159 -0.606 -7.511 1.00 75.44 338 VAL A O 1
ATOM 2677 N N . PRO A 1 339 ? 18.772 1.443 -8.230 1.00 63.75 339 PRO A N 1
ATOM 2678 C CA . PRO A 1 339 ? 18.717 2.629 -9.101 1.00 63.75 339 PRO A CA 1
ATOM 2679 C C . PRO A 1 339 ? 19.714 2.606 -10.281 1.00 63.75 339 PRO A C 1
ATOM 2681 O O . PRO A 1 339 ? 19.817 3.581 -11.002 1.00 63.75 339 PRO A O 1
ATOM 2684 N N . ASP A 1 340 ? 20.488 1.531 -10.449 1.00 69.44 340 ASP A N 1
ATOM 2685 C CA . ASP A 1 340 ? 21.702 1.494 -11.291 1.00 69.44 340 ASP A CA 1
ATOM 2686 C C . ASP A 1 340 ? 21.462 1.572 -12.819 1.00 69.44 340 ASP A C 1
ATOM 2688 O O . ASP A 1 340 ? 22.385 1.828 -13.585 1.00 69.44 340 ASP A O 1
ATOM 2692 N N . VAL A 1 341 ? 20.244 1.310 -13.292 1.00 73.19 341 VAL A N 1
ATOM 2693 C CA . VAL A 1 341 ? 19.878 1.324 -14.726 1.00 73.19 341 VAL A CA 1
ATOM 2694 C C . VAL A 1 341 ? 18.677 2.220 -14.985 1.00 73.19 341 VAL A C 1
ATOM 2696 O O . VAL A 1 341 ? 18.592 2.860 -16.031 1.00 73.19 341 VAL A O 1
ATOM 2699 N N . ILE A 1 342 ? 17.726 2.201 -14.053 1.00 73.31 342 ILE A N 1
ATOM 2700 C CA . ILE A 1 342 ? 16.572 3.092 -14.003 1.00 73.31 342 ILE A CA 1
ATOM 2701 C C . ILE A 1 342 ? 16.337 3.491 -12.545 1.00 73.31 342 ILE A C 1
ATOM 2703 O O . ILE A 1 342 ? 16.540 2.697 -11.626 1.00 73.31 342 ILE A O 1
ATOM 2707 N N . ASP A 1 343 ? 15.822 4.690 -12.328 1.00 71.31 343 ASP A N 1
ATOM 2708 C CA . ASP A 1 343 ? 15.713 5.292 -10.992 1.00 71.31 343 ASP A CA 1
ATOM 2709 C C . ASP A 1 343 ? 14.523 4.768 -10.187 1.00 71.31 343 ASP A C 1
ATOM 2711 O O . ASP A 1 343 ? 14.496 4.804 -8.948 1.00 71.31 343 ASP A O 1
ATOM 2715 N N . ALA A 1 344 ? 13.508 4.292 -10.903 1.00 68.06 344 ALA A N 1
ATOM 2716 C CA . ALA A 1 344 ? 12.257 3.824 -10.345 1.00 68.06 344 ALA A CA 1
ATOM 2717 C C . ALA A 1 344 ? 11.770 2.575 -11.077 1.00 68.06 344 ALA A C 1
ATOM 2719 O O . ALA A 1 344 ? 11.885 2.443 -12.296 1.00 68.06 344 ALA A O 1
ATOM 2720 N N . SER A 1 345 ? 11.188 1.661 -10.309 1.00 74.94 345 SER A N 1
ATOM 2721 C CA . SER A 1 345 ? 10.623 0.427 -10.839 1.00 74.94 345 SER A CA 1
ATOM 2722 C C . SER A 1 345 ? 9.376 0.713 -11.686 1.00 74.94 345 SER A C 1
ATOM 2724 O O . SER A 1 345 ? 8.579 1.588 -11.325 1.00 74.94 345 SER A O 1
ATOM 2726 N N . PRO A 1 346 ? 9.152 -0.030 -12.784 1.00 80.50 346 PRO A N 1
ATOM 2727 C CA . PRO A 1 346 ? 7.934 0.097 -13.573 1.00 80.50 346 PRO A CA 1
ATOM 2728 C C . PRO A 1 346 ? 6.683 -0.192 -12.733 1.00 80.50 346 PRO A C 1
ATOM 2730 O O . PRO A 1 346 ? 6.664 -1.125 -11.932 1.00 80.50 346 PRO A O 1
ATOM 2733 N N . ARG A 1 347 ? 5.611 0.582 -12.948 1.00 70.62 347 ARG A N 1
ATOM 2734 C CA . ARG A 1 347 ? 4.306 0.345 -12.296 1.00 70.62 347 ARG A CA 1
ATOM 2735 C C . ARG A 1 347 ? 3.540 -0.826 -12.903 1.00 70.62 347 ARG A C 1
ATOM 2737 O O . ARG A 1 347 ? 2.649 -1.371 -12.266 1.00 70.62 347 ARG A O 1
ATOM 2744 N N . GLU A 1 348 ? 3.875 -1.194 -14.132 1.00 79.00 348 GLU A N 1
ATOM 2745 C CA . GLU A 1 348 ? 3.229 -2.272 -14.866 1.00 79.00 348 GLU A CA 1
ATOM 2746 C C . GLU A 1 348 ? 4.282 -3.196 -15.470 1.00 79.00 348 GLU A C 1
ATOM 2748 O O . GLU A 1 348 ? 5.385 -2.774 -15.825 1.00 79.00 348 GLU A O 1
ATOM 2753 N N . ARG A 1 349 ? 3.927 -4.475 -15.600 1.00 85.50 349 ARG A N 1
ATOM 2754 C CA . ARG A 1 349 ? 4.790 -5.485 -16.212 1.00 85.50 349 ARG A CA 1
ATOM 2755 C C . ARG A 1 349 ? 4.480 -5.609 -17.693 1.00 85.50 349 ARG A C 1
ATOM 2757 O O . ARG A 1 349 ? 3.327 -5.798 -18.082 1.00 85.50 349 ARG A O 1
ATOM 2764 N N . VAL A 1 350 ? 5.525 -5.590 -18.512 1.00 91.44 350 VAL A N 1
ATOM 2765 C CA . VAL A 1 350 ? 5.419 -6.028 -19.903 1.00 91.44 350 VAL A CA 1
ATOM 2766 C C . VAL A 1 350 ? 5.290 -7.549 -19.941 1.00 91.44 350 VAL A C 1
ATOM 2768 O O . VAL A 1 350 ? 5.982 -8.268 -19.220 1.00 91.44 350 VAL A O 1
ATOM 2771 N N . LYS A 1 351 ? 4.409 -8.058 -20.795 1.00 93.56 351 LYS A N 1
ATOM 2772 C CA . LYS A 1 351 ? 4.301 -9.484 -21.086 1.00 93.56 351 LYS A CA 1
ATOM 2773 C C . LYS A 1 351 ? 5.157 -9.786 -22.305 1.00 93.56 351 LYS A C 1
ATOM 2775 O O . LYS A 1 351 ? 4.876 -9.305 -23.399 1.00 93.56 351 LYS A O 1
ATOM 2780 N N . VAL A 1 352 ? 6.189 -10.600 -22.115 1.00 95.81 352 VAL A N 1
ATOM 2781 C CA . VAL A 1 352 ? 7.111 -11.010 -23.179 1.00 95.81 352 VAL A CA 1
ATOM 2782 C C . VAL A 1 352 ? 6.903 -12.490 -23.464 1.00 95.81 352 VAL A C 1
ATOM 2784 O O . VAL A 1 352 ? 6.893 -13.312 -22.548 1.00 95.81 352 VAL A O 1
ATOM 2787 N N . THR A 1 353 ? 6.712 -12.829 -24.736 1.00 97.06 353 THR A N 1
ATOM 2788 C CA . THR A 1 353 ? 6.570 -14.213 -25.199 1.00 97.06 353 THR A CA 1
ATOM 2789 C C . THR A 1 353 ? 7.507 -14.447 -26.376 1.00 97.06 353 THR A C 1
ATOM 2791 O O . THR A 1 353 ? 7.312 -13.892 -27.457 1.00 97.06 353 THR A O 1
ATOM 2794 N N . PHE A 1 354 ? 8.537 -15.261 -26.167 1.00 96.75 354 PHE A N 1
ATOM 2795 C CA . PHE A 1 354 ? 9.390 -15.749 -27.247 1.00 96.75 354 PHE A CA 1
ATOM 2796 C C . PHE A 1 354 ? 8.660 -16.837 -28.058 1.00 96.75 354 PHE A C 1
ATOM 2798 O O . PHE A 1 354 ? 7.680 -17.420 -27.570 1.00 96.75 354 PHE A O 1
ATOM 2805 N N . PRO A 1 355 ? 9.108 -17.140 -29.293 1.00 95.69 355 PRO A N 1
ATOM 2806 C CA . PRO A 1 355 ? 8.553 -18.241 -30.076 1.00 95.69 355 PRO A CA 1
ATOM 2807 C C . PRO A 1 355 ? 8.496 -19.566 -29.304 1.00 95.69 355 PRO A C 1
ATOM 2809 O O . PRO A 1 355 ? 9.237 -19.782 -28.348 1.00 95.69 355 PRO A O 1
ATOM 2812 N N . ASN A 1 356 ? 7.599 -20.462 -29.726 1.00 92.44 356 ASN A N 1
ATOM 2813 C CA . ASN A 1 356 ? 7.232 -21.686 -28.996 1.00 92.44 356 ASN A CA 1
ATOM 2814 C C . ASN A 1 356 ? 6.530 -21.429 -27.649 1.00 92.44 356 ASN A C 1
ATOM 2816 O O . ASN A 1 356 ? 6.564 -22.277 -26.761 1.00 92.44 356 ASN A O 1
ATOM 2820 N N . ASN A 1 357 ? 5.858 -20.278 -27.517 1.00 91.44 357 ASN A N 1
ATOM 2821 C CA . ASN A 1 357 ? 5.043 -19.911 -26.355 1.00 91.44 357 ASN A CA 1
ATOM 2822 C C . ASN A 1 357 ? 5.841 -19.837 -25.037 1.00 91.44 357 ASN A C 1
ATOM 2824 O O . ASN A 1 357 ? 5.320 -20.135 -23.962 1.00 91.44 357 ASN A O 1
ATOM 2828 N N . ILE A 1 358 ? 7.117 -19.446 -25.121 1.00 93.31 358 ILE A N 1
ATOM 2829 C CA . ILE A 1 358 ? 7.988 -19.273 -23.955 1.00 93.31 358 ILE A CA 1
ATOM 2830 C C . ILE A 1 358 ? 7.692 -17.904 -23.342 1.00 93.31 358 ILE A C 1
ATOM 2832 O O . ILE A 1 358 ? 8.153 -16.872 -23.833 1.00 93.31 358 ILE A O 1
ATOM 2836 N N . THR A 1 359 ? 6.899 -17.890 -22.276 1.00 91.81 359 THR A N 1
ATOM 2837 C CA . THR A 1 359 ? 6.547 -16.676 -21.529 1.00 91.81 359 THR A CA 1
ATOM 2838 C C . THR A 1 359 ? 7.623 -16.310 -20.515 1.00 91.81 359 THR A C 1
ATOM 2840 O O . THR A 1 359 ? 8.123 -17.178 -19.798 1.00 91.81 359 THR A O 1
ATOM 2843 N N . VAL A 1 360 ? 7.938 -15.022 -20.412 1.00 90.25 360 VAL A N 1
ATOM 2844 C CA . VAL A 1 360 ? 8.934 -14.494 -19.474 1.00 90.25 360 VAL A CA 1
ATOM 2845 C C . VAL A 1 360 ? 8.245 -13.932 -18.232 1.00 90.25 360 VAL A C 1
ATOM 2847 O O . VAL A 1 360 ? 7.395 -13.050 -18.341 1.00 90.25 360 VAL A O 1
ATOM 2850 N N . ASN A 1 361 ? 8.663 -14.399 -17.056 1.00 86.75 361 ASN A N 1
ATOM 2851 C CA . ASN A 1 361 ? 8.423 -13.747 -15.765 1.00 86.75 361 ASN A CA 1
ATOM 2852 C C . ASN A 1 361 ? 9.702 -13.040 -15.283 1.00 86.75 361 ASN A C 1
ATOM 2854 O O . ASN A 1 361 ? 10.797 -13.316 -15.787 1.00 86.75 361 ASN A O 1
ATOM 2858 N N . LEU A 1 362 ? 9.590 -12.162 -14.283 1.00 85.56 362 LEU A N 1
ATOM 2859 C CA . LEU A 1 362 ? 10.754 -11.497 -13.688 1.00 85.56 362 LEU A CA 1
ATOM 2860 C C . LEU A 1 362 ? 11.788 -12.532 -13.213 1.00 85.56 362 LEU A C 1
ATOM 2862 O O . LEU A 1 362 ? 11.445 -13.492 -12.529 1.00 85.56 362 LEU A O 1
ATOM 2866 N N . GLY A 1 363 ? 13.045 -12.357 -13.630 1.00 86.62 363 GLY A N 1
ATOM 2867 C CA . GLY A 1 363 ? 14.151 -13.252 -13.269 1.00 86.62 363 GLY A CA 1
ATOM 2868 C C . GLY A 1 363 ? 14.170 -14.617 -13.974 1.00 86.62 363 GLY A C 1
ATOM 2869 O O . GLY A 1 363 ? 14.957 -15.478 -13.590 1.00 86.62 363 GLY A O 1
ATOM 2870 N N . THR A 1 364 ? 13.339 -14.850 -14.997 1.00 90.81 364 THR A N 1
ATOM 2871 C CA . THR A 1 364 ? 13.346 -16.131 -15.731 1.00 90.81 364 THR A CA 1
ATOM 2872 C C . THR A 1 364 ? 14.700 -16.378 -16.401 1.00 90.81 364 THR A C 1
ATOM 2874 O O . THR A 1 364 ? 15.175 -15.551 -17.178 1.00 90.81 364 THR A O 1
ATOM 2877 N N . HIS A 1 365 ? 15.290 -17.551 -16.165 1.00 93.38 365 HIS A N 1
ATOM 2878 C CA . HIS A 1 365 ? 16.498 -17.991 -16.859 1.00 93.38 365 HIS A CA 1
ATOM 2879 C C . HIS A 1 365 ? 16.134 -18.634 -18.200 1.00 93.38 365 HIS A C 1
ATOM 2881 O O . HIS A 1 365 ? 15.412 -19.630 -18.237 1.00 93.38 365 HIS A O 1
ATOM 2887 N N . LEU A 1 366 ? 16.660 -18.085 -19.294 1.00 94.81 366 LEU A N 1
ATOM 2888 C CA . LEU A 1 366 ? 16.480 -18.608 -20.647 1.00 94.81 366 LEU A CA 1
ATOM 2889 C C . LEU A 1 366 ? 17.833 -18.847 -21.316 1.00 94.81 366 LEU A C 1
ATOM 2891 O O . LEU A 1 366 ? 18.812 -18.153 -21.053 1.00 94.81 366 LEU A O 1
ATOM 2895 N N . THR A 1 367 ? 17.876 -19.840 -22.198 1.00 95.06 367 THR A N 1
ATOM 2896 C CA . THR A 1 367 ? 19.058 -20.150 -23.011 1.00 95.06 367 THR A CA 1
ATOM 2897 C C . THR A 1 367 ? 19.120 -19.261 -24.261 1.00 95.06 367 THR A C 1
ATOM 2899 O O . THR A 1 367 ? 18.067 -18.868 -24.770 1.00 95.06 367 THR A O 1
ATOM 2902 N N . PRO A 1 368 ? 20.315 -19.022 -24.840 1.00 95.62 368 PRO A N 1
ATOM 2903 C CA . PRO A 1 368 ? 20.450 -18.260 -26.088 1.00 95.62 368 PRO A CA 1
ATOM 2904 C C . PRO A 1 368 ? 19.612 -18.814 -27.250 1.00 95.62 368 PRO A C 1
ATOM 2906 O O . PRO A 1 368 ? 19.115 -18.069 -28.089 1.00 95.62 368 PRO A O 1
ATOM 2909 N N . ALA A 1 369 ? 19.401 -20.135 -27.295 1.00 95.38 369 ALA A N 1
ATOM 2910 C CA . ALA A 1 369 ? 18.554 -20.758 -28.308 1.00 95.38 369 ALA A CA 1
ATOM 2911 C C . ALA A 1 369 ? 17.086 -20.308 -28.185 1.00 95.38 369 ALA A C 1
ATOM 2913 O O . ALA A 1 369 ? 16.452 -19.992 -29.193 1.00 95.38 369 ALA A O 1
ATOM 2914 N N . GLN A 1 370 ? 16.565 -20.228 -26.954 1.00 96.06 370 GLN A N 1
ATOM 2915 C CA . GLN A 1 370 ? 15.183 -19.820 -26.670 1.00 96.06 370 GLN A CA 1
ATOM 2916 C C . GLN A 1 370 ? 14.928 -18.339 -26.971 1.00 96.06 370 GLN A C 1
ATOM 2918 O O . GLN A 1 370 ? 13.804 -17.972 -27.299 1.00 96.06 370 GLN A O 1
ATOM 2923 N N . THR A 1 371 ? 15.960 -17.498 -26.882 1.00 96.31 371 THR A N 1
ATOM 2924 C CA . THR A 1 371 ? 15.864 -16.041 -27.058 1.00 96.31 371 THR A CA 1
ATOM 2925 C C . THR A 1 371 ? 16.422 -15.547 -28.398 1.00 96.31 371 THR A C 1
ATOM 2927 O O . THR A 1 371 ? 16.511 -14.343 -28.631 1.00 96.31 371 THR A O 1
ATOM 2930 N N . SER A 1 372 ? 16.780 -16.467 -29.300 1.00 94.75 372 SER A N 1
ATOM 2931 C CA . SER A 1 372 ? 17.410 -16.161 -30.593 1.00 94.75 372 SER A CA 1
ATOM 2932 C C . SER A 1 372 ? 16.515 -15.381 -31.564 1.00 94.75 372 SER A C 1
ATOM 2934 O O . SER A 1 372 ? 17.018 -14.687 -32.445 1.00 94.75 372 SER A O 1
ATOM 2936 N N . GLN A 1 373 ? 15.195 -15.493 -31.414 1.00 95.94 373 GLN A N 1
ATOM 2937 C CA . GLN A 1 373 ? 14.195 -14.867 -32.277 1.00 95.94 373 GLN A CA 1
ATOM 2938 C C . GLN A 1 373 ? 13.466 -13.739 -31.543 1.00 95.94 373 GLN A C 1
ATOM 2940 O O . GLN A 1 373 ? 13.272 -13.811 -30.329 1.00 95.94 373 GLN A O 1
ATOM 2945 N N . GLN A 1 374 ? 13.029 -12.717 -32.285 1.00 96.94 374 GLN A N 1
ATOM 2946 C CA . GLN A 1 374 ? 12.324 -11.567 -31.716 1.00 96.94 374 GLN A CA 1
ATOM 2947 C C . GLN A 1 374 ? 11.045 -12.017 -30.980 1.00 96.94 374 GLN A C 1
ATOM 2949 O O . GLN A 1 374 ? 10.235 -12.744 -31.564 1.00 96.94 374 GLN A O 1
ATOM 2954 N N . PRO A 1 375 ? 10.828 -11.587 -29.724 1.00 97.12 375 PRO A N 1
ATOM 2955 C CA . PRO A 1 375 ? 9.625 -11.929 -28.981 1.00 97.12 375 PRO A CA 1
ATOM 2956 C C . PRO A 1 375 ? 8.431 -11.047 -29.365 1.00 97.12 375 PRO A C 1
ATOM 2958 O O . PRO A 1 375 ? 8.581 -9.918 -29.841 1.00 97.12 375 PRO A O 1
ATOM 2961 N N . ALA A 1 376 ? 7.230 -11.538 -29.064 1.00 96.12 376 ALA A N 1
ATOM 2962 C CA . ALA A 1 376 ? 6.054 -10.693 -28.912 1.00 96.12 376 ALA A CA 1
ATOM 2963 C C . ALA A 1 376 ? 6.118 -9.983 -27.553 1.00 96.12 376 ALA A C 1
ATOM 2965 O O . ALA A 1 376 ? 6.394 -10.617 -26.530 1.00 96.12 376 ALA A O 1
ATOM 2966 N N . VAL A 1 377 ? 5.857 -8.675 -27.541 1.00 96.50 377 VAL A N 1
ATOM 2967 C CA . VAL A 1 377 ? 5.838 -7.859 -26.322 1.00 96.50 377 VAL A CA 1
ATOM 2968 C C . VAL A 1 377 ? 4.501 -7.135 -26.239 1.00 96.50 377 VAL A C 1
ATOM 2970 O O . VAL A 1 377 ? 4.101 -6.445 -27.174 1.00 96.50 377 VAL A O 1
ATOM 2973 N N . GLU A 1 378 ? 3.803 -7.307 -25.123 1.00 93.38 378 GLU A N 1
ATOM 2974 C CA . GLU A 1 378 ? 2.499 -6.708 -24.854 1.00 93.38 378 GLU A CA 1
ATOM 2975 C C . GLU A 1 378 ? 2.558 -5.885 -23.560 1.00 93.38 378 GLU A C 1
ATOM 2977 O O . GLU A 1 378 ? 3.102 -6.329 -22.553 1.00 93.38 378 GLU A O 1
ATOM 2982 N N . TRP A 1 379 ? 1.955 -4.699 -23.565 1.00 91.69 379 TRP A N 1
ATOM 2983 C CA . TRP A 1 379 ? 1.780 -3.839 -22.387 1.00 91.69 379 TRP A CA 1
ATOM 2984 C C . TRP A 1 379 ? 0.378 -3.221 -22.386 1.00 91.69 379 TRP A C 1
ATOM 2986 O O . TRP A 1 379 ? -0.283 -3.224 -23.433 1.00 91.69 379 TRP A O 1
ATOM 2996 N N . PRO A 1 380 ? -0.142 -2.729 -21.253 1.00 83.56 380 PRO A N 1
ATOM 2997 C CA . PRO A 1 380 ? -1.365 -1.930 -21.244 1.00 83.56 380 PRO A CA 1
ATOM 2998 C C . PRO A 1 380 ? -1.178 -0.634 -22.042 1.00 83.56 380 PRO A C 1
ATOM 3000 O O . PRO A 1 380 ? -0.142 0.016 -21.967 1.00 83.56 380 PRO A O 1
ATOM 3003 N N . THR A 1 381 ? -2.168 -0.271 -22.860 1.00 74.00 381 THR A N 1
ATOM 3004 C CA . THR A 1 381 ? -2.067 0.886 -23.763 1.00 74.00 381 THR A CA 1
ATOM 3005 C C . THR A 1 381 ? -3.146 1.910 -23.514 1.00 74.00 381 THR A C 1
ATOM 3007 O O . THR A 1 381 ? -4.316 1.561 -23.361 1.00 74.00 381 THR A O 1
ATOM 3010 N N . VAL A 1 382 ? -2.757 3.173 -23.617 1.00 70.94 382 VAL A N 1
ATOM 3011 C CA . VAL A 1 382 ? -3.661 4.312 -23.725 1.00 70.94 382 VAL A CA 1
ATOM 3012 C C . VAL A 1 382 ? -3.978 4.540 -25.202 1.00 70.94 382 VAL A C 1
ATOM 3014 O O . VAL A 1 382 ? -3.120 4.398 -26.077 1.00 70.94 382 VAL A O 1
ATOM 3017 N N . GLN A 1 383 ? -5.236 4.861 -25.501 1.00 57.03 383 GLN A N 1
ATOM 3018 C CA . GLN A 1 383 ? -5.668 5.133 -26.868 1.00 57.03 383 GLN A CA 1
ATOM 3019 C C . GLN A 1 383 ? -4.850 6.290 -27.467 1.00 57.03 383 GLN A C 1
ATOM 3021 O O . GLN A 1 383 ? -4.704 7.335 -26.840 1.00 57.03 383 GLN A O 1
ATOM 3026 N N . CYS A 1 384 ? -4.338 6.094 -28.686 1.00 58.72 384 CYS A N 1
ATOM 3027 C CA . CYS A 1 384 ? -3.517 7.060 -29.430 1.00 58.72 384 CYS A CA 1
ATOM 3028 C C . CYS A 1 384 ? -2.164 7.433 -28.792 1.00 58.72 384 CYS A C 1
ATOM 3030 O O . CYS A 1 384 ? -1.497 8.330 -29.305 1.00 58.72 384 CYS A O 1
ATOM 3032 N N . ALA A 1 385 ? -1.735 6.760 -27.720 1.00 76.38 385 ALA A N 1
ATOM 3033 C CA . ALA A 1 385 ? -0.407 6.977 -27.160 1.00 76.38 385 ALA A CA 1
ATOM 3034 C C . ALA A 1 385 ? 0.683 6.325 -28.027 1.00 76.38 385 ALA A C 1
ATOM 3036 O O . ALA A 1 385 ? 0.474 5.274 -28.649 1.00 76.38 385 ALA A O 1
ATOM 3037 N N . LEU A 1 386 ? 1.849 6.969 -28.044 1.00 82.81 386 LEU A N 1
ATOM 3038 C CA . LEU A 1 386 ? 3.072 6.451 -28.643 1.00 82.81 386 LEU A CA 1
ATOM 3039 C C . LEU A 1 386 ? 3.986 5.904 -27.548 1.00 82.81 386 LEU A C 1
ATOM 3041 O O . LEU A 1 386 ? 3.968 6.401 -26.422 1.00 82.81 386 LEU A O 1
ATOM 3045 N N . TYR A 1 387 ? 4.779 4.890 -27.880 1.00 93.00 387 TYR A N 1
ATOM 3046 C CA . TYR A 1 387 ? 5.645 4.207 -26.924 1.00 93.00 387 TYR A CA 1
ATOM 3047 C C . TYR A 1 387 ? 7.065 4.018 -27.460 1.00 93.00 387 TYR A C 1
ATOM 3049 O O . TYR A 1 387 ? 7.266 3.802 -28.656 1.00 93.00 387 TYR A O 1
ATOM 3057 N N . THR A 1 388 ? 8.031 4.012 -26.545 1.00 95.44 388 THR A N 1
ATOM 3058 C CA . THR A 1 388 ? 9.407 3.571 -26.796 1.00 95.44 388 THR A CA 1
ATOM 3059 C C . THR A 1 388 ? 9.636 2.232 -26.106 1.00 95.44 388 THR A C 1
ATOM 3061 O O . THR A 1 388 ? 9.359 2.109 -24.917 1.00 95.44 388 THR A O 1
ATOM 3064 N N . LEU A 1 389 ? 10.166 1.246 -26.827 1.00 96.38 389 LEU A N 1
ATOM 3065 C CA . LEU A 1 389 ? 10.542 -0.076 -26.319 1.00 96.38 389 LEU A CA 1
ATOM 3066 C C . LEU A 1 389 ? 12.060 -0.244 -26.386 1.00 96.38 389 LEU A C 1
ATOM 3068 O O . LEU A 1 389 ? 12.646 -0.010 -27.442 1.00 96.38 389 LEU A O 1
ATOM 3072 N N . ALA A 1 390 ? 12.668 -0.730 -25.306 1.00 94.88 390 ALA A N 1
ATOM 3073 C CA . ALA A 1 390 ? 14.078 -1.090 -25.239 1.00 94.88 390 ALA A CA 1
ATOM 3074 C C . ALA A 1 390 ? 14.277 -2.509 -24.678 1.00 94.88 390 ALA A C 1
ATOM 3076 O O . ALA A 1 390 ? 13.573 -2.920 -23.756 1.00 94.88 390 ALA A O 1
ATOM 3077 N N . LEU A 1 391 ? 15.258 -3.240 -25.213 1.00 95.75 391 LEU A N 1
ATOM 3078 C CA . LEU A 1 391 ? 15.853 -4.440 -24.619 1.00 95.75 391 LEU A CA 1
ATOM 3079 C C . LEU A 1 391 ? 17.344 -4.183 -24.413 1.00 95.75 391 LEU A C 1
ATOM 3081 O O . LEU A 1 391 ? 18.055 -3.884 -25.379 1.00 95.75 391 LEU A O 1
ATOM 3085 N N . VAL A 1 392 ? 17.808 -4.322 -23.174 1.00 92.69 392 VAL A N 1
ATOM 3086 C CA . VAL A 1 392 ? 19.167 -3.939 -22.772 1.00 92.69 392 VAL A CA 1
ATOM 3087 C C . VAL A 1 392 ? 19.855 -5.077 -22.007 1.00 92.69 392 VAL A C 1
ATOM 3089 O O . VAL A 1 392 ? 19.236 -5.667 -21.124 1.00 92.69 392 VAL A O 1
ATOM 3092 N N . ASP A 1 393 ? 21.115 -5.380 -22.341 1.00 93.12 393 ASP A N 1
ATOM 3093 C CA . ASP A 1 393 ? 22.010 -6.274 -21.579 1.00 93.12 393 ASP A CA 1
ATOM 3094 C C . ASP A 1 393 ? 22.836 -5.458 -20.582 1.00 93.12 393 ASP A C 1
ATOM 3096 O O . ASP A 1 393 ? 23.643 -4.615 -20.976 1.00 93.12 393 ASP A O 1
ATOM 3100 N N . LEU A 1 394 ? 22.645 -5.700 -19.290 1.00 90.38 394 LEU A N 1
ATOM 3101 C CA . LEU A 1 394 ? 23.293 -4.927 -18.228 1.00 90.38 394 LEU A CA 1
ATOM 3102 C C . LEU A 1 394 ? 24.683 -5.439 -17.858 1.00 90.38 394 LEU A C 1
ATOM 3104 O O . LEU A 1 394 ? 25.410 -4.761 -17.138 1.00 90.38 394 LEU A O 1
ATOM 3108 N N . ASP A 1 395 ? 25.043 -6.627 -18.332 1.00 90.75 395 ASP A N 1
ATOM 3109 C CA . ASP A 1 395 ? 26.155 -7.400 -17.792 1.00 90.75 395 ASP A CA 1
ATOM 3110 C C . ASP A 1 395 ? 27.247 -7.654 -18.833 1.00 90.75 395 ASP A C 1
ATOM 3112 O O . ASP A 1 395 ? 28.141 -8.448 -18.592 1.00 90.75 395 ASP A O 1
ATOM 3116 N N . ALA A 1 396 ? 27.219 -7.025 -20.006 1.00 88.88 396 ALA A N 1
ATOM 3117 C CA . ALA A 1 396 ? 28.244 -7.273 -21.017 1.00 88.88 396 ALA A CA 1
ATOM 3118 C C . ALA A 1 396 ? 29.624 -6.685 -20.630 1.00 88.88 396 ALA A C 1
ATOM 3120 O O . ALA A 1 396 ? 29.690 -5.546 -20.167 1.00 88.88 396 ALA A O 1
ATOM 3121 N N . PRO A 1 397 ? 30.746 -7.386 -20.899 1.00 87.75 397 PRO A N 1
ATOM 3122 C CA . PRO A 1 397 ? 30.832 -8.757 -21.398 1.00 87.75 397 PRO A CA 1
ATOM 3123 C C . PRO A 1 397 ? 30.570 -9.811 -20.317 1.00 87.75 397 PRO A C 1
ATOM 3125 O O . PRO A 1 397 ? 30.226 -10.930 -20.677 1.00 87.75 397 PRO A O 1
ATOM 3128 N N . SER A 1 398 ? 30.743 -9.486 -19.032 1.00 89.62 398 SER A N 1
ATOM 3129 C CA . SER A 1 398 ? 30.353 -10.351 -17.914 1.00 89.62 398 SER A CA 1
ATOM 3130 C C . SER A 1 398 ? 29.844 -9.543 -16.724 1.00 89.62 398 SER A C 1
ATOM 3132 O O . SER A 1 398 ? 30.294 -8.424 -16.489 1.00 89.62 398 SER A O 1
ATOM 3134 N N . ARG A 1 399 ? 28.973 -10.138 -15.906 1.00 85.38 399 ARG A N 1
ATOM 3135 C CA . ARG A 1 399 ? 28.444 -9.482 -14.700 1.00 85.38 399 ARG A CA 1
ATOM 3136 C C . ARG A 1 399 ? 29.534 -9.083 -13.695 1.00 85.38 399 ARG A C 1
ATOM 3138 O O . ARG A 1 399 ? 29.346 -8.138 -12.938 1.00 85.38 399 ARG A O 1
ATOM 3145 N N . ALA A 1 400 ? 30.647 -9.819 -13.660 1.00 86.56 400 ALA A N 1
ATOM 3146 C CA . ALA A 1 400 ? 31.770 -9.538 -12.766 1.00 86.56 400 ALA A CA 1
ATOM 3147 C C . ALA A 1 400 ? 32.615 -8.338 -13.225 1.00 86.56 400 ALA A C 1
ATOM 3149 O O . ALA A 1 400 ? 33.228 -7.678 -12.392 1.00 86.56 400 ALA A O 1
ATOM 3150 N N . ASP A 1 401 ? 32.634 -8.066 -14.530 1.00 86.94 401 ASP A N 1
ATOM 3151 C CA . ASP A 1 401 ? 33.386 -6.972 -15.144 1.00 86.94 401 ASP A CA 1
ATOM 3152 C C . ASP A 1 401 ? 32.591 -6.395 -16.329 1.00 86.94 401 ASP A C 1
ATOM 3154 O O . ASP A 1 401 ? 32.861 -6.733 -17.488 1.00 86.94 401 ASP A O 1
ATOM 3158 N N . PRO A 1 402 ? 31.534 -5.601 -16.066 1.00 85.75 402 PRO A N 1
ATOM 3159 C CA . PRO A 1 402 ? 30.560 -5.221 -17.081 1.00 85.75 402 PRO A CA 1
ATOM 3160 C C . PRO A 1 402 ? 30.995 -3.943 -17.827 1.00 85.75 402 PRO A C 1
ATOM 3162 O O . PRO A 1 402 ? 30.285 -2.939 -17.860 1.00 85.75 402 PRO A O 1
ATOM 3165 N N . ILE A 1 403 ? 32.190 -3.959 -18.430 1.00 85.62 403 ILE A N 1
ATOM 3166 C CA . ILE A 1 403 ? 32.784 -2.795 -19.123 1.00 85.62 403 ILE A CA 1
ATOM 3167 C C . ILE A 1 403 ? 31.989 -2.306 -20.342 1.00 85.62 403 ILE A C 1
ATOM 3169 O O . ILE A 1 403 ? 32.167 -1.170 -20.771 1.00 85.62 403 ILE A O 1
ATOM 3173 N N . TYR A 1 404 ? 31.123 -3.152 -20.907 1.00 82.94 404 TYR A N 1
ATOM 3174 C CA . TYR A 1 404 ? 30.233 -2.819 -22.021 1.00 82.94 404 TYR A CA 1
ATOM 3175 C C . TYR A 1 404 ? 28.773 -2.747 -21.583 1.00 82.94 404 TYR A C 1
ATOM 3177 O O . TYR A 1 404 ? 27.890 -2.875 -22.434 1.00 82.94 404 TYR A O 1
ATOM 3185 N N . ARG A 1 405 ? 28.514 -2.595 -20.276 1.00 82.25 405 ARG A N 1
ATOM 3186 C CA . ARG A 1 405 ? 27.167 -2.585 -19.706 1.00 82.25 405 ARG A CA 1
ATOM 3187 C C . ARG A 1 405 ? 26.202 -1.717 -20.497 1.00 82.25 405 ARG A C 1
ATOM 3189 O O . ARG A 1 405 ? 26.566 -0.700 -21.089 1.00 82.25 405 ARG A O 1
ATOM 3196 N N . ASN A 1 406 ? 24.946 -2.123 -20.420 1.00 83.25 406 ASN A N 1
ATOM 3197 C CA . ASN A 1 406 ? 23.825 -1.526 -21.115 1.00 83.25 406 ASN A CA 1
ATOM 3198 C C . ASN A 1 406 ? 23.910 -1.677 -22.647 1.00 83.25 406 ASN A C 1
ATOM 3200 O O . ASN A 1 406 ? 23.697 -0.725 -23.394 1.00 83.25 406 ASN A O 1
ATOM 3204 N N . VAL A 1 407 ? 24.209 -2.879 -23.150 1.00 90.00 407 VAL A N 1
ATOM 3205 C CA . VAL A 1 407 ? 24.206 -3.130 -24.600 1.00 90.00 407 VAL A CA 1
ATOM 3206 C C . VAL A 1 407 ? 22.778 -3.109 -25.120 1.00 90.00 407 VAL A C 1
ATOM 3208 O O . VAL A 1 407 ? 21.915 -3.851 -24.652 1.00 90.00 407 VAL A O 1
ATOM 3211 N N . ARG A 1 408 ? 22.521 -2.292 -26.137 1.00 93.00 408 ARG A N 1
ATOM 3212 C CA . ARG A 1 408 ? 21.210 -2.180 -26.775 1.00 93.00 408 ARG A CA 1
ATOM 3213 C C . ARG A 1 408 ? 20.952 -3.352 -27.726 1.00 93.00 408 ARG A C 1
ATOM 3215 O O . ARG A 1 408 ? 21.395 -3.366 -28.880 1.00 93.00 408 ARG A O 1
ATOM 3222 N N . HIS A 1 409 ? 20.173 -4.316 -27.254 1.00 95.69 409 HIS A N 1
ATOM 3223 C CA . HIS A 1 409 ? 19.725 -5.468 -28.036 1.00 95.69 409 HIS A CA 1
ATOM 3224 C C . HIS A 1 409 ? 18.508 -5.150 -28.904 1.00 95.69 409 HIS A C 1
ATOM 3226 O O . HIS A 1 409 ? 18.351 -5.747 -29.963 1.00 95.69 409 HIS A O 1
ATOM 3232 N N . TRP A 1 410 ? 17.661 -4.207 -28.492 1.00 97.31 410 TRP A N 1
ATOM 3233 C CA . TRP A 1 410 ? 16.523 -3.741 -29.285 1.00 97.31 410 TRP A CA 1
ATOM 3234 C C . TRP A 1 410 ? 16.121 -2.337 -28.838 1.00 97.31 410 TRP A C 1
ATOM 3236 O O . TRP A 1 410 ? 16.098 -2.077 -27.638 1.00 97.31 410 TRP A O 1
ATOM 3246 N N . LEU A 1 411 ? 15.817 -1.433 -29.769 1.00 96.69 411 LEU A N 1
ATOM 3247 C CA . LEU A 1 411 ? 15.273 -0.110 -29.453 1.00 96.69 411 LEU A CA 1
ATOM 3248 C C . LEU A 1 411 ? 14.374 0.384 -30.577 1.00 96.69 411 LEU A C 1
ATOM 3250 O O . LEU A 1 411 ? 14.807 0.505 -31.728 1.00 96.69 411 LEU A O 1
ATOM 3254 N N . VAL A 1 412 ? 13.132 0.694 -30.227 1.00 97.62 412 VAL A N 1
ATOM 3255 C CA . VAL A 1 412 ? 12.110 1.169 -31.158 1.00 97.62 412 VAL A CA 1
ATOM 3256 C C . VAL A 1 412 ? 11.373 2.338 -30.517 1.00 97.62 412 VAL A C 1
ATOM 3258 O O . VAL A 1 412 ? 10.891 2.210 -29.396 1.00 97.62 412 VAL A O 1
ATOM 3261 N N . MET A 1 413 ? 11.287 3.465 -31.220 1.00 96.38 413 MET A N 1
ATOM 3262 C CA . MET A 1 413 ? 10.563 4.667 -30.789 1.00 96.38 413 MET A CA 1
ATOM 3263 C C . MET A 1 413 ? 9.252 4.833 -31.558 1.00 96.38 413 MET A C 1
ATOM 3265 O O . MET A 1 413 ? 9.059 4.219 -32.606 1.00 96.38 413 MET A O 1
ATOM 3269 N N . ASN A 1 414 ? 8.374 5.705 -31.067 1.00 90.75 414 ASN A N 1
ATOM 3270 C CA . ASN A 1 414 ? 7.127 6.104 -31.719 1.00 90.75 414 ASN A CA 1
ATOM 3271 C C . ASN A 1 414 ? 6.229 4.916 -32.102 1.00 90.75 414 ASN A C 1
ATOM 3273 O O . ASN A 1 414 ? 5.610 4.916 -33.163 1.00 90.75 414 ASN A O 1
ATOM 3277 N N . ILE A 1 415 ? 6.151 3.890 -31.252 1.00 93.62 415 ILE A N 1
ATOM 3278 C CA . ILE A 1 415 ? 5.279 2.732 -31.466 1.00 93.62 415 ILE A CA 1
ATOM 3279 C C . ILE A 1 415 ? 3.823 3.158 -31.229 1.00 93.62 415 ILE A C 1
ATOM 3281 O O . ILE A 1 415 ? 3.486 3.499 -30.093 1.00 93.62 415 ILE A O 1
ATOM 3285 N N . PRO A 1 416 ? 2.928 3.112 -32.234 1.00 82.44 416 PRO A N 1
ATOM 3286 C CA . PRO A 1 416 ? 1.517 3.415 -32.026 1.00 82.44 416 PRO A CA 1
ATOM 3287 C C . PRO A 1 416 ? 0.828 2.270 -31.281 1.00 82.44 416 PRO A C 1
ATOM 3289 O O . PRO A 1 416 ? 0.711 1.146 -31.780 1.00 82.44 416 PRO A O 1
ATOM 3292 N N . GLY A 1 417 ? 0.369 2.550 -30.058 1.00 82.31 417 GLY A N 1
ATOM 3293 C CA . GLY A 1 417 ? -0.209 1.537 -29.179 1.00 82.31 417 GLY A CA 1
ATOM 3294 C C . GLY A 1 417 ? 0.780 0.397 -28.909 1.00 82.31 417 GLY A C 1
ATOM 3295 O O . GLY A 1 417 ? 1.751 0.583 -28.188 1.00 82.31 417 GLY A O 1
ATOM 3296 N N . LYS A 1 418 ? 0.529 -0.786 -29.486 1.00 84.75 418 LYS A N 1
ATOM 3297 C CA . LYS A 1 418 ? 1.399 -1.982 -29.372 1.00 84.75 418 LYS A CA 1
ATOM 3298 C C . LYS A 1 418 ? 1.988 -2.425 -30.710 1.00 84.75 418 LYS A C 1
ATOM 3300 O O . LYS A 1 418 ? 2.538 -3.518 -30.823 1.00 84.75 418 LYS A O 1
ATOM 3305 N N . GLN A 1 419 ? 1.808 -1.634 -31.764 1.00 84.81 419 GLN A N 1
ATOM 3306 C CA . GLN A 1 419 ? 2.146 -2.044 -33.121 1.00 84.81 419 GLN A CA 1
ATOM 3307 C C . GLN A 1 419 ? 3.629 -1.781 -33.407 1.00 84.81 419 GLN A C 1
ATOM 3309 O O . GLN A 1 419 ? 3.980 -0.854 -34.131 1.00 84.81 419 GLN A O 1
ATOM 3314 N N . ILE A 1 420 ? 4.513 -2.594 -32.818 1.00 93.25 420 ILE A N 1
ATOM 3315 C CA . ILE A 1 420 ? 5.974 -2.387 -32.848 1.00 93.25 420 ILE A CA 1
ATOM 3316 C C . ILE A 1 420 ? 6.518 -2.239 -34.279 1.00 93.25 420 ILE A C 1
ATOM 3318 O O . ILE A 1 420 ? 7.422 -1.443 -34.513 1.00 93.25 420 ILE A O 1
ATOM 3322 N N . SER A 1 421 ? 5.933 -2.944 -35.253 1.00 90.75 421 SER A N 1
ATOM 3323 C CA . SER A 1 421 ? 6.322 -2.869 -36.669 1.00 90.75 421 SER A CA 1
ATOM 3324 C C . SER A 1 421 ? 6.105 -1.498 -37.322 1.00 90.75 421 SER A C 1
ATOM 3326 O O . SER A 1 421 ? 6.667 -1.252 -38.383 1.00 90.75 421 SER A O 1
ATOM 3328 N N . TYR A 1 422 ? 5.285 -0.630 -36.724 1.00 87.62 422 TYR A N 1
ATOM 3329 C CA . TYR A 1 422 ? 5.032 0.735 -37.196 1.00 87.62 422 TYR A CA 1
ATOM 3330 C C . TYR A 1 422 ? 5.904 1.781 -36.488 1.00 87.62 422 TYR A C 1
ATOM 3332 O O . TYR A 1 422 ? 5.840 2.955 -36.840 1.00 87.62 422 TYR A O 1
ATOM 3340 N N . GLY A 1 423 ? 6.701 1.375 -35.495 1.00 91.94 423 GLY A N 1
ATOM 3341 C CA . GLY A 1 423 ? 7.633 2.264 -34.811 1.00 91.94 423 GLY A CA 1
ATOM 3342 C C . GLY A 1 423 ? 8.912 2.521 -35.613 1.00 91.94 423 GLY A C 1
ATOM 3343 O O . GLY A 1 423 ? 9.276 1.785 -36.533 1.00 91.94 423 GLY A O 1
ATOM 3344 N N . ASN A 1 424 ? 9.640 3.563 -35.227 1.00 96.44 424 ASN A N 1
ATOM 3345 C CA . ASN A 1 424 ? 10.961 3.874 -35.753 1.00 96.44 424 ASN A CA 1
ATOM 3346 C C . ASN A 1 424 ? 12.011 2.977 -35.083 1.00 96.44 424 ASN A C 1
ATOM 3348 O O . ASN A 1 424 ? 12.299 3.115 -33.895 1.00 96.44 424 ASN A O 1
ATOM 3352 N N . ILE A 1 425 ? 12.597 2.055 -35.846 1.00 97.06 425 ILE A N 1
ATOM 3353 C CA . ILE A 1 425 ? 13.639 1.146 -35.351 1.00 97.06 425 ILE A CA 1
ATOM 3354 C C . ILE A 1 425 ? 14.970 1.898 -35.269 1.00 97.06 425 ILE A C 1
ATOM 3356 O O . ILE A 1 425 ? 15.567 2.214 -36.299 1.00 97.06 425 ILE A O 1
ATOM 3360 N N . ILE A 1 426 ? 15.446 2.134 -34.047 1.00 96.06 426 ILE A N 1
ATOM 3361 C CA . ILE A 1 426 ? 16.751 2.754 -33.777 1.00 96.06 426 ILE A CA 1
ATOM 3362 C C . ILE A 1 426 ? 17.842 1.689 -33.727 1.00 96.06 426 ILE A C 1
ATOM 3364 O O . ILE A 1 426 ? 18.942 1.895 -34.228 1.00 96.06 426 ILE A O 1
ATOM 3368 N N . ALA A 1 427 ? 17.519 0.527 -33.159 1.00 96.38 427 ALA A N 1
ATOM 3369 C CA . ALA A 1 427 ? 18.360 -0.656 -33.203 1.00 96.38 427 ALA A CA 1
ATOM 3370 C C . ALA A 1 427 ? 17.477 -1.893 -33.332 1.00 96.38 427 ALA A C 1
ATOM 3372 O O . ALA A 1 427 ? 16.607 -2.130 -32.495 1.00 96.38 427 ALA A O 1
ATOM 3373 N N . GLY A 1 428 ? 17.695 -2.675 -34.386 1.00 96.56 428 GLY A N 1
ATOM 3374 C CA . GLY A 1 428 ? 17.003 -3.934 -34.632 1.00 96.56 428 GLY A CA 1
ATOM 3375 C C . GLY A 1 428 ? 17.287 -4.962 -33.541 1.00 96.56 428 GLY A C 1
ATOM 3376 O O . GLY A 1 428 ? 18.312 -4.883 -32.857 1.00 96.56 428 GLY A O 1
ATOM 3377 N N . PHE A 1 429 ? 16.363 -5.911 -33.390 1.00 97.19 429 PHE A N 1
ATOM 3378 C CA . PHE A 1 429 ? 16.465 -6.973 -32.398 1.00 97.19 429 PHE A CA 1
ATOM 3379 C C . PHE A 1 429 ? 17.688 -7.860 -32.659 1.00 97.19 429 PHE A C 1
ATOM 3381 O O . PHE A 1 429 ? 17.859 -8.397 -33.754 1.00 97.19 429 PHE A O 1
ATOM 3388 N N . VAL A 1 430 ? 18.498 -8.052 -31.622 1.00 96.31 430 VAL A N 1
ATOM 3389 C CA . VAL A 1 430 ? 19.565 -9.050 -31.549 1.00 96.31 430 VAL A CA 1
ATOM 3390 C C . VAL A 1 430 ? 19.286 -9.934 -30.340 1.00 96.31 430 VAL A C 1
ATOM 3392 O O . VAL A 1 430 ? 19.107 -9.434 -29.229 1.00 96.31 430 VAL A O 1
ATOM 3395 N N . GLY A 1 431 ? 19.244 -11.249 -30.547 1.00 95.19 431 GLY A N 1
ATOM 3396 C CA . GLY A 1 431 ? 18.981 -12.205 -29.474 1.00 95.19 431 GLY A CA 1
ATOM 3397 C C . GLY A 1 431 ? 20.042 -12.143 -28.361 1.00 95.19 431 GLY A C 1
ATOM 3398 O O . GLY A 1 431 ? 21.226 -11.983 -28.666 1.00 95.19 431 GLY A O 1
ATOM 3399 N N . PRO A 1 432 ? 19.650 -12.267 -27.081 1.00 95.56 432 PRO A N 1
ATOM 3400 C CA . PRO A 1 432 ? 20.564 -12.509 -25.968 1.00 95.56 432 PRO A CA 1
ATOM 3401 C C . PRO A 1 432 ? 21.550 -13.649 -26.253 1.00 95.56 432 PRO A C 1
ATOM 3403 O O . PRO A 1 432 ? 21.145 -14.792 -26.470 1.00 95.56 432 PRO A O 1
ATOM 3406 N N . ALA A 1 433 ? 22.844 -13.339 -26.243 1.00 93.06 433 ALA A N 1
ATOM 3407 C CA . ALA A 1 433 ? 23.915 -14.283 -26.556 1.00 93.06 433 ALA A CA 1
ATOM 3408 C C . ALA A 1 433 ? 25.176 -13.949 -25.735 1.00 93.06 433 ALA A C 1
ATOM 3410 O O . ALA A 1 433 ? 26.168 -13.481 -26.299 1.00 93.06 433 ALA A O 1
ATOM 3411 N N . PRO A 1 434 ? 25.138 -14.137 -24.401 1.00 92.81 434 PRO A N 1
ATOM 3412 C CA . PRO A 1 434 ? 26.288 -13.854 -23.553 1.00 92.81 434 PRO A CA 1
ATOM 3413 C C . PRO A 1 434 ? 27.483 -14.743 -23.943 1.00 92.81 434 PRO A C 1
ATOM 3415 O O . PRO A 1 434 ? 27.277 -15.904 -24.326 1.00 92.81 434 PRO A O 1
ATOM 3418 N N . PRO A 1 435 ? 28.729 -14.238 -23.868 1.00 91.56 435 PRO A N 1
ATOM 3419 C CA . PRO A 1 435 ? 29.901 -15.028 -24.226 1.00 91.56 435 PRO A CA 1
ATOM 3420 C C . PRO A 1 435 ? 30.076 -16.274 -23.345 1.00 91.56 435 PRO A C 1
ATOM 3422 O O . PRO A 1 435 ? 29.657 -16.340 -22.190 1.00 91.56 435 PRO A O 1
ATOM 3425 N N . VAL A 1 436 ? 30.736 -17.300 -23.884 1.00 90.44 436 VAL A N 1
ATOM 3426 C CA . VAL A 1 436 ? 30.991 -18.532 -23.126 1.00 90.44 436 VAL A CA 1
ATOM 3427 C C . VAL A 1 436 ? 31.866 -18.221 -21.908 1.00 90.44 436 VAL A C 1
ATOM 3429 O O . VAL A 1 436 ? 32.923 -17.611 -22.036 1.00 90.44 436 VAL A O 1
ATOM 3432 N N . GLY A 1 437 ? 31.435 -18.675 -20.729 1.00 89.12 437 GLY A N 1
ATOM 3433 C CA . GLY A 1 437 ? 32.182 -18.523 -19.477 1.00 89.12 437 GLY A CA 1
ATOM 3434 C C . GLY A 1 437 ? 31.913 -17.229 -18.700 1.00 89.12 437 GLY A C 1
ATOM 3435 O O . GLY A 1 437 ? 32.473 -17.075 -17.620 1.00 89.12 437 GLY A O 1
ATOM 3436 N N . THR A 1 438 ? 31.043 -16.332 -19.181 1.00 92.25 438 THR A N 1
ATOM 3437 C CA . THR A 1 438 ? 30.737 -15.053 -18.499 1.00 92.25 438 THR A CA 1
ATOM 3438 C C . THR A 1 438 ? 29.582 -15.143 -17.501 1.00 92.25 438 THR A C 1
ATOM 3440 O O . THR A 1 438 ? 29.318 -14.202 -16.752 1.00 92.25 438 THR A O 1
ATOM 3443 N N . GLY A 1 439 ? 28.927 -16.305 -17.442 1.00 90.12 439 GLY A N 1
ATOM 3444 C CA . GLY A 1 439 ? 27.818 -16.582 -16.537 1.00 90.12 439 GLY A CA 1
ATOM 3445 C C . GLY A 1 439 ? 26.474 -16.084 -17.069 1.00 90.12 439 GLY A C 1
ATOM 3446 O O . GLY A 1 439 ? 26.252 -15.987 -18.273 1.00 90.12 439 GLY A O 1
ATOM 3447 N N . VAL A 1 440 ? 25.540 -15.831 -16.152 1.00 91.19 440 VAL A N 1
ATOM 3448 C CA . VAL A 1 440 ? 24.188 -15.362 -16.484 1.00 91.19 440 VAL A CA 1
ATOM 3449 C C . VAL A 1 440 ? 24.187 -13.841 -16.592 1.00 91.19 440 VAL A C 1
ATOM 3451 O O . VAL A 1 440 ? 24.637 -13.165 -15.670 1.00 91.19 440 VAL A O 1
ATOM 3454 N N . HIS A 1 441 ? 23.637 -13.332 -17.693 1.00 93.44 441 HIS A N 1
ATOM 3455 C CA . HIS A 1 441 ? 23.427 -11.905 -17.930 1.00 93.44 441 HIS A CA 1
ATOM 3456 C C . HIS A 1 441 ? 21.972 -11.502 -17.659 1.00 93.44 441 HIS A C 1
ATOM 3458 O O . HIS A 1 441 ? 21.038 -12.274 -17.902 1.00 93.44 441 HIS A O 1
ATOM 3464 N N . ARG A 1 442 ? 21.781 -10.271 -17.186 1.00 93.12 442 ARG A N 1
ATOM 3465 C CA . ARG A 1 442 ? 20.490 -9.610 -16.991 1.00 93.12 442 ARG A CA 1
ATOM 3466 C C . ARG A 1 442 ? 20.087 -8.878 -18.271 1.00 93.12 442 ARG A C 1
ATOM 3468 O O . ARG A 1 442 ? 20.697 -7.877 -18.640 1.00 93.12 442 ARG A O 1
ATOM 3475 N N . TYR A 1 443 ? 19.010 -9.350 -18.895 1.00 94.00 443 TYR A N 1
ATOM 3476 C CA . TYR A 1 443 ? 18.360 -8.689 -20.025 1.00 94.00 443 TYR A CA 1
ATOM 3477 C C . TYR A 1 443 ? 17.046 -8.059 -19.569 1.00 94.00 443 TYR A C 1
ATOM 3479 O O . TYR A 1 443 ? 16.184 -8.754 -19.029 1.00 94.00 443 TYR A O 1
ATOM 3487 N N . VAL A 1 444 ? 16.882 -6.755 -19.786 1.00 92.19 444 VAL A N 1
ATOM 3488 C CA . VAL A 1 444 ? 15.727 -5.996 -19.285 1.00 92.19 444 VAL A CA 1
ATOM 3489 C C . VAL A 1 444 ? 14.935 -5.410 -20.444 1.00 92.19 444 VAL A C 1
ATOM 3491 O O . VAL A 1 444 ? 15.490 -4.702 -21.282 1.00 92.19 444 VAL A O 1
ATOM 3494 N N . PHE A 1 445 ? 13.632 -5.702 -20.476 1.00 94.25 445 PHE A N 1
ATOM 3495 C CA . PHE A 1 445 ? 12.675 -5.028 -21.350 1.00 94.25 445 PHE A CA 1
ATOM 3496 C C . PHE A 1 445 ? 12.101 -3.808 -20.632 1.00 94.25 445 PHE A C 1
ATOM 3498 O O . PHE A 1 445 ? 11.583 -3.935 -19.522 1.00 94.25 445 PHE A O 1
ATOM 3505 N N . LEU A 1 446 ? 12.152 -2.648 -21.279 1.00 91.81 446 LEU A N 1
ATOM 3506 C CA . LEU A 1 446 ? 11.599 -1.395 -20.772 1.00 91.81 446 LEU A CA 1
ATOM 3507 C C . LEU A 1 446 ? 10.673 -0.789 -21.822 1.00 91.81 446 LEU A C 1
ATOM 3509 O O . LEU A 1 446 ? 11.020 -0.734 -23.001 1.00 91.81 446 LEU A O 1
ATOM 3513 N N . VAL A 1 447 ? 9.495 -0.336 -21.393 1.00 92.56 447 VAL A N 1
ATOM 3514 C CA . VAL A 1 447 ? 8.535 0.371 -22.246 1.00 92.56 447 VAL A CA 1
ATOM 3515 C C . VAL A 1 447 ? 8.178 1.696 -21.592 1.00 92.56 447 VAL A C 1
ATOM 3517 O O . VAL A 1 447 ? 7.771 1.728 -20.434 1.00 92.56 447 VAL A O 1
ATOM 3520 N N . TYR A 1 448 ? 8.300 2.775 -22.357 1.00 89.44 448 TYR A N 1
ATOM 3521 C CA . TYR A 1 448 ? 7.986 4.131 -21.929 1.00 89.44 448 TYR A CA 1
ATOM 3522 C C . TYR A 1 448 ? 6.830 4.678 -22.758 1.00 89.44 448 TYR A C 1
ATOM 3524 O O . TYR A 1 448 ? 6.870 4.622 -23.986 1.00 89.44 448 TYR A O 1
ATOM 3532 N N . GLU A 1 449 ? 5.816 5.239 -22.103 1.00 87.25 449 GLU A N 1
ATOM 3533 C CA . GLU A 1 449 ? 4.805 6.054 -22.778 1.00 87.25 449 GLU A CA 1
ATOM 3534 C C . GLU A 1 449 ? 5.402 7.424 -23.135 1.00 87.25 449 GLU A C 1
ATOM 3536 O O . GLU A 1 449 ? 6.007 8.089 -22.294 1.00 87.25 449 GLU A O 1
ATOM 3541 N N . GLN A 1 450 ? 5.213 7.865 -24.377 1.00 84.62 450 GLN A N 1
ATOM 3542 C CA . GLN A 1 450 ? 5.658 9.168 -24.865 1.00 84.62 450 GLN A CA 1
ATOM 3543 C C . GLN A 1 450 ? 4.564 10.217 -24.638 1.00 84.62 450 GLN A C 1
ATOM 3545 O O . GLN A 1 450 ? 3.673 10.408 -25.471 1.00 84.62 450 GLN A O 1
ATOM 3550 N N . LYS A 1 451 ? 4.634 10.929 -23.509 1.00 78.88 451 LYS A N 1
ATOM 3551 C CA . LYS A 1 451 ? 3.630 11.938 -23.112 1.00 78.88 451 LYS A CA 1
ATOM 3552 C C . LYS A 1 451 ? 3.561 13.137 -24.067 1.00 78.88 451 LYS A C 1
ATOM 3554 O O . LYS A 1 451 ? 2.518 13.766 -24.213 1.00 78.88 451 LYS A O 1
ATOM 3559 N N . GLN A 1 452 ? 4.666 13.425 -24.739 1.00 72.62 452 GLN A N 1
ATOM 3560 C CA . GLN A 1 452 ? 4.857 14.489 -25.723 1.00 72.62 452 GLN A CA 1
ATOM 3561 C C . GLN A 1 452 ? 4.358 14.115 -27.127 1.00 72.62 452 GLN A C 1
ATOM 3563 O O . GLN A 1 452 ? 4.389 14.951 -28.027 1.00 72.62 452 GLN A O 1
ATOM 3568 N N . GLY A 1 453 ? 3.877 12.884 -27.324 1.00 76.88 453 GLY A N 1
ATOM 3569 C CA . GLY A 1 453 ? 3.494 12.388 -28.640 1.00 76.88 453 GLY A CA 1
ATOM 3570 C C . GLY A 1 453 ? 4.712 11.968 -29.458 1.00 76.88 453 GLY A C 1
ATOM 3571 O O . GLY A 1 453 ? 5.607 11.306 -28.935 1.00 76.88 453 GLY A O 1
ATOM 3572 N N . TYR A 1 454 ? 4.707 12.283 -30.756 1.00 82.12 454 TYR A N 1
ATOM 3573 C CA . TYR A 1 454 ? 5.766 11.870 -31.677 1.00 82.12 454 TYR A CA 1
ATOM 3574 C C . TYR A 1 454 ? 7.070 12.600 -31.356 1.00 82.12 454 TYR A C 1
ATOM 3576 O O . TYR A 1 454 ? 7.079 13.814 -31.158 1.00 82.12 454 TYR A O 1
ATOM 3584 N N . ILE A 1 455 ? 8.164 11.849 -31.315 1.00 86.00 455 ILE A N 1
ATOM 3585 C CA . ILE A 1 455 ? 9.508 12.341 -31.026 1.00 86.00 455 ILE A CA 1
ATOM 3586 C C . ILE A 1 455 ? 10.349 12.104 -32.270 1.00 86.00 455 ILE A C 1
ATOM 3588 O O . ILE A 1 455 ? 10.357 10.990 -32.786 1.00 86.00 455 ILE A O 1
ATOM 3592 N N . GLU A 1 456 ? 11.079 13.113 -32.740 1.00 89.75 456 GLU A N 1
ATOM 3593 C CA . GLU A 1 456 ? 12.003 12.906 -33.856 1.00 89.75 456 GLU A CA 1
ATOM 3594 C C . GLU A 1 456 ? 13.073 11.868 -33.468 1.00 89.75 456 GLU A C 1
ATOM 3596 O O . GLU A 1 456 ? 13.846 12.109 -32.531 1.00 89.75 456 GLU A O 1
ATOM 3601 N N . PRO A 1 457 ? 13.102 10.694 -34.129 1.00 91.75 457 PRO A N 1
ATOM 3602 C CA . PRO A 1 457 ? 13.994 9.616 -33.742 1.00 91.75 457 PRO A CA 1
ATOM 3603 C C . PRO A 1 457 ? 15.440 9.932 -34.152 1.00 91.75 457 PRO A C 1
ATOM 3605 O O . PRO A 1 457 ? 15.667 10.533 -35.207 1.00 91.75 457 PRO A O 1
ATOM 3608 N N . PRO A 1 458 ? 16.446 9.478 -33.384 1.00 92.44 458 PRO A N 1
ATOM 3609 C CA . PRO A 1 458 ? 17.820 9.490 -33.864 1.00 92.44 458 PRO A CA 1
ATOM 3610 C C . PRO A 1 458 ? 17.981 8.563 -35.084 1.00 92.44 458 PRO A C 1
ATOM 3612 O O . PRO A 1 458 ? 17.149 7.678 -35.319 1.00 92.44 458 PRO A O 1
ATOM 3615 N N . PRO A 1 459 ? 19.063 8.719 -35.866 1.00 93.50 459 PRO A N 1
ATOM 3616 C CA . PRO A 1 459 ? 19.387 7.779 -36.930 1.00 93.50 459 PRO A CA 1
ATOM 3617 C C . PRO A 1 459 ? 19.503 6.351 -36.393 1.00 93.50 459 PRO A C 1
ATOM 3619 O O . PRO A 1 459 ? 20.009 6.122 -35.293 1.00 93.50 459 PRO A O 1
ATOM 3622 N N . ARG A 1 460 ? 19.064 5.382 -37.197 1.00 94.50 460 ARG A N 1
ATOM 3623 C CA . ARG A 1 460 ? 19.239 3.963 -36.887 1.00 94.50 460 ARG A CA 1
ATOM 3624 C C . ARG A 1 460 ? 20.729 3.626 -36.791 1.00 94.50 460 ARG A C 1
ATOM 3626 O O . ARG A 1 460 ? 21.474 3.880 -37.735 1.00 94.50 460 ARG A O 1
ATOM 3633 N N . ASP A 1 461 ? 21.126 3.003 -35.686 1.00 91.88 461 ASP A N 1
ATOM 3634 C CA . ASP A 1 461 ? 22.485 2.526 -35.433 1.00 91.88 461 ASP A CA 1
ATOM 3635 C C . ASP A 1 461 ? 22.454 1.096 -34.874 1.00 91.88 461 ASP A C 1
ATOM 3637 O O . ASP A 1 461 ? 22.260 0.848 -33.675 1.00 91.88 461 ASP A O 1
ATOM 3641 N N . ASP A 1 462 ? 22.650 0.146 -35.788 1.00 89.81 462 ASP A N 1
ATOM 3642 C CA . ASP A 1 462 ? 22.744 -1.282 -35.489 1.00 89.81 462 ASP A CA 1
ATOM 3643 C C . ASP A 1 462 ? 24.165 -1.746 -35.144 1.00 89.81 462 ASP A C 1
ATOM 3645 O O . ASP A 1 462 ? 24.330 -2.914 -34.779 1.00 89.81 462 ASP A O 1
ATOM 3649 N N . VAL A 1 463 ? 25.171 -0.873 -35.276 1.00 87.56 463 VAL A N 1
ATOM 3650 C CA . VAL A 1 463 ? 26.590 -1.224 -35.136 1.00 87.56 463 VAL A CA 1
ATOM 3651 C C . VAL A 1 463 ? 27.091 -0.853 -33.742 1.00 87.56 463 VAL A C 1
ATOM 3653 O O . VAL A 1 463 ? 27.606 -1.716 -33.032 1.00 87.56 463 VAL A O 1
ATOM 3656 N N . ASN A 1 464 ? 26.887 0.392 -33.300 1.00 87.94 464 ASN A N 1
ATOM 3657 C CA . ASN A 1 464 ? 27.347 0.841 -31.983 1.00 87.94 464 ASN A CA 1
ATOM 3658 C C . ASN A 1 464 ? 26.270 0.583 -30.926 1.00 87.94 464 ASN A C 1
ATOM 3660 O O . ASN A 1 464 ? 25.430 1.434 -30.621 1.00 87.94 464 ASN A O 1
ATOM 3664 N N . ARG A 1 465 ? 26.281 -0.634 -30.376 1.00 89.81 465 ARG A N 1
ATOM 3665 C CA . ARG A 1 465 ? 25.306 -1.074 -29.363 1.00 89.81 465 ARG A CA 1
ATOM 3666 C C . ARG A 1 465 ? 25.786 -0.920 -27.921 1.00 89.81 465 ARG A C 1
ATOM 3668 O O . ARG A 1 465 ? 24.955 -0.999 -27.024 1.00 89.81 465 ARG A O 1
ATOM 3675 N N . HIS A 1 466 ? 27.087 -0.742 -27.704 1.00 86.69 466 HIS A N 1
ATOM 3676 C CA . HIS A 1 466 ? 27.707 -0.630 -26.378 1.00 86.69 466 HIS A CA 1
ATOM 3677 C C . HIS A 1 466 ? 27.585 0.786 -25.799 1.00 86.69 466 HIS A C 1
ATOM 3679 O O . HIS A 1 466 ? 27.322 1.733 -26.539 1.00 86.69 466 HIS A O 1
ATOM 3685 N N . ASN A 1 467 ? 27.823 0.925 -24.489 1.00 75.25 467 ASN A N 1
ATOM 3686 C CA . ASN A 1 467 ? 27.832 2.203 -23.760 1.00 75.25 467 ASN A CA 1
ATOM 3687 C C . ASN A 1 467 ? 26.532 3.015 -23.910 1.00 75.25 467 ASN A C 1
ATOM 3689 O O . ASN A 1 467 ? 26.550 4.244 -23.890 1.00 75.25 467 ASN A O 1
ATOM 3693 N N . PHE A 1 468 ? 25.397 2.342 -24.092 1.00 84.94 468 PHE A N 1
ATOM 3694 C CA . PHE A 1 468 ? 24.101 2.998 -24.202 1.00 84.94 468 PHE A CA 1
ATOM 3695 C C . PHE A 1 468 ? 23.520 3.225 -22.805 1.00 84.94 468 PHE A C 1
ATOM 3697 O O . PHE A 1 468 ? 23.179 2.276 -22.121 1.00 84.94 468 PHE A O 1
ATOM 3704 N N . SER A 1 469 ? 23.365 4.467 -22.362 1.00 83.50 469 SER A N 1
ATOM 3705 C CA . SER A 1 469 ? 22.655 4.749 -21.110 1.00 83.50 469 SER A CA 1
ATOM 3706 C C . SER A 1 469 ? 21.159 4.878 -21.386 1.00 83.50 469 SER A C 1
ATOM 3708 O O . SER A 1 469 ? 20.729 5.793 -22.091 1.00 83.50 469 SER A O 1
ATOM 3710 N N . MET A 1 470 ? 20.359 3.947 -20.858 1.00 82.75 470 MET A N 1
ATOM 3711 C CA . MET A 1 470 ? 18.899 4.054 -20.944 1.00 82.75 470 MET A CA 1
ATOM 3712 C C . MET A 1 470 ? 18.390 5.258 -20.147 1.00 82.75 470 MET A C 1
ATOM 3714 O O . MET A 1 470 ? 17.417 5.880 -20.560 1.00 82.75 470 MET A O 1
ATOM 3718 N N . GLU A 1 471 ? 19.064 5.605 -19.052 1.00 77.00 471 GLU A N 1
ATOM 3719 C CA . GLU A 1 471 ? 18.770 6.782 -18.240 1.00 77.00 471 GLU A CA 1
ATOM 3720 C C . GLU A 1 471 ? 18.975 8.069 -19.047 1.00 77.00 471 GLU A C 1
ATOM 3722 O O . GLU A 1 471 ? 18.022 8.816 -19.262 1.00 77.00 471 GLU A O 1
ATOM 3727 N N . ASP A 1 472 ? 20.167 8.268 -19.623 1.00 83.12 472 ASP A N 1
ATOM 3728 C CA . ASP A 1 472 ? 20.452 9.448 -20.450 1.00 83.12 472 ASP A CA 1
ATOM 3729 C C . ASP A 1 472 ? 19.522 9.500 -21.660 1.00 83.12 472 ASP A C 1
ATOM 3731 O O . ASP A 1 472 ? 19.062 10.567 -22.061 1.00 83.12 472 ASP A O 1
ATOM 3735 N N . PHE A 1 473 ? 19.225 8.345 -22.262 1.00 86.75 473 PHE A N 1
ATOM 3736 C CA . PHE A 1 473 ? 18.290 8.267 -23.376 1.00 86.75 473 PHE A CA 1
ATOM 3737 C C . PHE A 1 473 ? 16.878 8.679 -22.951 1.00 86.75 473 PHE A C 1
ATOM 3739 O O . PHE A 1 473 ? 16.243 9.484 -23.633 1.00 86.75 473 PHE A O 1
ATOM 3746 N N . ALA A 1 474 ? 16.384 8.166 -21.824 1.00 83.69 474 ALA A N 1
ATOM 3747 C CA . ALA A 1 474 ? 15.083 8.542 -21.293 1.00 83.69 474 ALA A CA 1
ATOM 3748 C C . ALA A 1 474 ? 15.033 10.037 -20.958 1.00 83.69 474 ALA A C 1
ATOM 3750 O O . ALA A 1 474 ? 14.087 10.703 -21.366 1.00 83.69 474 ALA A O 1
ATOM 3751 N N . THR A 1 475 ? 16.070 10.591 -20.335 1.00 80.56 475 THR A N 1
ATOM 3752 C CA . THR A 1 475 ? 16.172 12.022 -20.016 1.00 80.56 475 THR A CA 1
ATOM 3753 C C . THR A 1 475 ? 16.205 12.889 -21.275 1.00 80.56 475 THR A C 1
ATOM 3755 O O . THR A 1 475 ? 15.379 13.793 -21.428 1.00 80.56 475 THR A O 1
ATOM 3758 N N . ASN A 1 476 ? 17.082 12.572 -22.232 1.00 83.44 476 ASN A N 1
ATOM 3759 C CA . ASN A 1 476 ? 17.243 13.322 -23.484 1.00 83.44 476 ASN A CA 1
ATOM 3760 C C . ASN A 1 476 ? 15.957 13.377 -24.314 1.00 83.44 476 ASN A C 1
ATOM 3762 O O . ASN A 1 476 ? 15.686 14.379 -24.976 1.00 83.44 476 ASN A O 1
ATOM 3766 N N . TYR A 1 477 ? 15.160 12.308 -24.272 1.00 82.88 477 TYR A N 1
ATOM 3767 C CA . TYR A 1 477 ? 13.901 12.210 -25.006 1.00 82.88 477 TYR A CA 1
ATOM 3768 C C . TYR A 1 477 ? 12.660 12.390 -24.124 1.00 82.88 477 TYR A C 1
ATOM 3770 O O . TYR A 1 477 ? 11.548 12.222 -24.623 1.00 82.88 477 TYR A O 1
ATOM 3778 N N . THR A 1 478 ? 12.829 12.754 -22.847 1.00 79.12 478 THR A N 1
ATOM 3779 C CA . THR A 1 478 ? 11.747 12.960 -21.866 1.00 79.12 478 THR A CA 1
ATOM 3780 C C . THR A 1 478 ? 10.781 11.764 -21.804 1.00 79.12 478 THR A C 1
ATOM 3782 O O . THR A 1 478 ? 9.568 11.900 -21.969 1.00 79.12 478 THR A O 1
ATOM 3785 N N . LEU A 1 479 ? 11.320 10.553 -21.666 1.00 80.06 479 LEU A N 1
ATOM 3786 C CA . LEU A 1 479 ? 10.562 9.304 -21.607 1.00 80.06 479 LEU A CA 1
ATOM 3787 C C . LEU A 1 479 ? 10.235 8.929 -20.154 1.00 80.06 479 LEU A C 1
ATOM 3789 O O . LEU A 1 479 ? 11.119 8.924 -19.304 1.00 80.06 479 LEU A O 1
ATOM 3793 N N . GLY A 1 480 ? 8.990 8.511 -19.897 1.00 63.66 480 GLY A N 1
ATOM 3794 C CA . GLY A 1 480 ? 8.554 8.013 -18.584 1.00 63.66 480 GLY A CA 1
ATOM 3795 C C . GLY A 1 480 ? 7.973 9.077 -17.651 1.00 63.66 480 GLY A C 1
ATOM 3796 O O . GLY A 1 480 ? 7.870 10.251 -17.997 1.00 63.66 480 GLY A O 1
ATOM 3797 N N . GLU A 1 481 ? 7.532 8.637 -16.469 1.00 56.00 481 GLU A N 1
ATOM 3798 C CA . GLU A 1 481 ? 7.185 9.552 -15.376 1.00 56.00 481 GLU A CA 1
ATOM 3799 C C . GLU A 1 481 ? 8.493 10.074 -14.745 1.00 56.00 481 GLU A C 1
ATOM 3801 O O . GLU A 1 481 ? 9.448 9.303 -14.643 1.00 56.00 481 GLU A O 1
ATOM 3806 N N . PRO A 1 482 ? 8.564 11.349 -14.330 1.00 46.25 482 PRO A N 1
ATOM 3807 C CA . PRO A 1 482 ? 9.805 11.958 -13.853 1.00 46.25 482 PRO A CA 1
ATOM 3808 C C . PRO A 1 482 ? 10.437 11.182 -12.682 1.00 46.25 482 PRO A C 1
ATOM 3810 O O . PRO A 1 482 ? 9.732 10.781 -11.749 1.00 46.25 482 PRO A O 1
ATOM 3813 N N . GLN A 1 483 ? 11.767 11.000 -12.739 1.00 50.56 483 GLN A N 1
ATOM 3814 C CA . GLN A 1 483 ? 12.634 10.291 -11.771 1.00 50.56 483 GLN A CA 1
ATOM 3815 C C . GLN A 1 483 ? 12.487 10.792 -10.323 1.00 50.56 483 GLN A C 1
ATOM 3817 O O . GLN A 1 483 ? 12.810 10.097 -9.362 1.00 50.56 483 GLN A O 1
ATOM 3822 N N . ASP A 1 484 ? 11.894 11.967 -10.157 1.00 57.06 484 ASP A N 1
ATOM 3823 C CA . ASP A 1 484 ? 11.797 12.723 -8.916 1.00 57.06 484 ASP A CA 1
ATOM 3824 C C . ASP A 1 484 ? 10.784 12.178 -7.919 1.00 57.06 484 ASP A C 1
ATOM 3826 O O . ASP A 1 484 ? 10.508 12.841 -6.927 1.00 57.06 484 ASP A O 1
ATOM 3830 N N . LYS A 1 485 ? 10.186 11.005 -8.173 1.00 65.00 485 LYS A N 1
ATOM 3831 C CA . LYS A 1 485 ? 9.259 10.291 -7.269 1.00 65.00 485 LYS A CA 1
ATOM 3832 C C . LYS A 1 485 ? 8.142 11.156 -6.676 1.00 65.00 485 LYS A C 1
ATOM 3834 O O . LYS A 1 485 ? 7.542 10.789 -5.672 1.00 65.00 485 LYS A O 1
ATOM 3839 N N . ILE A 1 486 ? 7.784 12.260 -7.339 1.00 71.75 486 ILE A N 1
ATOM 3840 C CA . ILE A 1 486 ? 6.751 13.209 -6.890 1.00 71.75 486 ILE A CA 1
ATOM 3841 C C . ILE A 1 486 ? 5.455 12.480 -6.512 1.00 71.75 486 ILE A C 1
ATOM 3843 O O . ILE A 1 486 ? 4.776 12.867 -5.564 1.00 71.75 486 ILE A O 1
ATOM 3847 N N . VAL A 1 487 ? 5.149 11.388 -7.219 1.00 62.72 487 VAL A N 1
ATOM 3848 C CA . VAL A 1 487 ? 4.143 10.395 -6.834 1.00 62.72 487 VAL A CA 1
ATOM 3849 C C . VAL A 1 487 ? 4.855 9.060 -6.553 1.00 62.72 487 VAL A C 1
ATOM 3851 O O . VAL A 1 487 ? 5.379 8.471 -7.506 1.00 62.72 487 VAL A O 1
ATOM 3854 N N . PRO A 1 488 ? 4.833 8.522 -5.318 1.00 55.44 488 PRO A N 1
ATOM 3855 C CA . PRO A 1 488 ? 3.968 8.908 -4.201 1.00 55.44 488 PRO A CA 1
ATOM 3856 C C . PRO A 1 488 ? 4.578 9.891 -3.181 1.00 55.44 488 PRO A C 1
ATOM 3858 O O . PRO A 1 488 ? 3.891 10.215 -2.218 1.00 55.44 488 PRO A O 1
ATOM 3861 N N . ASP A 1 489 ? 5.829 10.341 -3.332 1.00 69.12 489 ASP A N 1
ATOM 3862 C CA . ASP A 1 489 ? 6.558 11.017 -2.241 1.00 69.12 489 ASP A CA 1
ATOM 3863 C C . ASP A 1 489 ? 5.885 12.312 -1.763 1.00 69.12 489 ASP A C 1
ATOM 3865 O O . ASP A 1 489 ? 5.891 12.619 -0.571 1.00 69.12 489 ASP A O 1
ATOM 3869 N N . VAL A 1 490 ? 5.311 13.079 -2.693 1.00 77.44 490 VAL A N 1
ATOM 3870 C CA . VAL A 1 490 ? 4.699 14.392 -2.428 1.00 77.44 490 VAL A CA 1
ATOM 3871 C C . VAL A 1 490 ? 3.195 14.377 -2.707 1.00 77.44 490 VAL A C 1
ATOM 3873 O O . VAL A 1 490 ? 2.430 15.094 -2.059 1.00 77.44 490 VAL A O 1
ATOM 3876 N N . LEU A 1 491 ? 2.754 13.577 -3.682 1.00 75.25 491 LEU A N 1
ATOM 3877 C CA . LEU A 1 491 ? 1.375 13.497 -4.160 1.00 75.25 491 LEU A CA 1
ATOM 3878 C C . LEU A 1 491 ? 0.873 12.047 -4.186 1.00 75.25 491 LEU A C 1
ATOM 3880 O O . LEU A 1 491 ? 1.527 11.167 -4.733 1.00 75.25 491 LEU A O 1
ATOM 3884 N N . ASP A 1 492 ? -0.364 11.822 -3.737 1.00 69.94 492 ASP A N 1
ATOM 3885 C CA . ASP A 1 492 ? -1.004 10.492 -3.739 1.00 69.94 492 ASP A CA 1
ATOM 3886 C C . ASP A 1 492 ? -1.443 10.005 -5.138 1.00 69.94 492 ASP A C 1
ATOM 3888 O O . ASP A 1 492 ? -1.842 8.852 -5.313 1.00 69.94 492 ASP A O 1
ATOM 3892 N N . ALA A 1 493 ? -1.442 10.883 -6.146 1.00 62.91 493 ALA A N 1
ATOM 3893 C CA . ALA A 1 493 ? -1.854 10.567 -7.512 1.00 62.91 493 ALA A CA 1
ATOM 3894 C C . ALA A 1 493 ? -1.232 11.536 -8.526 1.00 62.91 493 ALA A C 1
ATOM 3896 O O . ALA A 1 493 ? -1.008 12.706 -8.216 1.00 62.91 493 ALA A O 1
ATOM 3897 N N . CYS A 1 494 ? -1.023 11.072 -9.762 1.00 61.81 494 CYS A N 1
ATOM 3898 C CA . CYS A 1 494 ? -0.540 11.926 -10.847 1.00 61.81 494 CYS A CA 1
ATOM 3899 C C . CYS A 1 494 ? -1.578 13.017 -11.193 1.00 61.81 494 CYS A C 1
ATOM 3901 O O . CYS A 1 494 ? -2.765 12.696 -11.350 1.00 61.81 494 CYS A O 1
ATOM 3903 N N . PRO A 1 495 ? -1.165 14.293 -11.329 1.00 75.62 495 PRO A N 1
ATOM 3904 C CA . PRO A 1 495 ? -2.037 15.352 -11.821 1.00 75.62 495 PRO A CA 1
ATOM 3905 C C . PRO A 1 495 ? -2.535 15.076 -13.243 1.00 75.62 495 PRO A C 1
ATOM 3907 O O . PRO A 1 495 ? -1.816 14.521 -14.069 1.00 75.62 495 PRO A O 1
ATOM 3910 N N . ARG A 1 496 ? -3.765 15.499 -13.551 1.00 66.75 496 ARG A N 1
ATOM 3911 C CA . ARG A 1 496 ? -4.368 15.280 -14.879 1.00 66.75 496 ARG A CA 1
ATOM 3912 C C . ARG A 1 496 ? -3.752 16.146 -15.985 1.00 66.75 496 ARG A C 1
ATOM 3914 O O . ARG A 1 496 ? -3.753 15.732 -17.140 1.00 66.75 496 ARG A O 1
ATOM 3921 N N . TYR A 1 497 ? -3.279 17.344 -15.652 1.00 68.56 497 TYR A N 1
ATOM 3922 C CA . TYR A 1 497 ? -2.690 18.295 -16.597 1.00 68.56 497 TYR A CA 1
ATOM 3923 C C . TYR A 1 497 ? -1.343 18.830 -16.097 1.00 68.56 497 TYR A C 1
ATOM 3925 O O . TYR A 1 497 ? -1.076 18.852 -14.896 1.00 68.56 497 TYR A O 1
ATOM 3933 N N . THR A 1 498 ? -0.515 19.343 -17.003 1.00 77.06 498 THR A N 1
ATOM 3934 C CA . THR A 1 498 ? 0.733 20.028 -16.636 1.00 77.06 498 THR A CA 1
ATOM 3935 C C . THR A 1 498 ? 0.483 21.521 -16.418 1.00 77.06 498 THR A C 1
ATOM 3937 O O . THR A 1 498 ? -0.132 22.176 -17.262 1.00 77.06 498 THR A O 1
ATOM 3940 N N . LEU A 1 499 ? 0.956 22.084 -15.300 1.00 84.88 499 LEU A N 1
ATOM 3941 C CA . LEU A 1 499 ? 0.905 23.536 -15.067 1.00 84.88 499 LEU A CA 1
ATOM 3942 C C . LEU A 1 499 ? 1.888 24.266 -15.981 1.00 84.88 499 LEU A C 1
ATOM 3944 O O . LEU A 1 499 ? 3.053 23.883 -16.076 1.00 84.88 499 LEU A O 1
ATOM 3948 N N . LYS A 1 500 ? 1.469 25.388 -16.570 1.00 86.81 500 LYS A N 1
ATOM 3949 C CA . LYS A 1 500 ? 2.406 26.318 -17.206 1.00 86.81 500 LYS A CA 1
ATOM 3950 C C . LYS A 1 500 ? 2.883 27.323 -16.163 1.00 86.81 500 LYS A C 1
ATOM 3952 O O . LYS A 1 500 ? 2.129 28.220 -15.796 1.00 86.81 500 LYS A O 1
ATOM 3957 N N . ILE A 1 501 ? 4.119 27.156 -15.702 1.00 94.69 501 ILE A N 1
ATOM 3958 C CA . ILE A 1 501 ? 4.777 28.040 -14.732 1.00 94.69 501 ILE A CA 1
ATOM 3959 C C . ILE A 1 501 ? 5.830 28.852 -15.480 1.00 94.69 501 ILE A C 1
ATOM 3961 O O . ILE A 1 501 ? 6.696 28.285 -16.148 1.00 94.69 501 ILE A O 1
ATOM 3965 N N . THR A 1 502 ? 5.741 30.176 -15.420 1.00 95.12 502 THR A N 1
ATOM 3966 C CA . THR A 1 502 ? 6.690 31.084 -16.074 1.00 95.12 502 THR A CA 1
ATOM 3967 C C . THR A 1 502 ? 7.109 32.171 -15.100 1.00 95.12 502 THR A C 1
ATOM 3969 O O . THR A 1 502 ? 6.271 32.928 -14.615 1.00 95.12 502 THR A O 1
ATOM 3972 N N . PHE A 1 503 ? 8.406 32.248 -14.831 1.00 95.12 503 PHE A N 1
ATOM 3973 C CA . PHE A 1 503 ? 8.997 33.255 -13.962 1.00 95.12 503 PHE A CA 1
ATOM 3974 C C . PHE A 1 503 ? 9.203 34.578 -14.715 1.00 95.12 503 PHE A C 1
ATOM 3976 O O . PHE A 1 503 ? 9.350 34.567 -15.943 1.00 95.12 503 PHE A O 1
ATOM 3983 N N . PRO A 1 504 ? 9.275 35.723 -14.012 1.00 95.38 504 PRO A N 1
ATOM 3984 C CA . PRO A 1 504 ? 9.584 37.020 -14.627 1.00 95.38 504 PRO A CA 1
ATOM 3985 C C . PRO A 1 504 ? 10.896 37.034 -15.428 1.00 95.38 504 PRO A C 1
ATOM 3987 O O . PRO A 1 504 ? 11.002 37.724 -16.441 1.00 95.38 504 PRO A O 1
ATOM 3990 N N . SER A 1 505 ? 11.856 36.185 -15.048 1.00 90.12 505 SER A N 1
ATOM 3991 C CA . SER A 1 505 ? 13.111 35.921 -15.770 1.00 90.12 505 SER A CA 1
ATOM 3992 C C . SER A 1 505 ? 12.930 35.288 -17.162 1.00 90.12 505 SER A C 1
ATOM 3994 O O . SER A 1 505 ? 13.908 35.104 -17.884 1.00 90.12 505 SER A O 1
ATOM 3996 N N . LYS A 1 506 ? 11.690 34.949 -17.553 1.00 91.44 506 LYS A N 1
ATOM 3997 C CA . LYS A 1 506 ? 11.299 34.128 -18.717 1.00 91.44 506 LYS A CA 1
ATOM 3998 C C . LYS A 1 506 ? 11.674 32.649 -18.602 1.00 91.44 506 LYS A C 1
ATOM 4000 O O . LYS A 1 506 ? 11.348 31.877 -19.506 1.00 91.44 506 LYS A O 1
ATOM 4005 N N . ALA A 1 507 ? 12.300 32.237 -17.501 1.00 87.94 507 ALA A N 1
ATOM 4006 C CA . ALA A 1 507 ? 12.473 30.829 -17.186 1.00 87.94 507 ALA A CA 1
ATOM 4007 C C . ALA A 1 507 ? 11.109 30.157 -16.962 1.00 87.94 507 ALA A C 1
ATOM 4009 O O . ALA A 1 507 ? 10.125 30.797 -16.580 1.00 87.94 507 ALA A O 1
ATOM 4010 N N . SER A 1 508 ? 11.034 28.855 -17.215 1.00 84.94 508 SER A N 1
ATOM 4011 C CA . SER A 1 508 ? 9.800 28.084 -17.049 1.00 84.94 508 SER A CA 1
ATOM 4012 C C . SER A 1 508 ? 10.102 26.721 -16.455 1.00 84.94 508 SER A C 1
ATOM 4014 O O . SER A 1 508 ? 11.138 26.138 -16.772 1.00 84.94 508 SER A O 1
ATOM 4016 N N . ALA A 1 509 ? 9.193 26.228 -15.615 1.00 83.25 509 ALA A N 1
ATOM 4017 C CA . ALA A 1 509 ? 9.269 24.866 -15.106 1.00 83.25 509 ALA A CA 1
ATOM 4018 C C . ALA A 1 509 ? 8.819 23.876 -16.190 1.00 83.25 509 ALA A C 1
ATOM 4020 O O . ALA A 1 509 ? 7.781 24.064 -16.836 1.00 83.25 509 ALA A O 1
ATOM 4021 N N . LYS A 1 510 ? 9.597 22.816 -16.372 1.00 78.25 510 LYS A N 1
ATOM 4022 C CA . LYS A 1 510 ? 9.454 21.756 -17.367 1.00 78.25 510 LYS A CA 1
ATOM 4023 C C . LYS A 1 510 ? 9.763 20.414 -16.698 1.00 78.25 510 LYS A C 1
ATOM 4025 O O . LYS A 1 510 ? 10.802 19.834 -16.980 1.00 78.25 510 LYS A O 1
ATOM 4030 N N . LEU A 1 511 ? 8.870 19.974 -15.806 1.00 72.69 511 LEU A N 1
ATOM 4031 C CA . LEU A 1 511 ? 8.865 18.653 -15.161 1.00 72.69 511 LEU A CA 1
ATOM 4032 C C . LEU A 1 511 ? 10.272 18.117 -14.838 1.00 72.69 511 LEU A C 1
ATOM 4034 O O . LEU A 1 511 ? 10.723 17.161 -15.460 1.00 72.69 511 LEU A O 1
ATOM 4038 N N . GLY A 1 512 ? 10.945 18.752 -13.875 1.00 71.81 512 GLY A N 1
ATOM 4039 C CA . GLY A 1 512 ? 12.242 18.290 -13.358 1.00 71.81 512 GLY A CA 1
ATOM 4040 C C . GLY A 1 512 ? 13.466 18.968 -13.958 1.00 71.81 512 GLY A C 1
ATOM 4041 O O . GLY A 1 512 ? 14.593 18.628 -13.613 1.00 71.81 512 GLY A O 1
ATOM 4042 N N . ASN A 1 513 ? 13.286 19.981 -14.806 1.00 78.06 513 ASN A N 1
ATOM 4043 C CA . ASN A 1 513 ? 14.414 20.816 -15.208 1.00 78.06 513 ASN A CA 1
ATOM 4044 C C . ASN A 1 513 ? 15.008 21.580 -14.010 1.00 78.06 513 ASN A C 1
ATOM 4046 O O . ASN A 1 513 ? 14.285 21.994 -13.106 1.00 78.06 513 ASN A O 1
ATOM 4050 N N . GLU A 1 514 ? 16.310 21.841 -14.047 1.00 83.31 514 GLU A N 1
ATOM 4051 C CA . GLU A 1 514 ? 16.970 22.725 -13.086 1.00 83.31 514 GLU A CA 1
ATOM 4052 C C . GLU A 1 514 ? 16.755 24.199 -13.451 1.00 83.31 514 GLU A C 1
ATOM 4054 O O . GLU A 1 514 ? 16.790 24.583 -14.626 1.00 83.31 514 GLU A O 1
ATOM 4059 N N . LEU A 1 515 ? 16.513 25.026 -12.434 1.00 86.94 515 LEU A N 1
ATOM 4060 C CA . LEU A 1 515 ? 16.414 26.478 -12.524 1.00 86.94 515 LEU A CA 1
ATOM 4061 C C . LEU A 1 515 ? 17.327 27.125 -11.476 1.00 86.94 515 LEU A C 1
ATOM 4063 O O . LEU A 1 515 ? 17.384 26.684 -10.329 1.00 86.94 515 LEU A O 1
ATOM 4067 N N . THR A 1 516 ? 18.013 28.203 -11.857 1.00 88.00 516 THR A N 1
ATOM 4068 C CA . THR A 1 516 ? 18.933 28.906 -10.949 1.00 88.00 516 THR A CA 1
ATOM 4069 C C . THR A 1 516 ? 18.175 29.769 -9.943 1.00 88.00 516 THR A C 1
ATOM 4071 O O . THR A 1 516 ? 17.064 30.230 -10.219 1.00 88.00 516 THR A O 1
ATOM 4074 N N . LEU A 1 517 ? 18.795 30.087 -8.801 1.00 87.69 517 LEU A N 1
ATOM 4075 C CA . LEU A 1 517 ? 18.172 30.920 -7.756 1.00 87.69 517 LEU A CA 1
ATOM 4076 C C . LEU A 1 517 ? 17.709 32.287 -8.278 1.00 87.69 517 LEU A C 1
ATOM 4078 O O . LEU A 1 517 ? 16.658 32.789 -7.884 1.00 87.69 517 LEU A O 1
ATOM 4082 N N . ALA A 1 518 ? 18.462 32.876 -9.211 1.00 87.50 518 ALA A N 1
ATOM 4083 C CA . ALA A 1 518 ? 18.090 34.132 -9.857 1.00 87.50 518 ALA A CA 1
ATOM 4084 C C . ALA A 1 518 ? 16.841 33.989 -10.743 1.00 87.50 518 ALA A C 1
ATOM 4086 O O . ALA A 1 518 ? 16.053 34.925 -10.860 1.00 87.50 518 ALA A O 1
ATOM 4087 N N . GLN A 1 519 ? 16.642 32.823 -11.365 1.00 91.31 519 GLN A N 1
ATOM 4088 C CA . GLN A 1 519 ? 15.486 32.562 -12.218 1.00 91.31 519 GLN A CA 1
ATOM 4089 C C . GLN A 1 519 ? 14.196 32.371 -11.419 1.00 91.31 519 GLN A C 1
ATOM 4091 O O . GLN A 1 519 ? 13.139 32.728 -11.940 1.00 91.31 519 GLN A O 1
ATOM 4096 N N . VAL A 1 520 ? 14.291 31.850 -10.189 1.00 92.50 520 VAL A N 1
ATOM 4097 C CA . VAL A 1 520 ? 13.155 31.459 -9.325 1.00 92.50 520 VAL A CA 1
ATOM 4098 C C . VAL A 1 520 ? 12.958 32.375 -8.113 1.00 92.50 520 VAL A C 1
ATOM 4100 O O . VAL A 1 520 ? 12.276 32.017 -7.150 1.00 92.50 520 VAL A O 1
ATOM 4103 N N . LYS A 1 521 ? 13.563 33.567 -8.159 1.00 90.12 521 LYS A N 1
ATOM 4104 C CA . LYS A 1 521 ? 13.517 34.560 -7.082 1.00 90.12 521 LYS A CA 1
ATOM 4105 C C . LYS A 1 521 ? 12.142 35.209 -6.919 1.00 90.12 521 LYS A C 1
ATOM 4107 O O . LYS A 1 521 ? 11.744 35.511 -5.801 1.00 90.12 521 LYS A O 1
ATOM 4112 N N . ASP A 1 522 ? 11.438 35.442 -8.019 1.00 92.62 522 ASP A N 1
ATOM 4113 C CA . ASP A 1 522 ? 10.199 36.221 -8.034 1.00 92.62 522 ASP A CA 1
ATOM 4114 C C . ASP A 1 522 ? 8.969 35.332 -8.266 1.00 92.62 522 ASP A C 1
ATOM 4116 O O . ASP A 1 522 ? 9.069 34.263 -8.873 1.00 92.62 522 ASP A O 1
ATOM 4120 N N . GLU A 1 523 ? 7.800 35.788 -7.806 1.00 95.94 523 GLU A N 1
ATOM 4121 C CA . GLU A 1 523 ? 6.536 35.051 -7.926 1.00 95.94 523 GLU A CA 1
ATOM 4122 C C . GLU A 1 523 ? 6.234 34.695 -9.400 1.00 95.94 523 GLU A C 1
ATOM 4124 O O . GLU A 1 523 ? 6.209 35.582 -10.265 1.00 95.94 523 GLU A O 1
ATOM 4129 N N . PRO A 1 524 ? 6.014 33.406 -9.729 1.00 96.62 524 PRO A N 1
ATOM 4130 C CA . PRO A 1 524 ? 5.776 32.988 -11.100 1.00 96.62 524 PRO A CA 1
ATOM 4131 C C . PRO A 1 524 ? 4.324 33.200 -11.526 1.00 96.62 524 PRO A C 1
ATOM 4133 O O . PRO A 1 524 ? 3.377 33.040 -10.758 1.00 96.62 524 PRO A O 1
ATOM 4136 N N . ARG A 1 525 ? 4.124 33.399 -12.830 1.00 95.69 525 ARG A N 1
ATOM 4137 C CA . ARG A 1 525 ? 2.806 33.240 -13.446 1.00 95.69 525 ARG A CA 1
ATOM 4138 C C . ARG A 1 525 ? 2.493 31.752 -13.589 1.00 95.69 525 ARG A C 1
ATOM 4140 O O . ARG A 1 525 ? 3.212 31.043 -14.296 1.00 95.69 525 ARG A O 1
ATOM 4147 N N . VAL A 1 526 ? 1.389 31.302 -12.994 1.00 97.06 526 VAL A N 1
ATOM 4148 C CA . VAL A 1 526 ? 0.921 29.908 -13.070 1.00 97.06 526 VAL A CA 1
ATOM 4149 C C . VAL A 1 526 ? -0.412 29.840 -13.812 1.00 97.06 526 VAL A C 1
ATOM 4151 O O . VAL A 1 526 ? -1.344 30.572 -13.496 1.00 97.06 526 VAL A O 1
ATOM 4154 N N . VAL A 1 527 ? -0.506 28.973 -14.822 1.00 91.19 527 VAL A N 1
ATOM 4155 C CA . VAL A 1 527 ? -1.710 28.809 -15.654 1.00 91.19 527 VAL A CA 1
ATOM 4156 C C . VAL A 1 527 ? -2.094 27.333 -15.764 1.00 91.19 527 VAL A C 1
ATOM 4158 O O . VAL A 1 527 ? -1.236 26.476 -15.987 1.00 91.19 527 VAL A O 1
ATOM 4161 N N . TRP A 1 528 ? -3.395 27.051 -15.651 1.00 92.38 528 TRP A N 1
ATOM 4162 C CA . TRP A 1 528 ? -4.005 25.725 -15.810 1.00 92.38 528 TRP A CA 1
ATOM 4163 C C . TRP A 1 528 ? -5.348 25.796 -16.554 1.00 92.38 528 TRP A C 1
ATOM 4165 O O . TRP A 1 528 ? -5.926 26.883 -16.666 1.00 92.38 528 TRP A O 1
ATOM 4175 N N . PRO A 1 529 ? -5.869 24.655 -17.050 1.00 79.00 529 PRO A N 1
ATOM 4176 C CA . PRO A 1 529 ? -7.220 24.570 -17.600 1.00 79.00 529 PRO A CA 1
ATOM 4177 C C . PRO A 1 529 ? -8.291 24.831 -16.534 1.00 79.00 529 PRO A C 1
ATOM 4179 O O . PRO A 1 529 ? -8.298 24.189 -15.483 1.00 79.00 529 PRO A O 1
ATOM 4182 N N . THR A 1 530 ? -9.229 25.733 -16.820 1.00 81.88 530 THR A N 1
ATOM 4183 C CA . THR A 1 530 ? -10.286 26.133 -15.883 1.00 81.88 530 THR A CA 1
ATOM 4184 C C . THR A 1 530 ? -11.673 25.727 -16.375 1.00 81.88 530 THR A C 1
ATOM 4186 O O . THR A 1 530 ? -11.922 25.530 -17.562 1.00 81.88 530 THR A O 1
ATOM 4189 N N . THR A 1 531 ? -12.601 25.600 -15.434 1.00 80.62 531 THR A N 1
ATOM 4190 C CA . THR A 1 531 ? -14.032 25.440 -15.675 1.00 80.62 531 THR A CA 1
ATOM 4191 C C . THR A 1 531 ? -14.723 26.696 -15.165 1.00 80.62 531 THR A C 1
ATOM 4193 O O . THR A 1 531 ? -14.437 27.148 -14.054 1.00 80.62 531 THR A O 1
ATOM 4196 N N . CYS A 1 532 ? -15.618 27.271 -15.971 1.00 77.62 532 CYS A N 1
ATOM 4197 C CA . CYS A 1 532 ? -16.322 28.505 -15.624 1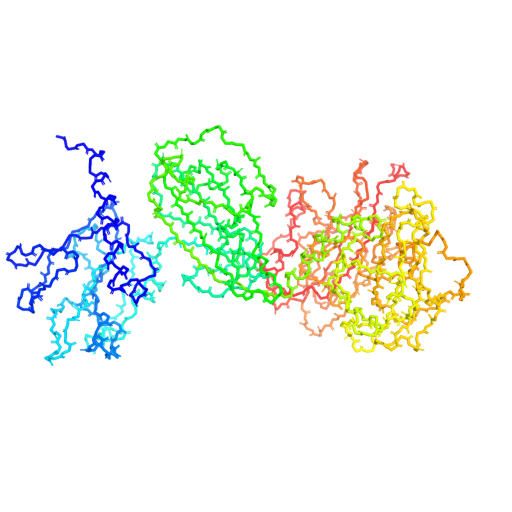.00 77.62 532 CYS A CA 1
ATOM 4198 C C . CYS A 1 532 ? -16.997 28.393 -14.243 1.00 77.62 532 CYS A C 1
ATOM 4200 O O . CYS A 1 532 ? -17.574 27.355 -13.911 1.00 77.62 532 CYS A O 1
ATOM 4202 N N . GLY A 1 533 ? -16.861 29.436 -13.420 1.00 81.19 533 GLY A N 1
ATOM 4203 C CA . GLY A 1 533 ? -17.432 29.500 -12.070 1.00 81.19 533 GLY A CA 1
ATOM 4204 C C . GLY A 1 533 ? -16.805 28.562 -11.028 1.00 81.19 533 GLY A C 1
ATOM 4205 O O . GLY A 1 533 ? -17.294 28.508 -9.905 1.00 81.19 533 GLY A O 1
ATOM 4206 N N . SER A 1 534 ? -15.749 27.810 -11.362 1.00 90.88 534 SER A N 1
ATOM 4207 C CA . SER A 1 534 ? -15.082 26.920 -10.402 1.00 90.88 534 SER A CA 1
ATOM 4208 C C . SER A 1 534 ? -14.002 27.640 -9.593 1.00 90.88 534 SER A C 1
ATOM 4210 O O . SER A 1 534 ? -13.314 28.525 -10.106 1.00 90.88 534 SER A O 1
ATOM 4212 N N . LEU A 1 535 ? -13.837 27.201 -8.343 1.00 96.31 535 LEU A N 1
ATOM 4213 C CA . LEU A 1 535 ? -12.774 27.637 -7.442 1.00 96.31 535 LEU A CA 1
ATOM 4214 C C . LEU A 1 535 ? -11.635 26.617 -7.406 1.00 96.31 535 LEU A C 1
ATOM 4216 O O . LEU A 1 535 ? -11.860 25.414 -7.582 1.00 96.31 535 LEU A O 1
ATOM 4220 N N . TYR A 1 536 ? -10.422 27.094 -7.146 1.00 97.81 536 TYR A N 1
ATOM 4221 C CA . TYR A 1 536 ? -9.213 26.277 -7.141 1.00 97.81 536 TYR A CA 1
ATOM 4222 C C . TYR A 1 536 ? -8.336 26.558 -5.922 1.00 97.81 536 TYR A C 1
ATOM 4224 O O . TYR A 1 536 ? -8.323 27.662 -5.381 1.00 97.81 536 TYR A O 1
ATOM 4232 N N . THR A 1 537 ? -7.588 25.536 -5.515 1.00 98.19 537 THR A N 1
ATOM 4233 C CA . THR A 1 537 ? -6.504 25.638 -4.536 1.00 98.19 537 THR A CA 1
ATOM 4234 C C . THR A 1 537 ? -5.179 25.439 -5.256 1.00 98.19 537 THR A C 1
ATOM 4236 O O . THR A 1 537 ? -5.025 24.433 -5.948 1.00 98.19 537 THR A O 1
ATOM 4239 N N . LEU A 1 538 ? -4.227 26.349 -5.063 1.00 98.31 538 LEU A N 1
ATOM 4240 C CA . LEU A 1 538 ? -2.841 26.222 -5.505 1.00 98.31 538 LEU A CA 1
ATOM 4241 C C . LEU A 1 538 ? -1.939 26.026 -4.287 1.00 98.31 538 LEU A C 1
ATOM 4243 O O . LEU A 1 538 ? -2.028 26.784 -3.322 1.00 98.31 538 LEU A O 1
ATOM 4247 N N . ALA A 1 539 ? -1.055 25.036 -4.356 1.00 97.50 539 ALA A N 1
ATOM 4248 C CA . ALA A 1 539 ? -0.013 24.806 -3.366 1.00 97.50 539 ALA A CA 1
ATOM 4249 C C . ALA A 1 539 ? 1.340 24.621 -4.059 1.00 97.50 539 ALA A C 1
ATOM 4251 O O . ALA A 1 539 ? 1.440 23.877 -5.033 1.00 97.50 539 ALA A O 1
ATOM 4252 N N . MET A 1 540 ? 2.369 25.283 -3.539 1.00 96.81 540 MET A N 1
ATOM 4253 C CA . MET A 1 540 ? 3.767 25.087 -3.911 1.00 96.81 540 MET A CA 1
ATOM 4254 C C . MET A 1 540 ? 4.559 24.685 -2.672 1.00 96.81 540 MET A C 1
ATOM 4256 O O . MET A 1 540 ? 4.411 25.309 -1.617 1.00 96.81 540 MET A O 1
ATOM 4260 N N . MET A 1 541 ? 5.401 23.668 -2.802 1.00 92.62 541 MET A N 1
ATOM 4261 C CA . MET A 1 541 ? 6.178 23.093 -1.710 1.00 92.62 541 MET A CA 1
ATOM 4262 C C . MET A 1 541 ? 7.620 22.806 -2.116 1.00 92.62 541 MET A C 1
ATOM 4264 O O . MET A 1 541 ? 7.889 22.442 -3.257 1.00 92.62 541 MET A O 1
ATOM 4268 N N . ASP A 1 542 ? 8.514 22.937 -1.145 1.00 91.81 542 ASP A N 1
ATOM 4269 C CA . ASP A 1 542 ? 9.843 22.338 -1.143 1.00 91.81 542 ASP A CA 1
ATOM 4270 C C . ASP A 1 542 ? 9.737 20.950 -0.494 1.00 91.81 542 ASP A C 1
ATOM 4272 O O . ASP A 1 542 ? 9.317 20.833 0.668 1.00 91.81 542 ASP A O 1
ATOM 4276 N N . ALA A 1 543 ? 10.033 19.908 -1.270 1.00 85.38 543 ALA A N 1
ATOM 4277 C CA . ALA A 1 543 ? 9.884 18.516 -0.859 1.00 85.38 543 ALA A CA 1
ATOM 4278 C C . ALA A 1 543 ? 11.142 17.912 -0.213 1.00 85.38 543 ALA A C 1
ATOM 4280 O O . ALA A 1 543 ? 11.065 16.791 0.283 1.00 85.38 543 ALA A O 1
ATOM 4281 N N . ASP A 1 544 ? 12.270 18.631 -0.195 1.00 83.06 544 ASP A N 1
ATOM 4282 C CA . ASP A 1 544 ? 13.581 18.074 0.179 1.00 83.06 544 ASP A CA 1
ATOM 4283 C C . ASP A 1 544 ? 14.263 18.837 1.319 1.00 83.06 544 ASP A C 1
ATOM 4285 O O . ASP A 1 544 ? 15.467 18.723 1.549 1.00 83.06 544 ASP A O 1
ATOM 4289 N N . ILE A 1 545 ? 13.486 19.587 2.106 1.00 77.00 545 ILE A N 1
ATOM 4290 C CA . ILE A 1 545 ? 13.984 20.119 3.377 1.00 77.00 545 ILE A CA 1
ATOM 4291 C C . ILE A 1 545 ? 14.383 18.966 4.323 1.00 77.00 545 ILE A C 1
ATOM 4293 O O . ILE A 1 545 ? 13.816 17.873 4.229 1.00 77.00 545 ILE A O 1
ATOM 4297 N N . PRO A 1 546 ? 15.310 19.184 5.279 1.00 70.06 546 PRO A N 1
ATOM 4298 C CA . PRO A 1 546 ? 15.791 18.130 6.172 1.00 70.06 546 PRO A CA 1
ATOM 4299 C C . PRO A 1 546 ? 14.666 17.281 6.784 1.00 70.06 546 PRO A C 1
ATOM 4301 O O . PRO A 1 546 ? 13.630 17.810 7.189 1.00 70.06 546 PRO A O 1
ATOM 4304 N N . VAL A 1 547 ? 14.898 15.967 6.908 1.00 50.88 547 VAL A N 1
ATOM 4305 C CA . VAL A 1 547 ? 13.898 14.941 7.292 1.00 50.88 547 VAL A CA 1
ATOM 4306 C C . VAL A 1 547 ? 13.103 15.292 8.560 1.00 50.88 547 VAL A C 1
ATOM 4308 O O . VAL A 1 547 ? 11.932 14.934 8.685 1.00 50.88 547 VAL A O 1
ATOM 4311 N N . THR A 1 548 ? 13.702 16.037 9.492 1.00 52.41 548 THR A N 1
ATOM 4312 C CA . THR A 1 548 ? 13.047 16.517 10.720 1.00 52.41 548 THR A CA 1
ATOM 4313 C C . THR A 1 548 ? 11.878 17.474 10.465 1.00 52.41 548 THR A C 1
ATOM 4315 O O . THR A 1 548 ? 10.974 17.553 11.292 1.00 52.41 548 THR A O 1
ATOM 4318 N N . LEU A 1 549 ? 11.866 18.172 9.327 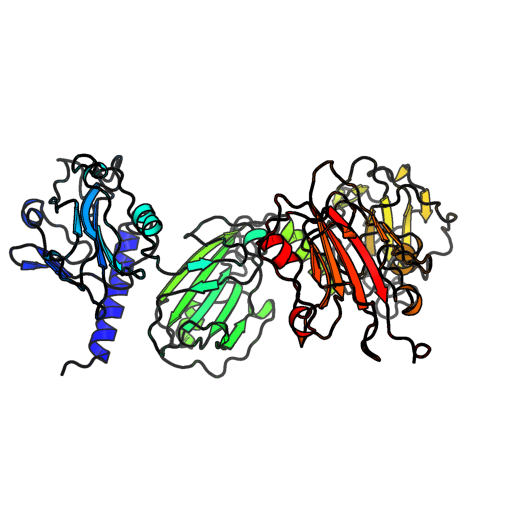1.00 59.00 549 LEU A N 1
ATOM 4319 C CA . LEU A 1 549 ? 10.858 19.162 8.940 1.00 59.00 549 LEU A CA 1
ATOM 4320 C C . LEU A 1 549 ? 9.873 18.646 7.872 1.00 59.00 549 LEU A C 1
ATOM 4322 O O . LEU A 1 549 ? 8.821 19.262 7.687 1.00 59.00 549 LEU A O 1
ATOM 4326 N N . ARG A 1 550 ? 10.170 17.501 7.234 1.00 61.97 550 ARG A N 1
ATOM 4327 C CA . ARG A 1 550 ? 9.400 16.794 6.183 1.00 61.97 550 ARG A CA 1
ATOM 4328 C C . ARG A 1 550 ? 9.239 17.532 4.846 1.00 61.97 550 ARG A C 1
ATOM 4330 O O . ARG A 1 550 ? 9.641 16.998 3.828 1.00 61.97 550 ARG A O 1
ATOM 4337 N N . SER A 1 551 ? 8.608 18.702 4.841 1.00 75.56 551 SER A N 1
ATOM 4338 C CA . SER A 1 551 ? 8.298 19.509 3.647 1.00 75.56 551 SER A CA 1
ATOM 4339 C C . SER A 1 551 ? 7.942 20.939 4.059 1.00 75.56 551 SER A C 1
ATOM 4341 O O . SER A 1 551 ? 7.409 21.155 5.153 1.00 75.56 551 SER A O 1
ATOM 4343 N N . ALA A 1 552 ? 8.213 21.930 3.207 1.00 82.94 552 ALA A N 1
ATOM 4344 C CA . ALA A 1 552 ? 7.866 23.329 3.475 1.00 82.94 552 ALA A CA 1
ATOM 4345 C C . ALA A 1 552 ? 6.924 23.874 2.406 1.00 82.94 552 ALA A C 1
ATOM 4347 O O . ALA A 1 552 ? 7.211 23.791 1.217 1.00 82.94 552 ALA A O 1
ATOM 4348 N N . LYS A 1 553 ? 5.813 24.497 2.810 1.00 91.62 553 LYS A N 1
ATOM 4349 C CA . LYS A 1 553 ? 4.943 25.222 1.875 1.00 91.62 553 LYS A CA 1
ATOM 4350 C C . LYS A 1 553 ? 5.561 26.582 1.523 1.00 91.62 553 LYS A C 1
ATOM 4352 O O . LYS A 1 553 ? 5.737 27.460 2.375 1.00 91.62 553 LYS A O 1
ATOM 4357 N N . HIS A 1 554 ? 5.855 26.759 0.245 1.00 93.44 554 HIS A N 1
ATOM 4358 C CA . HIS A 1 554 ? 6.355 28.002 -0.335 1.00 93.44 554 HIS A CA 1
ATOM 4359 C C . HIS A 1 554 ? 5.217 28.926 -0.747 1.00 93.44 554 HIS A C 1
ATOM 4361 O O . HIS A 1 554 ? 5.364 30.137 -0.650 1.00 93.44 554 HIS A O 1
ATOM 4367 N N . TRP A 1 555 ? 4.068 28.376 -1.144 1.00 96.94 555 TRP A N 1
ATOM 4368 C CA . TRP A 1 555 ? 2.899 29.163 -1.526 1.00 96.94 555 TRP A CA 1
ATOM 4369 C C . TRP A 1 555 ? 1.621 28.360 -1.292 1.00 96.94 555 TRP A C 1
ATOM 4371 O O . TRP A 1 555 ? 1.574 27.176 -1.622 1.00 96.94 555 TRP A O 1
ATOM 4381 N N . LEU A 1 556 ? 0.588 28.974 -0.717 1.00 97.50 556 LEU A N 1
ATOM 4382 C CA . LEU A 1 556 ? -0.722 28.344 -0.555 1.00 97.50 556 LEU A CA 1
ATOM 4383 C C . LEU A 1 556 ? -1.828 29.382 -0.727 1.00 97.50 556 LEU A C 1
ATOM 4385 O O . LEU A 1 556 ? -1.951 30.307 0.078 1.00 97.50 556 LEU A O 1
ATOM 4389 N N . VAL A 1 557 ? -2.658 29.190 -1.748 1.00 98.12 557 VAL A N 1
ATOM 4390 C CA . VAL A 1 557 ? -3.796 30.059 -2.061 1.00 98.12 557 VAL A CA 1
ATOM 4391 C C . VAL A 1 557 ? -5.022 29.186 -2.301 1.00 98.12 557 VAL A C 1
ATOM 4393 O O . VAL A 1 557 ? -4.965 28.222 -3.066 1.00 98.12 557 VAL A O 1
ATOM 4396 N N . VAL A 1 558 ? -6.130 29.504 -1.639 1.00 98.25 558 VAL A N 1
ATOM 4397 C CA . VAL A 1 558 ? -7.423 28.822 -1.810 1.00 98.25 558 VAL A CA 1
ATOM 4398 C C . VAL A 1 558 ? -8.428 29.765 -2.462 1.00 98.25 558 VAL A C 1
ATOM 4400 O O . VAL A 1 558 ? -8.172 30.953 -2.615 1.00 98.25 558 VAL A O 1
ATOM 4403 N N . ASN A 1 559 ? -9.587 29.246 -2.855 1.00 97.75 559 ASN A N 1
ATOM 4404 C CA . ASN A 1 559 ? -10.696 30.027 -3.406 1.00 97.75 559 ASN A CA 1
ATOM 4405 C C . ASN A 1 559 ? -10.327 30.859 -4.645 1.00 97.75 559 ASN A C 1
ATOM 4407 O O . ASN A 1 559 ? -10.941 31.891 -4.889 1.00 97.75 559 ASN A O 1
ATOM 4411 N N . ILE A 1 560 ? -9.368 30.395 -5.452 1.00 97.94 560 ILE A N 1
ATOM 4412 C CA . ILE A 1 560 ? -8.944 31.071 -6.681 1.00 97.94 560 ILE A CA 1
ATOM 4413 C C . ILE A 1 560 ? -10.063 30.951 -7.726 1.00 97.94 560 ILE A C 1
ATOM 4415 O O . ILE A 1 560 ? -10.370 29.824 -8.133 1.00 97.94 560 ILE A O 1
ATOM 4419 N N . PRO A 1 561 ? -10.671 32.051 -8.203 1.00 95.19 561 PRO A N 1
ATOM 4420 C CA . PRO A 1 561 ? -11.661 31.988 -9.270 1.00 95.19 561 PRO A CA 1
ATOM 4421 C C . PRO A 1 561 ? -10.975 31.743 -10.618 1.00 95.19 561 PRO A C 1
ATOM 4423 O O . PRO A 1 561 ? -10.180 32.549 -11.106 1.00 95.19 561 PRO A O 1
ATOM 4426 N N . GLY A 1 562 ? -11.278 30.602 -11.244 1.00 91.69 562 GLY A N 1
ATOM 4427 C CA . GLY A 1 562 ? -10.633 30.213 -12.498 1.00 91.69 562 GLY A CA 1
ATOM 4428 C C . GLY A 1 562 ? -9.124 30.021 -12.322 1.00 91.69 562 GLY A C 1
ATOM 4429 O O . GLY A 1 562 ? -8.687 29.025 -11.759 1.00 91.69 562 GLY A O 1
ATOM 4430 N N . ASN A 1 563 ? -8.327 30.944 -12.853 1.00 89.19 563 ASN A N 1
ATOM 4431 C CA . ASN A 1 563 ? -6.868 30.959 -12.708 1.00 89.19 563 ASN A CA 1
ATOM 4432 C C . ASN A 1 563 ? -6.330 32.333 -12.282 1.00 89.19 563 ASN A C 1
ATOM 4434 O O . ASN A 1 563 ? -5.136 32.593 -12.430 1.00 89.19 563 ASN A O 1
ATOM 4438 N N . ASN A 1 564 ? -7.196 33.205 -11.751 1.00 91.25 564 ASN A N 1
ATOM 4439 C CA . ASN A 1 564 ? -6.774 34.509 -11.261 1.00 91.25 564 ASN A CA 1
ATOM 4440 C C . ASN A 1 564 ? -6.334 34.425 -9.795 1.00 91.25 564 ASN A C 1
ATOM 4442 O O . ASN A 1 564 ? -7.137 34.604 -8.883 1.00 91.25 564 ASN A O 1
ATOM 4446 N N . ILE A 1 565 ? -5.060 34.099 -9.570 1.00 94.31 565 ILE A N 1
ATOM 4447 C CA . ILE A 1 565 ? -4.521 33.819 -8.229 1.00 94.31 565 ILE A CA 1
ATOM 4448 C C . ILE A 1 565 ? -4.655 35.023 -7.286 1.00 94.31 565 ILE A C 1
ATOM 4450 O O . ILE A 1 565 ? -4.873 34.825 -6.094 1.00 94.31 565 ILE A O 1
ATOM 4454 N N . THR A 1 566 ? -4.593 36.253 -7.810 1.00 92.75 566 THR A N 1
ATOM 4455 C CA . THR A 1 566 ? -4.725 37.485 -7.009 1.00 92.75 566 THR A CA 1
ATOM 4456 C C . THR A 1 566 ? -6.088 37.632 -6.345 1.00 92.75 566 THR A C 1
ATOM 4458 O O . THR A 1 566 ? -6.196 38.319 -5.336 1.00 92.75 566 THR A O 1
ATOM 4461 N N . ASP A 1 567 ? -7.112 36.985 -6.902 1.00 93.94 567 ASP A N 1
ATOM 4462 C CA . ASP A 1 567 ? -8.486 37.036 -6.397 1.00 93.94 567 ASP A CA 1
ATOM 4463 C C . ASP A 1 567 ? -8.784 35.877 -5.426 1.00 93.94 567 ASP A C 1
ATOM 4465 O O . ASP A 1 567 ? -9.914 35.731 -4.959 1.00 93.94 567 ASP A O 1
ATOM 4469 N N . GLY A 1 568 ? -7.796 35.016 -5.159 1.00 95.88 568 GLY A N 1
ATOM 4470 C CA . GLY A 1 568 ? -7.888 33.941 -4.178 1.00 95.88 568 GLY A CA 1
ATOM 4471 C C . GLY A 1 568 ? -7.534 34.392 -2.759 1.00 95.88 568 GLY A C 1
ATOM 4472 O O . GLY A 1 568 ? -6.873 35.405 -2.533 1.00 95.88 568 GLY A O 1
ATOM 4473 N N . ASP A 1 569 ? -7.922 33.578 -1.784 1.00 97.25 569 ASP A N 1
ATOM 4474 C CA . ASP A 1 569 ? -7.577 33.781 -0.383 1.00 97.25 569 ASP A CA 1
ATOM 4475 C C . ASP A 1 569 ? -6.171 33.215 -0.120 1.00 97.25 569 ASP A C 1
ATOM 4477 O O . ASP A 1 569 ? -5.942 31.999 -0.112 1.00 97.25 569 ASP A O 1
ATOM 4481 N N . ILE A 1 570 ? -5.201 34.108 0.079 1.00 96.62 570 ILE A N 1
ATOM 4482 C CA . ILE A 1 570 ? -3.799 33.745 0.316 1.00 96.62 570 ILE A CA 1
ATOM 4483 C C . ILE A 1 570 ? -3.637 33.269 1.761 1.00 96.62 570 ILE A C 1
ATOM 4485 O O . ILE A 1 570 ? -3.716 34.064 2.696 1.00 96.62 570 ILE A O 1
ATOM 4489 N N . LEU A 1 571 ? -3.353 31.979 1.946 1.00 95.44 571 LEU A N 1
ATOM 4490 C CA . LEU A 1 571 ? -3.114 31.381 3.265 1.00 95.44 5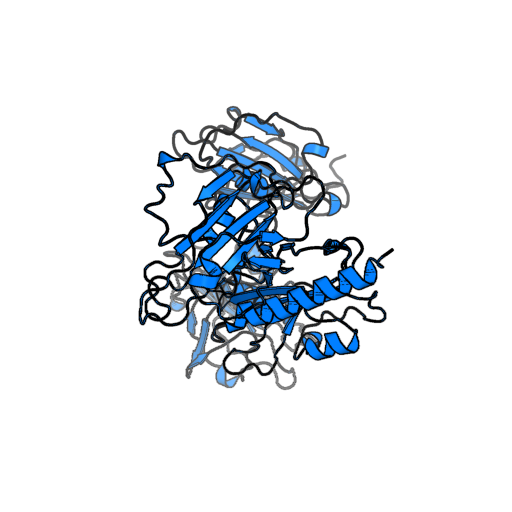71 LEU A CA 1
ATOM 4491 C C . LEU A 1 571 ? -1.635 31.370 3.648 1.00 95.44 571 LEU A C 1
ATOM 4493 O O . LEU A 1 571 ? -1.308 31.420 4.833 1.00 95.44 571 LEU A O 1
ATOM 4497 N N . ALA A 1 572 ? -0.753 31.317 2.652 1.00 95.38 572 ALA A N 1
ATOM 4498 C CA . ALA A 1 572 ? 0.674 31.543 2.809 1.00 95.38 572 ALA A CA 1
ATOM 4499 C C . ALA A 1 572 ? 1.217 32.186 1.534 1.00 95.38 572 ALA A C 1
ATOM 4501 O O . ALA A 1 572 ? 1.045 31.625 0.454 1.00 95.38 572 ALA A O 1
ATOM 4502 N N . GLY A 1 573 ? 1.848 33.354 1.652 1.00 94.75 573 GLY A N 1
ATOM 4503 C CA . GLY A 1 573 ? 2.426 34.085 0.520 1.00 94.75 573 GLY A CA 1
ATOM 4504 C C . GLY A 1 573 ? 3.605 33.348 -0.115 1.00 94.75 573 GLY A C 1
ATOM 4505 O O . GLY A 1 573 ? 4.207 32.490 0.537 1.00 94.75 573 GLY A O 1
ATOM 4506 N N . PHE A 1 574 ? 3.916 33.683 -1.370 1.00 95.19 574 PHE A N 1
ATOM 4507 C CA . PHE A 1 574 ? 5.036 33.102 -2.110 1.00 95.19 574 PHE A CA 1
ATOM 4508 C C . PHE A 1 574 ? 6.370 33.372 -1.397 1.00 95.19 574 PHE A C 1
ATOM 4510 O O . PHE A 1 574 ? 6.647 34.500 -0.987 1.00 95.19 574 PHE A O 1
ATOM 4517 N N . ILE A 1 575 ? 7.192 32.330 -1.269 1.00 92.50 575 ILE A N 1
ATOM 4518 C CA . ILE A 1 575 ? 8.588 32.413 -0.837 1.00 92.50 575 ILE A CA 1
ATOM 4519 C C . ILE A 1 575 ? 9.477 31.883 -1.970 1.00 92.50 575 ILE A C 1
ATOM 4521 O O . ILE A 1 575 ? 9.182 30.805 -2.501 1.00 92.50 575 ILE A O 1
ATOM 4525 N N . PRO A 1 576 ? 10.572 32.589 -2.311 1.00 91.19 576 PRO A N 1
ATOM 4526 C CA . PRO A 1 576 ? 11.520 32.153 -3.333 1.00 91.19 576 PRO A CA 1
ATOM 4527 C C . PRO A 1 576 ? 12.053 30.734 -3.100 1.00 91.19 576 PRO A C 1
ATOM 4529 O O . PRO A 1 576 ? 12.245 30.309 -1.960 1.00 91.19 576 PRO A O 1
ATOM 4532 N N . SER A 1 577 ? 12.339 30.011 -4.182 1.00 90.38 577 SER A N 1
ATOM 4533 C CA . SER A 1 577 ? 12.941 28.669 -4.135 1.00 90.38 577 SER A CA 1
ATOM 4534 C C . SER A 1 577 ? 14.444 28.742 -3.860 1.00 90.38 577 SER A C 1
ATOM 4536 O O . SER A 1 577 ? 15.256 28.623 -4.774 1.00 90.38 577 SER A O 1
ATOM 4538 N N . GLY A 1 578 ? 14.798 29.010 -2.602 1.00 84.31 578 GLY A N 1
ATOM 4539 C CA . GLY A 1 578 ? 16.173 29.165 -2.129 1.00 84.31 578 GLY A CA 1
ATOM 4540 C C . GLY A 1 578 ? 16.572 28.079 -1.129 1.00 84.31 578 GLY A C 1
ATOM 4541 O O . GLY A 1 578 ? 16.428 28.316 0.072 1.00 84.31 578 GLY A O 1
ATOM 4542 N N . PRO A 1 579 ? 17.069 26.916 -1.580 1.00 83.81 579 PRO A N 1
ATOM 4543 C CA . PRO A 1 579 ? 17.563 25.883 -0.680 1.00 83.81 579 PRO A CA 1
ATOM 4544 C C . PRO A 1 579 ? 18.806 26.363 0.102 1.00 83.81 579 PRO A C 1
ATOM 4546 O O . PRO A 1 579 ? 19.590 27.166 -0.422 1.00 83.81 579 PRO A O 1
ATOM 4549 N N . PRO A 1 580 ? 19.000 25.908 1.356 1.00 79.75 580 PRO A N 1
ATOM 4550 C CA . PRO A 1 580 ? 20.167 26.265 2.165 1.00 79.75 580 PRO A CA 1
ATOM 4551 C C . PRO A 1 580 ? 21.516 25.857 1.550 1.00 79.75 580 PRO A C 1
ATOM 4553 O O . PRO A 1 580 ? 21.625 24.888 0.801 1.00 79.75 580 PRO A O 1
ATOM 4556 N N . GLU A 1 581 ? 22.589 26.560 1.924 1.00 82.12 581 GLU A N 1
ATOM 4557 C CA . GLU A 1 581 ? 23.949 26.166 1.536 1.00 82.12 581 GLU A CA 1
ATOM 4558 C C . GLU A 1 581 ? 24.258 24.742 2.023 1.00 82.12 581 GLU A C 1
ATOM 4560 O O . GLU A 1 581 ? 24.096 24.419 3.200 1.00 82.12 581 GLU A O 1
ATOM 4565 N N . GLY A 1 582 ? 24.699 23.881 1.103 1.00 70.25 582 GLY A N 1
ATOM 4566 C CA . GLY A 1 582 ? 25.082 22.504 1.412 1.00 70.25 582 GLY A CA 1
ATOM 4567 C C . GLY A 1 582 ? 23.926 21.516 1.614 1.00 70.25 582 GLY A C 1
ATOM 4568 O O . GLY A 1 582 ? 24.205 20.364 1.937 1.00 70.25 582 GLY A O 1
ATOM 4569 N N . SER A 1 583 ? 22.658 21.907 1.406 1.00 73.19 583 SER A N 1
ATOM 4570 C CA . SER A 1 583 ? 21.515 20.975 1.484 1.00 73.19 583 SER A CA 1
ATOM 4571 C C . SER A 1 583 ? 21.293 20.148 0.212 1.00 73.19 583 SER A C 1
ATOM 4573 O O . SER A 1 583 ? 20.528 19.189 0.232 1.00 73.19 583 SER A O 1
ATOM 4575 N N . GLY A 1 584 ? 22.005 20.473 -0.870 1.00 78.06 584 GLY A N 1
ATOM 4576 C CA . GLY A 1 584 ? 21.917 19.774 -2.149 1.00 78.06 584 GLY A CA 1
ATOM 4577 C C . GLY A 1 584 ? 20.799 20.307 -3.044 1.00 78.06 584 GLY A C 1
ATOM 4578 O O . GLY A 1 584 ? 20.408 21.472 -2.954 1.00 78.06 584 GLY A O 1
ATOM 4579 N N . ILE A 1 585 ? 20.329 19.452 -3.950 1.00 80.81 585 ILE A N 1
ATOM 4580 C CA . ILE A 1 585 ? 19.266 19.765 -4.908 1.00 80.81 585 ILE A CA 1
ATOM 4581 C C . ILE A 1 585 ? 17.906 19.543 -4.240 1.00 80.81 585 ILE A C 1
ATOM 4583 O O . ILE A 1 585 ? 17.690 18.512 -3.609 1.00 80.81 585 ILE A O 1
ATOM 4587 N N . HIS A 1 586 ? 16.993 20.502 -4.393 1.00 87.00 586 HIS A N 1
ATOM 4588 C CA . HIS A 1 586 ? 15.628 20.439 -3.875 1.00 87.00 586 HIS A CA 1
ATOM 4589 C C . HIS A 1 586 ? 14.589 20.413 -5.006 1.00 87.00 586 HIS A C 1
ATOM 4591 O O . HIS A 1 586 ? 14.694 21.175 -5.974 1.00 87.00 586 HIS A O 1
ATOM 4597 N N . ARG A 1 587 ? 13.548 19.584 -4.853 1.00 90.06 587 ARG A N 1
ATOM 4598 C CA . ARG A 1 587 ? 12.351 19.500 -5.703 1.00 90.06 587 ARG A CA 1
ATOM 4599 C C . ARG A 1 587 ? 11.318 20.524 -5.237 1.00 90.06 587 ARG A C 1
ATOM 4601 O O . ARG A 1 587 ? 10.713 20.397 -4.168 1.00 90.06 587 ARG A O 1
ATOM 4608 N N . TYR A 1 588 ? 11.054 21.510 -6.089 1.00 92.75 588 TYR A N 1
ATOM 4609 C CA . TYR A 1 588 ? 9.984 22.485 -5.895 1.00 92.75 588 TYR A CA 1
ATOM 4610 C C . TYR A 1 588 ? 8.760 22.073 -6.694 1.00 92.75 588 TYR A C 1
ATOM 4612 O O . TYR A 1 588 ? 8.731 22.180 -7.920 1.00 92.75 588 TYR A O 1
ATOM 4620 N N . VAL A 1 589 ? 7.739 21.597 -5.991 1.00 93.25 589 VAL A N 1
ATOM 4621 C CA . VAL A 1 589 ? 6.542 21.009 -6.590 1.00 93.25 589 VAL A CA 1
ATOM 4622 C C . VAL A 1 589 ? 5.387 21.989 -6.464 1.00 93.25 589 VAL A C 1
ATOM 4624 O O . VAL A 1 589 ? 5.095 22.466 -5.370 1.00 93.25 589 VAL A O 1
ATOM 4627 N N . THR A 1 590 ? 4.686 22.248 -7.565 1.00 96.56 590 THR A N 1
ATOM 4628 C CA . THR A 1 590 ? 3.475 23.074 -7.591 1.00 96.56 590 THR A CA 1
ATOM 4629 C C . THR A 1 590 ? 2.304 22.243 -8.087 1.00 96.56 590 THR A C 1
ATOM 4631 O O . THR A 1 590 ? 2.380 21.588 -9.128 1.00 96.56 590 THR A O 1
ATOM 4634 N N . VAL A 1 591 ? 1.192 22.285 -7.360 1.00 96.31 591 VAL A N 1
ATOM 4635 C CA . VAL A 1 591 ? -0.021 21.523 -7.655 1.00 96.31 591 VAL A CA 1
ATOM 4636 C C . VAL A 1 591 ? -1.265 22.394 -7.509 1.00 96.31 591 VAL A C 1
ATOM 4638 O O . VAL A 1 591 ? -1.344 23.268 -6.647 1.00 96.31 591 VAL A O 1
ATOM 4641 N N . VAL A 1 592 ? -2.254 22.137 -8.360 1.00 97.25 592 VAL A N 1
ATOM 4642 C CA . VAL A 1 592 ? -3.571 22.770 -8.338 1.00 97.25 592 VAL A CA 1
ATOM 4643 C C . VAL A 1 592 ? -4.653 21.709 -8.188 1.00 97.25 592 VAL A C 1
ATOM 4645 O O . VAL A 1 592 ? -4.662 20.703 -8.901 1.00 97.25 592 VAL A O 1
ATOM 4648 N N . TYR A 1 593 ? -5.611 21.973 -7.304 1.00 96.75 593 TYR A N 1
ATOM 4649 C CA . TYR A 1 593 ? -6.828 21.188 -7.125 1.00 96.75 593 TYR A CA 1
ATOM 4650 C C . TYR A 1 593 ? -8.058 22.018 -7.480 1.00 96.75 593 TYR A C 1
ATOM 4652 O O . TYR A 1 593 ? -8.104 23.221 -7.217 1.00 96.75 593 TYR A O 1
ATOM 4660 N N . ARG A 1 594 ? -9.088 21.370 -8.030 1.00 93.56 594 ARG A N 1
ATOM 4661 C CA . ARG A 1 594 ? -10.418 21.979 -8.149 1.00 93.56 594 ARG A CA 1
ATOM 4662 C C . ARG A 1 594 ? -11.144 21.819 -6.822 1.00 93.56 594 ARG A C 1
ATOM 4664 O O . ARG A 1 594 ? -11.245 20.710 -6.310 1.00 93.56 594 ARG A O 1
ATOM 4671 N N . GLN A 1 595 ? -11.682 22.904 -6.288 1.00 96.44 595 GLN A N 1
ATOM 4672 C CA . GLN A 1 595 ? -12.442 22.841 -5.052 1.00 96.44 595 GLN A CA 1
ATOM 4673 C C . GLN A 1 595 ? -13.890 22.417 -5.327 1.00 96.44 595 GLN A C 1
ATOM 4675 O O . GLN A 1 595 ? -14.508 22.936 -6.262 1.00 96.44 595 GLN A O 1
ATOM 4680 N N . PRO A 1 596 ? -14.466 21.518 -4.510 1.00 90.69 596 PRO A N 1
ATOM 4681 C CA . PRO A 1 596 ? -15.896 21.235 -4.580 1.00 90.69 596 PRO A CA 1
ATOM 4682 C C . PRO A 1 596 ? -16.729 22.427 -4.084 1.00 90.69 596 PRO A C 1
ATOM 4684 O O . PRO A 1 596 ? -17.801 22.688 -4.623 1.00 90.69 596 PRO A O 1
ATOM 4687 N N . HIS A 1 597 ? -16.220 23.165 -3.090 1.00 92.75 597 HIS A N 1
ATOM 4688 C CA . HIS A 1 597 ? -16.879 24.297 -2.434 1.00 92.75 597 HIS A CA 1
ATOM 4689 C C . HIS A 1 597 ? -15.849 25.369 -2.032 1.00 92.75 597 HIS A C 1
ATOM 4691 O O . HIS A 1 597 ? -14.641 25.125 -2.078 1.00 92.75 597 HIS A O 1
ATOM 4697 N N . ARG A 1 598 ? -16.312 26.559 -1.632 1.00 95.81 598 ARG A N 1
ATOM 4698 C CA . ARG A 1 598 ? -15.447 27.578 -1.016 1.00 95.81 598 ARG A CA 1
ATOM 4699 C C . ARG A 1 598 ? -14.896 27.053 0.322 1.00 95.81 598 ARG A C 1
ATOM 4701 O O . ARG A 1 598 ? -15.592 26.329 1.028 1.00 95.81 598 ARG A O 1
ATOM 4708 N N . ILE A 1 599 ? -13.646 27.378 0.636 1.00 96.38 599 ILE A N 1
ATOM 4709 C CA . ILE A 1 599 ? -12.977 27.027 1.894 1.00 96.38 599 ILE A CA 1
ATOM 4710 C C . ILE A 1 599 ? -12.939 28.275 2.772 1.00 96.38 599 ILE A C 1
ATOM 4712 O O . ILE A 1 599 ? -12.178 29.193 2.486 1.00 96.38 599 ILE A O 1
ATOM 4716 N N . ASP A 1 600 ? -13.736 28.303 3.834 1.00 92.44 600 ASP A N 1
ATOM 4717 C CA . ASP A 1 600 ? -13.825 29.445 4.747 1.00 92.44 600 ASP A CA 1
ATOM 4718 C C . ASP A 1 600 ? -13.186 29.130 6.112 1.00 92.44 600 ASP A C 1
ATOM 4720 O O . ASP A 1 600 ? -12.936 27.974 6.456 1.00 92.44 600 ASP A O 1
ATOM 4724 N N . GLY A 1 601 ? -12.911 30.170 6.907 1.00 87.19 601 GLY A N 1
ATOM 4725 C CA . GLY A 1 601 ? -12.410 30.031 8.283 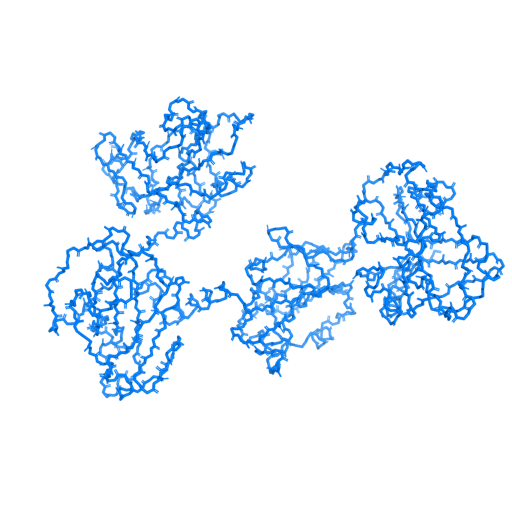1.00 87.19 601 GLY A CA 1
ATOM 4726 C C . GLY A 1 601 ? -10.901 29.793 8.419 1.00 87.19 601 GLY A C 1
ATOM 4727 O O . GLY A 1 601 ? -10.413 29.625 9.535 1.00 87.19 601 GLY A O 1
ATOM 4728 N N . LEU A 1 602 ? -10.152 29.809 7.313 1.00 90.88 602 LEU A N 1
ATOM 4729 C CA . LEU A 1 602 ? -8.691 29.761 7.331 1.00 90.88 602 LEU A CA 1
ATOM 4730 C C . LEU A 1 602 ? -8.093 31.163 7.336 1.00 90.88 602 LEU A C 1
ATOM 4732 O O . LEU A 1 602 ? -8.507 32.037 6.580 1.00 90.88 602 LEU A O 1
ATOM 4736 N N . ILE A 1 603 ? -7.098 31.359 8.199 1.00 89.12 603 ILE A N 1
ATOM 4737 C CA . ILE A 1 603 ? -6.406 32.635 8.371 1.00 89.12 603 ILE A CA 1
ATOM 4738 C C . ILE A 1 603 ? -5.010 32.503 7.776 1.00 89.12 603 ILE A C 1
ATOM 4740 O O . ILE A 1 603 ? -4.329 31.493 7.977 1.00 89.12 603 ILE A O 1
ATOM 4744 N N . ARG A 1 604 ? -4.582 33.543 7.059 1.00 93.44 604 ARG A N 1
ATOM 4745 C CA . ARG A 1 604 ? -3.220 33.657 6.546 1.00 93.44 604 ARG A CA 1
ATOM 4746 C C . ARG A 1 604 ? -2.208 33.541 7.684 1.00 93.44 604 ARG A C 1
ATOM 4748 O O . ARG A 1 604 ? -2.277 34.293 8.654 1.00 93.44 604 ARG A O 1
ATOM 4755 N N . ASN A 1 605 ? -1.258 32.625 7.539 1.00 88.38 605 ASN A N 1
ATOM 4756 C CA . ASN A 1 605 ? -0.156 32.458 8.474 1.00 88.38 605 ASN A CA 1
ATOM 4757 C C . ASN A 1 605 ? 1.139 32.214 7.693 1.00 88.38 605 ASN A C 1
ATOM 4759 O O . ASN A 1 605 ? 1.294 31.190 7.027 1.00 88.38 605 ASN A O 1
ATOM 4763 N N . ASP A 1 606 ? 2.040 33.192 7.773 1.00 88.38 606 ASP A N 1
ATOM 4764 C CA . ASP A 1 606 ? 3.303 33.212 7.040 1.00 88.38 606 ASP A CA 1
ATOM 4765 C C . ASP A 1 606 ? 4.519 32.845 7.902 1.00 88.38 606 ASP A C 1
ATOM 4767 O O . ASP A 1 606 ? 5.633 32.885 7.380 1.00 88.38 606 ASP A O 1
ATOM 4771 N N . THR A 1 607 ? 4.349 32.478 9.183 1.00 87.94 607 THR A N 1
ATOM 4772 C CA . THR A 1 607 ? 5.505 32.138 10.031 1.00 87.94 607 THR A CA 1
ATOM 4773 C C . THR A 1 607 ? 6.203 30.866 9.556 1.00 87.94 607 THR A C 1
ATOM 4775 O O . THR A 1 607 ? 5.580 29.990 8.946 1.00 87.94 607 THR A O 1
ATOM 4778 N N . ILE A 1 608 ? 7.495 30.747 9.868 1.00 77.25 608 ILE A N 1
ATOM 4779 C CA . ILE A 1 608 ? 8.330 29.597 9.494 1.00 77.25 608 ILE A CA 1
ATOM 4780 C C . ILE A 1 608 ? 7.734 28.297 10.051 1.00 77.25 608 ILE A C 1
ATOM 4782 O O . ILE A 1 608 ? 7.602 27.315 9.320 1.00 77.25 608 ILE A O 1
ATOM 4786 N N . GLU A 1 609 ? 7.281 28.306 11.306 1.00 83.56 609 GLU A N 1
ATOM 4787 C CA . GLU A 1 609 ? 6.695 27.138 11.978 1.00 83.56 609 GLU A CA 1
ATOM 4788 C C . GLU A 1 609 ? 5.410 26.674 11.291 1.00 83.56 609 GLU A C 1
ATOM 4790 O O . GLU A 1 609 ? 5.130 25.481 11.228 1.00 83.56 609 GLU A O 1
ATOM 4795 N N . SER A 1 610 ? 4.631 27.609 10.742 1.00 84.88 610 SER A N 1
ATOM 4796 C CA . SER A 1 610 ? 3.397 27.279 10.030 1.00 84.88 610 SER A CA 1
ATOM 4797 C C . SER A 1 610 ? 3.649 26.665 8.649 1.00 84.88 610 SER A C 1
ATOM 4799 O O . SER A 1 610 ? 2.729 26.088 8.057 1.00 84.88 610 SER A O 1
ATOM 4801 N N . ARG A 1 611 ? 4.858 26.844 8.100 1.00 87.75 611 ARG A N 1
ATOM 4802 C CA . ARG A 1 611 ? 5.215 26.450 6.735 1.00 87.75 611 ARG A CA 1
ATOM 4803 C C . ARG A 1 611 ? 5.826 25.064 6.651 1.00 87.75 611 ARG A C 1
ATOM 4805 O O . ARG A 1 611 ? 5.591 24.392 5.651 1.00 87.75 611 ARG A O 1
ATOM 4812 N N . VAL A 1 612 ? 6.566 24.650 7.673 1.00 85.88 612 VAL A N 1
ATOM 4813 C CA . VAL A 1 612 ? 7.184 23.321 7.756 1.00 85.88 612 VAL A CA 1
ATOM 4814 C C . VAL A 1 612 ? 6.160 22.230 8.089 1.00 85.88 612 VAL A C 1
ATOM 4816 O O . VAL A 1 612 ? 5.062 22.509 8.568 1.00 85.88 612 VAL A O 1
ATOM 4819 N N . SER A 1 613 ? 6.514 20.969 7.832 1.00 83.12 613 SER A N 1
ATOM 4820 C CA . SER A 1 613 ? 5.651 19.791 8.013 1.00 83.12 613 SER A CA 1
ATOM 4821 C C . SER A 1 613 ? 4.309 19.874 7.273 1.00 83.12 613 SER A C 1
ATOM 4823 O O . SER A 1 613 ? 3.313 19.277 7.696 1.00 83.12 613 SER A O 1
ATOM 4825 N N . PHE A 1 614 ? 4.267 20.614 6.162 1.00 87.62 614 PHE A N 1
ATOM 4826 C CA . PHE A 1 614 ? 3.054 20.781 5.372 1.00 87.62 614 PHE A CA 1
ATOM 4827 C C . PHE A 1 614 ? 2.831 19.606 4.417 1.00 87.62 614 PHE A C 1
ATOM 4829 O O . PHE A 1 614 ? 3.529 19.446 3.419 1.00 87.62 614 PHE A O 1
ATOM 4836 N N . ASP A 1 615 ? 1.791 18.822 4.682 1.00 89.69 615 ASP A N 1
ATOM 4837 C CA . ASP A 1 615 ? 1.367 17.717 3.825 1.00 89.69 615 ASP A CA 1
ATOM 4838 C C . ASP A 1 615 ? 0.185 18.148 2.943 1.00 89.69 615 ASP A C 1
ATOM 4840 O O . ASP A 1 615 ? -0.953 18.303 3.409 1.00 89.69 615 ASP A O 1
ATOM 4844 N N . VAL A 1 616 ? 0.458 18.334 1.649 1.00 92.00 616 VAL A N 1
ATOM 4845 C CA . VAL A 1 616 ? -0.544 18.757 0.664 1.00 92.00 616 VAL A CA 1
ATOM 4846 C C . VAL A 1 616 ? -1.617 17.690 0.427 1.00 92.00 616 VAL A C 1
ATOM 4848 O O . VAL A 1 616 ? -2.772 18.033 0.173 1.00 92.00 616 VAL A O 1
ATOM 4851 N N . THR A 1 617 ? -1.288 16.404 0.570 1.00 88.88 617 THR A N 1
ATOM 4852 C CA . THR A 1 617 ? -2.254 15.305 0.412 1.00 88.88 617 THR A CA 1
ATOM 4853 C C . THR A 1 617 ? -3.235 15.277 1.579 1.00 88.88 617 THR A C 1
ATOM 4855 O O . THR A 1 617 ? -4.444 15.111 1.395 1.00 88.88 617 THR A O 1
ATOM 4858 N N . LYS A 1 618 ? -2.737 15.512 2.800 1.00 92.06 618 LYS A N 1
ATOM 4859 C CA . LYS A 1 618 ? -3.560 15.651 4.003 1.00 92.06 618 LYS A CA 1
ATOM 4860 C C . LYS A 1 618 ? -4.437 16.893 3.910 1.00 92.06 618 LYS A C 1
ATOM 4862 O O . LYS A 1 618 ? -5.622 16.818 4.231 1.00 92.06 618 LYS A O 1
ATOM 4867 N N . PHE A 1 619 ? -3.891 18.009 3.424 1.00 94.62 619 PHE A N 1
ATOM 4868 C CA . PHE A 1 619 ? -4.671 19.216 3.160 1.00 94.62 619 PHE A CA 1
ATOM 4869 C C . PHE A 1 619 ? -5.806 18.932 2.165 1.00 94.62 619 PHE A C 1
ATOM 4871 O O . PHE A 1 619 ? -6.971 19.190 2.467 1.00 94.62 619 PHE A O 1
ATOM 4878 N N . ALA A 1 620 ? -5.497 18.319 1.020 1.00 94.25 620 ALA A N 1
ATOM 4879 C CA . ALA A 1 620 ? -6.486 17.979 0.002 1.00 94.25 620 ALA A CA 1
ATOM 4880 C C . ALA A 1 620 ? -7.589 17.051 0.532 1.00 94.25 620 ALA A C 1
ATOM 4882 O O . ALA A 1 620 ? -8.766 17.259 0.228 1.00 94.25 620 ALA A O 1
ATOM 4883 N N . ARG A 1 621 ? -7.240 16.068 1.373 1.00 93.69 621 ARG A N 1
ATOM 4884 C CA . ARG A 1 621 ? -8.209 15.182 2.037 1.00 93.69 621 ARG A CA 1
ATOM 4885 C C . ARG A 1 621 ? -9.111 15.929 3.015 1.00 93.69 621 ARG A C 1
ATOM 4887 O O . ARG A 1 621 ? -10.328 15.770 2.942 1.00 93.69 621 ARG A O 1
ATOM 4894 N N . ASN A 1 622 ? -8.540 16.774 3.874 1.00 94.56 622 ASN A N 1
ATOM 4895 C CA . ASN A 1 622 ? -9.296 17.541 4.869 1.00 94.56 622 ASN A CA 1
ATOM 4896 C C . ASN A 1 622 ? -10.366 18.435 4.224 1.00 94.56 622 ASN A C 1
ATOM 4898 O O . ASN A 1 622 ? -11.469 18.547 4.753 1.00 94.56 622 ASN A O 1
ATOM 4902 N N . TYR A 1 623 ? -10.065 19.011 3.057 1.00 94.62 623 TYR A N 1
ATOM 4903 C CA . TYR A 1 623 ? -10.985 19.889 2.322 1.00 94.62 623 TYR A CA 1
ATOM 4904 C C . TYR A 1 623 ? -11.695 19.206 1.146 1.00 94.62 623 TYR A C 1
ATOM 4906 O O . TYR A 1 623 ? -12.349 19.876 0.348 1.00 94.62 623 TYR A O 1
ATOM 4914 N N . LYS A 1 624 ? -11.606 17.872 1.042 1.00 94.62 624 LYS A N 1
ATOM 4915 C CA . LYS A 1 624 ? -12.278 17.059 0.010 1.00 94.62 624 LYS A CA 1
ATOM 4916 C C . LYS A 1 624 ? -11.990 17.530 -1.424 1.00 94.62 624 LYS A C 1
ATOM 4918 O O . LYS A 1 624 ? -12.862 17.483 -2.287 1.00 94.62 624 LYS A O 1
ATOM 4923 N N . LEU A 1 625 ? -10.759 17.957 -1.694 1.00 92.38 625 LEU A N 1
ATOM 4924 C CA . LEU A 1 625 ? -10.351 18.518 -2.989 1.00 92.38 625 LEU A CA 1
ATOM 4925 C C . LEU A 1 625 ? -10.282 17.480 -4.122 1.00 92.38 625 LEU A C 1
ATOM 4927 O O . LEU A 1 625 ? -10.182 17.835 -5.294 1.00 92.38 625 LEU A O 1
ATOM 4931 N N . GLY A 1 626 ? -10.347 16.190 -3.787 1.00 87.06 626 GLY A N 1
ATOM 4932 C CA . GLY A 1 626 ? -10.244 15.102 -4.754 1.00 87.06 626 GLY A CA 1
ATOM 4933 C C . GLY A 1 626 ? -8.819 14.919 -5.280 1.00 87.06 626 GLY A C 1
ATOM 4934 O O . GLY A 1 626 ? -7.844 15.176 -4.576 1.00 87.06 626 GLY A O 1
ATOM 4935 N N . LYS A 1 627 ? -8.700 14.422 -6.515 1.00 80.81 627 LYS A N 1
ATOM 4936 C CA . LYS A 1 627 ? -7.404 14.195 -7.171 1.00 80.81 627 LYS A CA 1
ATOM 4937 C C . LYS A 1 627 ? -6.795 15.519 -7.661 1.00 80.81 627 LYS A C 1
ATOM 4939 O O . LYS A 1 627 ? -7.554 16.410 -8.055 1.00 80.81 627 LYS A O 1
ATOM 4944 N N . PRO A 1 628 ? -5.455 15.642 -7.697 1.00 84.38 628 PRO A N 1
ATOM 4945 C CA . PRO A 1 628 ? -4.798 16.824 -8.241 1.00 84.38 628 PRO A CA 1
ATOM 4946 C C . PRO A 1 628 ? -5.215 17.049 -9.696 1.00 84.38 628 PRO A C 1
ATOM 4948 O O . PRO A 1 628 ? -5.201 16.138 -10.526 1.00 84.38 628 PRO A O 1
ATOM 4951 N N . LEU A 1 629 ? -5.615 18.280 -10.006 1.00 82.88 629 LEU A N 1
ATOM 4952 C CA . LEU A 1 629 ? -6.057 18.650 -11.344 1.00 82.88 629 LEU A CA 1
ATOM 4953 C C . LEU A 1 629 ? -4.862 18.878 -12.260 1.00 82.88 629 LEU A C 1
ATOM 4955 O O . LEU A 1 629 ? -4.842 18.364 -13.375 1.00 82.88 629 LEU A O 1
ATOM 4959 N N . ALA A 1 630 ? -3.895 19.669 -11.806 1.00 81.69 630 ALA A N 1
ATOM 4960 C CA . ALA A 1 630 ? -2.721 20.000 -12.589 1.00 81.69 630 ALA A CA 1
ATOM 4961 C C . ALA A 1 630 ? -1.485 20.142 -11.702 1.00 81.69 630 ALA A C 1
ATOM 4963 O O . ALA A 1 630 ? -1.608 20.570 -10.558 1.00 81.69 630 ALA A O 1
ATOM 4964 N N . GLY A 1 631 ? -0.306 19.795 -12.209 1.00 86.06 631 GLY A N 1
ATOM 4965 C CA . GLY A 1 631 ? 0.948 19.954 -11.472 1.00 86.06 631 GLY A CA 1
ATOM 4966 C C . GLY A 1 631 ? 2.148 20.179 -12.381 1.00 86.06 631 GLY A C 1
ATOM 4967 O O . GLY A 1 631 ? 2.080 19.934 -13.584 1.00 86.06 631 GLY A O 1
ATOM 4968 N N . ASN A 1 632 ? 3.226 20.712 -11.820 1.00 88.44 632 ASN A N 1
ATOM 4969 C CA . ASN A 1 632 ? 4.543 20.817 -12.448 1.00 88.44 632 ASN A CA 1
ATOM 4970 C C . ASN A 1 632 ? 5.586 20.982 -11.332 1.00 88.44 632 ASN A C 1
ATOM 4972 O O . ASN A 1 632 ? 5.233 21.344 -10.210 1.00 88.44 632 ASN A O 1
ATOM 4976 N N . PHE A 1 633 ? 6.850 20.711 -11.615 1.00 91.69 633 PHE A N 1
ATOM 4977 C CA . PHE A 1 633 ? 7.928 20.855 -10.647 1.00 91.69 633 PHE A CA 1
ATOM 4978 C C . PHE A 1 633 ? 9.257 21.112 -11.366 1.00 91.69 633 PHE A C 1
ATOM 4980 O O . PHE A 1 633 ? 9.366 20.927 -12.582 1.00 91.69 633 PHE A O 1
ATOM 4987 N N . TYR A 1 634 ? 10.243 21.578 -10.613 1.00 86.19 634 TYR A N 1
ATOM 4988 C CA . TYR A 1 634 ? 11.603 21.840 -11.076 1.00 86.19 634 TYR A CA 1
ATOM 4989 C C . TYR A 1 634 ? 12.585 21.660 -9.917 1.00 86.19 634 TYR A C 1
ATOM 4991 O O . TYR A 1 634 ? 12.181 21.594 -8.752 1.00 86.19 634 TYR A O 1
ATOM 4999 N N . HIS A 1 635 ? 13.869 21.627 -10.248 1.00 87.00 635 HIS A N 1
ATOM 5000 C CA . HIS A 1 635 ? 14.960 21.552 -9.288 1.00 87.00 635 HIS A CA 1
ATOM 5001 C C . HIS A 1 635 ? 15.612 22.912 -9.083 1.00 87.00 635 HIS A C 1
ATOM 5003 O O . HIS A 1 635 ? 15.763 23.683 -10.032 1.00 87.00 635 HIS A O 1
ATOM 5009 N N . ALA A 1 636 ? 16.025 23.199 -7.855 1.00 85.31 636 ALA A N 1
ATOM 5010 C CA . ALA A 1 636 ? 16.980 24.264 -7.585 1.00 85.31 636 ALA A CA 1
ATOM 5011 C C . ALA A 1 636 ? 17.962 23.811 -6.505 1.00 85.31 636 ALA A C 1
ATOM 5013 O O . ALA A 1 636 ? 17.630 22.993 -5.649 1.00 85.31 636 ALA A O 1
ATOM 5014 N N . GLN A 1 637 ? 19.172 24.354 -6.550 1.00 84.31 637 GLN A N 1
ATOM 5015 C CA . GLN A 1 637 ? 20.226 24.104 -5.574 1.00 84.31 637 GLN A CA 1
ATOM 5016 C C . GLN A 1 637 ? 20.913 25.413 -5.209 1.00 84.31 637 GLN A C 1
ATOM 5018 O O . GLN A 1 637 ? 20.813 26.408 -5.931 1.00 84.31 637 GLN A O 1
ATOM 5023 N N . TRP A 1 638 ? 21.611 25.418 -4.080 1.00 80.19 638 TRP A N 1
ATOM 5024 C CA . TRP A 1 638 ? 22.346 26.596 -3.654 1.00 80.19 638 TRP A CA 1
ATOM 5025 C C . TRP A 1 638 ? 23.540 26.880 -4.581 1.00 80.19 638 TRP A C 1
ATOM 5027 O O . TRP A 1 638 ? 24.319 25.979 -4.890 1.00 80.19 638 TRP A O 1
ATOM 5037 N N . GLU A 1 639 ? 23.720 28.144 -4.981 1.00 73.94 639 GLU A N 1
ATOM 5038 C CA . GLU A 1 639 ? 24.844 28.596 -5.810 1.00 73.94 639 GLU A CA 1
ATOM 5039 C C . GLU A 1 639 ? 25.621 29.739 -5.139 1.00 73.94 639 GLU A C 1
ATOM 5041 O O . GLU A 1 639 ? 25.057 30.758 -4.726 1.00 73.94 639 GLU A O 1
ATOM 5046 N N . LYS A 1 640 ? 26.953 29.596 -5.117 1.00 53.72 640 LYS A N 1
ATOM 5047 C CA . LYS A 1 640 ? 27.916 30.479 -4.433 1.00 53.72 640 LYS A CA 1
ATOM 5048 C C . LYS A 1 640 ? 27.957 31.922 -4.961 1.00 53.72 640 LYS A C 1
ATOM 5050 O O . LYS A 1 640 ? 28.508 32.796 -4.302 1.00 53.72 640 LYS A O 1
ATOM 5055 N N . SER A 1 641 ? 27.377 32.191 -6.129 1.00 52.69 641 SER A N 1
ATOM 5056 C CA . SER A 1 641 ? 27.349 33.510 -6.779 1.00 52.69 641 SER A CA 1
ATOM 5057 C C . SER A 1 641 ? 26.214 34.438 -6.315 1.00 52.69 641 SER A C 1
ATOM 5059 O O . SER A 1 641 ? 25.985 35.462 -6.953 1.00 52.69 641 SER A O 1
ATOM 5061 N N . SER A 1 642 ? 25.498 34.095 -5.239 1.00 46.09 642 SER A N 1
ATOM 5062 C CA . SER A 1 642 ? 24.243 34.763 -4.842 1.00 46.09 642 SER A CA 1
ATOM 5063 C C . SER A 1 642 ? 24.300 35.532 -3.510 1.00 46.09 642 SER A C 1
ATOM 5065 O O . SER A 1 642 ? 23.244 35.919 -3.010 1.00 46.09 642 SER A O 1
ATOM 5067 N N . ALA A 1 643 ? 25.491 35.710 -2.922 1.00 35.34 643 ALA A N 1
ATOM 5068 C CA . ALA A 1 643 ? 25.696 36.477 -1.686 1.00 35.34 643 ALA A CA 1
ATOM 5069 C C . ALA A 1 643 ? 25.720 37.993 -1.928 1.00 35.34 643 ALA A C 1
ATOM 5071 O O . ALA A 1 643 ? 26.366 38.419 -2.915 1.00 35.34 643 ALA A O 1
#

Nearest PDB structures (foldseek):
  5tvd-assembly1_A  TM=9.516E-01  e=1.429E-18  Trichuris muris
  6ens-assembly1_A  TM=9.186E-01  e=1.247E-15  Mus musculus
  1kn3-assembly1_A  TM=9.299E-01  e=3.306E-15  Mus musculus
  2iqx-assembly2_B  TM=9.306E-01  e=2.591E-14  Rattus norvegicus
  1wkp-assembly1_A  TM=8.631E-01  e=6.331E-13  Arabidopsis thaliana